Protein 9MHJ (pdb70)

Secondary structure (DSSP, 8-state):
--EEEEEE----TTSEEEEEEEEESTT---PPPGGGGGGG-S--EEEETTEEEE-B--SSSTTEEEEEEE--SEEEEEEEEEEEEEEEE---S-S-TTS-------EEEEEEEEEEEEEEESTT----TTTTS----SEEEEESS-GGG--TTS-EEEEEEETTEE-TT-EEEEEETTSS-TT--SSS----BSEEEE--TTSEEEE--SS-EEEEEEEEEEEE-S-TTT-SEEEEEEEEEEEE-/--EEEEEE----TTSPPEEEEEEESTT---PPPGGGGGGG-S--EEEETTEEEEPEE-SSSTTEEE-SS---SEEEEEEEEEEEEEEEE-----SSS-S-SGGG--EEEEEEEEEEEEEEESTT----TTTTS----SEEEEESS-GGG--TTS-EEEEEEETTEE-TT-EEEEEETTS----TT-SS-PPPBSEEEE--TTSEEEE--SS-EEEEEEEEEEEE-S-TTT-SEEEEEEEEEEEE--

Solvent-accessible surface area: 23480 Å² total; per-residu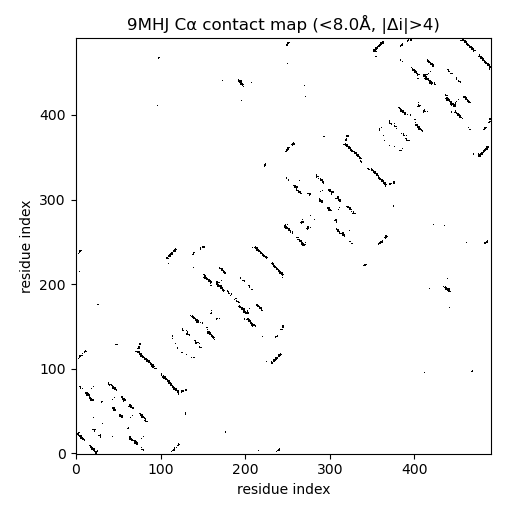e (Å²): 143,65,93,2,1,0,49,20,50,131,3,75,41,58,73,91,0,126,0,28,3,0,21,1,67,28,40,94,41,64,75,8,54,178,95,77,71,127,9,24,80,136,47,4,53,2,13,19,106,195,28,115,63,81,4,40,69,147,58,119,107,50,25,52,15,67,0,69,170,64,13,140,88,5,2,2,0,0,14,4,55,18,30,52,28,116,128,93,60,63,90,43,56,83,101,73,60,10,54,93,76,58,69,114,60,84,54,30,5,14,12,50,14,2,0,1,4,8,7,39,0,11,139,166,17,35,80,55,87,23,0,39,142,64,16,70,17,21,0,2,0,1,0,47,43,0,2,56,72,10,124,51,40,79,89,0,82,0,66,0,18,6,84,58,114,61,3,61,114,8,72,0,25,0,10,24,70,41,16,22,88,42,115,74,64,209,137,86,64,19,95,2,23,0,0,8,10,41,2,63,70,128,0,13,8,25,0,4,0,7,76,119,23,17,0,20,0,26,4,89,42,104,4,38,25,89,66,88,100,132,0,64,80,6,1,1,32,3,7,0,0,0,94,1,79,75,77,55,2,1,0,53,28,47,136,7,72,40,56,72,81,0,118,1,25,4,0,14,3,93,13,51,113,39,81,76,12,53,177,98,84,80,129,10,22,80,138,48,3,51,1,13,19,102,186,29,115,66,87,4,74,80,124,54,117,109,55,23,48,12,52,0,81,173,59,12,123,84,9,2,6,0,0,11,5,54,18,26,54,30,117,118,89,52,73,140,88,76,61,64,25,43,40,104,89,34,78,95,77,73,74,49,30,4,15,10,52,14,2,0,1,3,9,7,46,0,13,148,158,18,35,84,56,82,29,0,38,146,72,15,71,18,21,0,2,1,1,0,50,44,0,2,58,70,10,124,52,43,76,80,0,82,0,68,0,18,10,97,56,119,59,4,46,121,7,67,0,22,0,1,21,74,45,13,25,107,59,118,94,100,42,92,74,49,48,33,1,14,0,0,8,28,60,3,65,67,136,0,16,8,29,0,6,0,8,75,90,3,28,0,11,0,21,4,81,44,104,1,32,21,90,63,91,102,124,0,68,72,6,0,0,27,2,6,0,0,1,80,0,50,171

Nearest PDB structures (foldseek):
  6pal-assembly1_B  TM=5.734E-01  e=5.857E-02  Bacteroides uniformis
  3qec-assembly1_A  TM=6.377E-01  e=1.577E-01  Pseudomonas aeruginosa
  1xpn-assembly1_A  TM=4.368E-01  e=4.967E-01  Pseudomonas aeruginosa PAO1
  2ww8-assembly1_A  TM=2.158E-01  e=8.367E-01  Streptococcus pneumoniae
  8enu-assembly1_H  TM=2.820E-01  e=3.602E+00  Homo sapiens

Organism: Neisseria gonorrhoeae (strain ATCC 700825 / FA 1090) (NCBI:txid242231)

Sequence (491 aa):
VHRVWVETAHTHGGEYLKADLGYGEFPELEPIAKDRLHIFSKPMQLVTEKGKENMIQRGTYNYQYRSNRPVKDGSYLVTAEYQPTFRSKNKAGWKQAGIKEMPDASYCEQTRMFGKNIVNVGHESADTAIITKPVGQNLEIVPLDNPANIHVGERFKVRVLFRGEPLPNATVTATFDGFDTSDRSKTHKTEAQAFSDTTDGKGEVDIIPLRQGFWKASVEYKADFPDQSLCQKQANYTTLTFQIGVHRVWVETAHTHGGEYLKADLGYGEFPELEPIAKDRLHIFSKPMQLVTEKGKENMIQRGTYNYQYRSNRPVKDGSYLVTAEYQPTFRSKNKAGWKQAGIKEMPDASYCEQTRMFGKNIVNVGHESADTAIITKPVGQNLEIVPLDNPANIHVGERFKVRVLFRGEPLPNATVTATFDGFDTSDRSKTHKTEAQAFSDTTDGKGEVDIIPLRQGFWKASVEYKADFPDQSLCQKQANYTTLTFQIGH

Foldseek 3Di:
DWAWAKDWDQAAAPAKTKMFIATGAPPDRDAQDPVQVVQQVAAKWKQDPVGTDHWAQDDDGRRMTIRPGGHGFEKIKIKGKRHKDKDKDFQQDDDDDDDDGHPGDIFIEIEMEMYMEIHGHHPPYWDQPTQQDDNQDQWDKGWPGGLAPDAAQGWTKIAIDHNRATDFFWKKFKAFPPPFDPPDDPPDHRRDTPDIDTAHPRRMDTTHHRDWHKMKMKTKDKDFDPPVVVGGIYIYIYIYIYTHD/DWAWAKAWDAAAFQAKTKIFIATGAPPDRDAQDPVQVVQQVFAKWKQDPVGTDGWAQDDDGRRMTIHPGTHGFAKIKIKGKRHKDKDKDFDADDDPDDGCPVPTDIFIEIEMEMYMEIHGHHPPHFDQPTQQDDNQDQWDKGWPGRLAPDAAQGWTKIAIDHRRATDFFWKKFKAFVPPFDDDCPPVPDHGDTPDIDTAHPRRMDTTHHNDWHKMKMKTKDKDADPDVVVGGIYIYIYIYIYGHDD

B-factor: mean 67.95, std 26.82, range [30.0, 200.9]

InterPro domains:
  IPR019613 Protein of unknown function DUF4198 [PF10670] (18-241)

Structure (mmCIF, N/CA/C/O backbone):
data_9MHJ
#
_entry.id   9MHJ
#
_cell.length_a   55.511
_cell.length_b   92.169
_cell.length_c   126.624
_cell.angle_alpha   90.00
_cell.angle_beta   90.00
_cell.angle_gamma   90.00
#
_symmetry.space_group_name_H-M   'P 21 21 21'
#
loop_
_entity.id
_entity.type
_entity.pdbx_description
1 polymer 'Phosphoribosylglycinamide formyltransferase'
2 water water
#
loop_
_atom_site.group_PDB
_atom_site.id
_atom_site.type_symbol
_atom_site.label_atom_id
_atom_site.label_alt_id
_atom_site.label_comp_id
_atom_site.label_asym_id
_atom_site.label_entity_id
_atom_site.label_seq_id
_atom_site.pdbx_PDB_ins_code
_atom_site.Cartn_x
_atom_site.Cartn_y
_atom_site.Cartn_z
_atom_site.occupancy
_atom_site.B_iso_or_equiv
_atom_site.auth_seq_id
_atom_site.auth_comp_id
_atom_site.auth_asym_id
_atom_site.auth_atom_id
_atom_site.pdbx_PDB_model_num
ATOM 1 N N . VAL A 1 26 ? -3.029 16.508 21.464 1.00 82.22 20 VAL A N 1
ATOM 2 C CA . VAL A 1 26 ? -3.697 16.046 20.269 1.00 79.33 20 VAL A CA 1
ATOM 3 C C . VAL A 1 26 ? -2.945 16.449 19.010 1.00 79.81 20 VAL A C 1
ATOM 4 O O . VAL A 1 26 ? -3.194 15.912 17.941 1.00 84.36 20 VAL A O 1
ATOM 8 N N . HIS A 1 27 ? -2.044 17.403 19.129 1.00 67.89 21 HIS A N 1
ATOM 9 C CA . HIS A 1 27 ? -1.280 17.835 17.991 1.00 55.53 21 HIS A CA 1
ATOM 10 C C . HIS A 1 27 ? -0.131 16.883 17.733 1.00 53.67 21 HIS A C 1
ATOM 11 O O . HIS A 1 27 ? 0.498 16.426 18.653 1.00 51.93 21 HIS A O 1
ATOM 18 N N . ARG A 1 28 ? 0.116 16.572 16.473 1.00 49.19 22 ARG A N 1
ATOM 19 C CA . ARG A 1 28 ? 1.175 15.653 16.094 1.00 40.06 22 ARG A CA 1
ATOM 20 C C . ARG A 1 28 ? 2.003 16.307 15.002 1.00 37.32 22 ARG A C 1
ATOM 21 O O . ARG A 1 28 ? 1.579 17.294 14.390 1.00 43.15 22 ARG A O 1
ATOM 29 N N . VAL A 1 29 ? 3.195 15.763 14.771 1.00 37.10 23 VAL A N 1
ATOM 30 C CA . VAL A 1 29 ? 4.138 16.320 13.805 1.00 33.38 23 VAL A CA 1
ATOM 31 C C . VAL A 1 29 ? 4.198 15.429 12.572 1.00 42.15 23 VAL A C 1
ATOM 32 O O . VAL A 1 29 ? 4.316 14.206 12.686 1.00 35.04 23 VAL A O 1
ATOM 36 N N . TRP A 1 30 ? 4.129 16.048 11.392 1.00 39.64 24 TRP A N 1
ATOM 37 C CA . TRP A 1 30 ? 4.405 15.341 10.145 1.00 37.48 24 TRP A CA 1
ATOM 38 C C . TRP A 1 30 ? 5.053 16.326 9.176 1.00 41.37 24 TRP A C 1
ATOM 39 O O . TRP A 1 30 ? 5.196 17.517 9.468 1.00 36.93 24 TRP A O 1
ATOM 50 N N . VAL A 1 31 ? 5.488 15.819 8.035 1.00 40.29 25 VAL A N 1
ATOM 51 C CA . VAL A 1 31 ? 6.163 16.645 7.039 1.00 34.47 25 VAL A CA 1
ATOM 52 C C . VAL A 1 31 ? 5.461 16.469 5.695 1.00 39.30 25 VAL A C 1
ATOM 53 O O . VAL A 1 31 ? 5.078 15.354 5.329 1.00 37.94 25 VAL A O 1
ATOM 57 N N . GLU A 1 32 ? 5.291 17.565 4.962 1.00 35.04 26 GLU A N 1
ATOM 58 C CA . GLU A 1 32 ? 4.778 17.504 3.597 1.00 35.09 26 GLU A CA 1
ATOM 59 C C . GLU A 1 32 ? 5.764 18.203 2.667 1.00 40.94 26 GLU A C 1
ATOM 60 O O . GLU A 1 32 ? 6.292 19.254 3.004 1.00 45.50 26 GLU A O 1
ATOM 66 N N . THR A 1 33 ? 6.036 17.629 1.511 1.00 44.26 27 THR A N 1
ATOM 67 C CA . THR A 1 33 ? 6.889 18.293 0.533 1.00 39.20 27 THR A CA 1
ATOM 68 C C . THR A 1 33 ? 6.129 18.493 -0.767 1.00 45.46 27 THR A C 1
ATOM 69 O O . THR A 1 33 ? 5.346 17.632 -1.185 1.00 48.89 27 THR A O 1
ATOM 73 N N . ALA A 1 34 ? 6.373 19.632 -1.407 1.00 50.44 28 ALA A N 1
ATOM 74 C CA . ALA A 1 34 ? 5.789 19.886 -2.710 1.00 45.94 28 ALA A CA 1
ATOM 75 C C . ALA A 1 34 ? 6.415 18.972 -3.764 1.00 52.59 28 ALA A C 1
ATOM 76 O O . ALA A 1 34 ? 7.547 18.501 -3.623 1.00 56.33 28 ALA A O 1
ATOM 78 N N . HIS A 1 35 ? 5.653 18.710 -4.821 1.00 57.15 29 HIS A N 1
ATOM 79 C CA . HIS A 1 35 ? 6.203 18.016 -5.976 1.00 62.95 29 HIS A CA 1
ATOM 80 C C . HIS A 1 35 ? 7.338 18.844 -6.562 1.00 66.31 29 HIS A C 1
ATOM 81 O O . HIS A 1 35 ? 7.180 20.035 -6.838 1.00 72.32 29 HIS A O 1
ATOM 88 N N . THR A 1 36 ? 8.490 18.213 -6.736 1.00 65.69 30 THR A N 1
ATOM 89 C CA . THR A 1 36 ? 9.728 18.918 -7.022 1.00 64.43 30 THR A CA 1
ATOM 90 C C . THR A 1 36 ? 10.447 18.248 -8.181 1.00 65.07 30 THR A C 1
ATOM 91 O O . THR A 1 36 ? 10.539 17.018 -8.234 1.00 67.76 30 THR A O 1
ATOM 95 N N . HIS A 1 37 ? 10.950 19.062 -9.106 1.00 66.55 31 HIS A N 1
ATOM 96 C CA . HIS A 1 37 ? 11.766 18.609 -10.219 1.00 73.44 31 HIS A CA 1
ATOM 97 C C . HIS A 1 37 ? 13.222 19.019 -10.011 1.00 67.73 31 HIS A C 1
ATOM 98 O O . HIS A 1 37 ? 13.530 19.920 -9.232 1.00 60.86 31 HIS A O 1
ATOM 105 N N . GLY A 1 38 ? 14.125 18.350 -10.722 1.00 69.35 32 GLY A N 1
ATOM 106 C CA . GLY A 1 38 ? 15.534 18.674 -10.609 1.00 63.54 32 GLY A CA 1
ATOM 107 C C . GLY A 1 38 ? 15.843 20.089 -11.053 1.00 65.34 32 GLY A C 1
ATOM 108 O O . GLY A 1 38 ? 15.439 20.501 -12.140 1.00 71.59 32 GLY A O 1
ATOM 109 N N . GLY A 1 39 ? 16.546 20.849 -10.222 1.00 62.62 33 GLY A N 1
ATOM 110 C CA . GLY A 1 39 ? 16.891 22.215 -10.539 1.00 71.64 33 GLY A CA 1
ATOM 111 C C . GLY A 1 39 ? 16.073 23.269 -9.821 1.00 68.85 33 GLY A C 1
ATOM 112 O O . GLY A 1 39 ? 16.381 24.460 -9.952 1.00 72.36 33 GLY A O 1
ATOM 113 N N . GLU A 1 40 ? 15.040 22.885 -9.083 1.00 64.80 34 GLU A N 1
ATOM 114 C CA . GLU A 1 40 ? 14.275 23.869 -8.335 1.00 67.69 34 GLU A CA 1
ATOM 115 C C . GLU A 1 40 ? 14.498 23.676 -6.842 1.00 55.32 34 GLU A C 1
ATOM 116 O O . GLU A 1 40 ? 15.035 22.659 -6.390 1.00 52.31 34 GLU A O 1
ATOM 122 N N . TYR A 1 41 ? 14.109 24.693 -6.079 1.00 57.57 35 TYR A N 1
ATOM 123 C CA . TYR A 1 41 ? 14.187 24.600 -4.628 1.00 47.37 35 TYR A CA 1
ATOM 124 C C . TYR A 1 41 ? 13.167 23.602 -4.109 1.00 56.65 35 TYR A C 1
ATOM 125 O O . TYR A 1 41 ? 12.034 23.542 -4.588 1.00 57.31 35 TYR A O 1
ATOM 134 N N . LEU A 1 42 ? 13.580 22.809 -3.128 1.00 46.82 36 LEU A N 1
ATOM 135 C CA . LEU A 1 42 ? 12.673 21.886 -2.464 1.00 51.06 36 LEU A CA 1
ATOM 136 C C . LEU A 1 42 ? 11.902 22.642 -1.390 1.00 54.16 36 LEU A C 1
ATOM 137 O O . LEU A 1 42 ? 12.506 23.167 -0.449 1.00 55.15 36 LEU A O 1
ATOM 142 N N . LYS A 1 43 ? 10.578 22.715 -1.535 1.00 43.77 37 LYS A N 1
ATOM 143 C CA . LYS A 1 43 ? 9.724 23.398 -0.573 1.00 46.72 37 LYS A CA 1
ATOM 144 C C . LYS A 1 43 ? 9.057 22.354 0.309 1.00 47.16 37 LYS A C 1
ATOM 145 O O . LYS A 1 43 ? 8.483 21.384 -0.197 1.00 47.04 37 LYS A O 1
ATOM 151 N N . ALA A 1 44 ? 9.128 22.555 1.619 1.00 45.13 38 ALA A N 1
ATOM 152 C CA . ALA A 1 44 ? 8.560 21.600 2.556 1.00 45.10 38 ALA A CA 1
ATOM 153 C C . ALA A 1 44 ? 7.810 22.346 3.654 1.00 47.83 38 ALA A C 1
ATOM 154 O O . ALA A 1 44 ? 8.076 23.512 3.943 1.00 49.40 38 ALA A O 1
ATOM 156 N N . ASP A 1 45 ? 6.847 21.665 4.253 1.00 44.68 39 ASP A N 1
ATOM 157 C CA . ASP A 1 45 ? 6.020 22.250 5.290 1.00 42.50 39 ASP A CA 1
ATOM 158 C C . ASP A 1 45 ? 6.055 21.361 6.513 1.00 45.73 39 ASP A C 1
ATOM 159 O O . ASP A 1 45 ? 5.951 20.131 6.403 1.00 40.74 39 ASP A O 1
ATOM 164 N N . LEU A 1 46 ? 6.200 22.012 7.669 1.00 39.32 40 LEU A N 1
ATOM 165 C CA . LEU A 1 46 ? 6.104 21.380 8.975 1.00 44.02 40 LEU A CA 1
ATOM 166 C C . LEU A 1 46 ? 4.635 21.337 9.375 1.00 44.38 40 LEU A C 1
ATOM 167 O O . LEU A 1 46 ? 4.010 22.384 9.563 1.00 44.31 40 LEU A O 1
ATOM 172 N N . GLY A 1 47 ? 4.070 20.137 9.478 1.00 40.72 41 GLY A N 1
ATOM 173 C CA . GLY A 1 47 ? 2.744 19.986 10.030 1.00 39.13 41 GLY A CA 1
ATOM 174 C C . GLY A 1 47 ? 2.820 19.762 11.522 1.00 48.51 41 GLY A C 1
ATOM 175 O O . GLY A 1 47 ? 3.471 18.820 11.990 1.00 39.43 41 GLY A O 1
ATOM 176 N N . TYR A 1 48 ? 2.188 20.643 12.286 1.00 41.50 42 TYR A N 1
ATOM 177 C CA . TYR A 1 48 ? 2.003 20.442 13.716 1.00 38.23 42 TYR A CA 1
ATOM 178 C C . TYR A 1 48 ? 0.533 20.694 14.018 1.00 52.27 42 TYR A C 1
ATOM 179 O O . TYR A 1 48 ? 0.070 21.837 13.959 1.00 45.60 42 TYR A O 1
ATOM 188 N N . GLY A 1 49 ? -0.190 19.627 14.341 1.00 49.18 43 GLY A N 1
ATOM 189 C CA . GLY A 1 49 ? -1.626 19.698 14.503 1.00 45.32 43 GLY A CA 1
ATOM 190 C C . GLY A 1 49 ? -2.318 18.412 14.099 1.00 51.90 43 GLY A C 1
ATOM 191 O O . GLY A 1 49 ? -1.887 17.324 14.493 1.00 48.01 43 GLY A O 1
ATOM 192 N N . GLU A 1 50 ? -3.392 18.519 13.317 1.00 45.18 44 GLU A N 1
ATOM 193 C CA . GLU A 1 50 ? -4.195 17.371 12.909 1.00 51.42 44 GLU A CA 1
ATOM 194 C C . GLU A 1 50 ? -4.022 17.147 11.409 1.00 47.04 44 GLU A C 1
ATOM 195 O O . GLU A 1 50 ? -4.569 17.903 10.600 1.00 48.28 44 GLU A O 1
ATOM 201 N N . PHE A 1 51 ? -3.297 16.089 11.053 1.00 41.44 45 PHE A N 1
ATOM 202 C CA . PHE A 1 51 ? -3.071 15.727 9.656 1.00 41.94 45 PHE A CA 1
ATOM 203 C C . PHE A 1 51 ? -4.388 15.741 8.879 1.00 48.96 45 PHE A C 1
ATOM 204 O O . PHE A 1 51 ? -5.410 15.270 9.393 1.00 41.58 45 PHE A O 1
ATOM 212 N N . PRO A 1 52 ? -4.408 16.253 7.635 1.00 41.58 46 PRO A N 1
ATOM 213 C CA . PRO A 1 52 ? -3.288 16.845 6.895 1.00 46.09 46 PRO A CA 1
ATOM 214 C C . PRO A 1 52 ? -3.301 18.378 6.857 1.00 46.18 46 PRO A C 1
ATOM 215 O O . PRO A 1 52 ? -2.644 18.964 6.002 1.00 41.61 46 PRO A O 1
ATOM 219 N N . GLU A 1 53 ? -4.037 19.016 7.770 1.00 40.41 47 GLU A N 1
ATOM 220 C CA . GLU A 1 53 ? -4.209 20.466 7.740 1.00 44.88 47 GLU A CA 1
ATOM 221 C C . GLU A 1 53 ? -2.984 21.161 8.324 1.00 45.76 47 GLU A C 1
ATOM 222 O O . GLU A 1 53 ? -2.773 21.138 9.541 1.00 45.57 47 GLU A O 1
ATOM 228 N N . LEU A 1 54 ? -2.205 21.813 7.465 1.00 43.69 48 LEU A N 1
ATOM 229 C CA . LEU A 1 54 ? -1.072 22.611 7.911 1.00 44.48 48 LEU A CA 1
ATOM 230 C C . LEU A 1 54 ? -1.578 23.855 8.634 1.00 52.28 48 LEU A C 1
ATOM 231 O O . LEU A 1 54 ? -2.610 24.420 8.275 1.00 55.67 48 LEU A O 1
ATOM 236 N N . GLU A 1 55 ? -0.868 24.258 9.687 1.00 55.35 49 GLU A N 1
ATOM 237 C CA . GLU A 1 55 ? -1.278 25.385 10.519 1.00 57.78 49 GLU A CA 1
ATOM 238 C C . GLU A 1 55 ? -0.048 26.143 10.998 1.00 57.32 49 GLU A C 1
ATOM 239 O O . GLU A 1 55 ? 0.962 25.520 11.369 1.00 47.93 49 GLU A O 1
ATOM 245 N N . PRO A 1 56 ? -0.107 27.474 11.027 1.00 56.07 50 PRO A N 1
ATOM 246 C CA . PRO A 1 56 ? 1.028 28.233 11.555 1.00 52.63 50 PRO A CA 1
ATOM 247 C C . PRO A 1 56 ? 1.310 27.805 12.983 1.00 43.56 50 PRO A C 1
ATOM 248 O O . PRO A 1 56 ? 0.397 27.473 13.743 1.00 50.75 50 PRO A O 1
ATOM 252 N N . ILE A 1 57 ? 2.592 27.745 13.322 1.00 51.50 51 ILE A N 1
ATOM 253 C CA . ILE A 1 57 ? 2.975 27.389 14.678 1.00 50.54 51 ILE A CA 1
ATOM 254 C C . ILE A 1 57 ? 2.639 28.569 15.580 1.00 58.26 51 ILE A C 1
ATOM 255 O O . ILE A 1 57 ? 3.118 29.690 15.366 1.00 56.88 51 ILE A O 1
ATOM 260 N N . ALA A 1 58 ? 1.791 28.327 16.577 1.00 53.73 52 ALA A N 1
ATOM 261 C CA . ALA A 1 58 ? 1.284 29.408 17.413 1.00 57.66 52 ALA A CA 1
ATOM 262 C C . ALA A 1 58 ? 2.407 30.042 18.235 1.00 52.92 52 ALA A C 1
ATOM 263 O O . ALA A 1 58 ? 3.464 29.447 18.468 1.00 52.32 52 ALA A O 1
ATOM 265 N N . LYS A 1 59 ? 2.155 31.279 18.677 1.00 66.17 53 LYS A N 1
ATOM 266 C CA . LYS A 1 59 ? 3.158 32.041 19.413 1.00 67.80 53 LYS A CA 1
ATOM 267 C C . LYS A 1 59 ? 3.693 31.273 20.615 1.00 64.19 53 LYS A C 1
ATOM 268 O O . LYS A 1 59 ? 4.901 31.290 20.884 1.00 60.96 53 LYS A O 1
ATOM 274 N N . ASP A 1 60 ? 2.819 30.588 21.349 1.00 66.81 54 ASP A N 1
ATOM 275 C CA . ASP A 1 60 ? 3.243 29.870 22.545 1.00 70.86 54 ASP A CA 1
ATOM 276 C C . ASP A 1 60 ? 3.899 28.523 22.246 1.00 68.89 54 ASP A C 1
ATOM 277 O O . ASP A 1 60 ? 4.246 27.805 23.189 1.00 64.14 54 ASP A O 1
ATOM 282 N N . ARG A 1 61 ? 4.098 28.168 20.972 1.00 62.38 55 ARG A N 1
ATOM 283 C CA . ARG A 1 61 ? 4.708 26.898 20.603 1.00 59.41 55 ARG A CA 1
ATOM 284 C C . ARG A 1 61 ? 5.997 27.058 19.811 1.00 56.50 55 ARG A C 1
ATOM 285 O O . ARG A 1 61 ? 6.655 26.054 19.514 1.00 53.40 55 ARG A O 1
ATOM 293 N N . LEU A 1 62 ? 6.378 28.285 19.457 1.00 54.38 56 LEU A N 1
ATOM 294 C CA . LEU A 1 62 ? 7.598 28.487 18.681 1.00 56.59 56 LEU A CA 1
ATOM 295 C C . LEU A 1 62 ? 8.801 27.862 19.370 1.00 47.78 56 LEU A C 1
ATOM 296 O O . LEU A 1 62 ? 9.648 27.246 18.713 1.00 51.99 56 LEU A O 1
ATOM 301 N N . HIS A 1 63 ? 8.866 27.970 20.703 1.00 54.82 57 HIS A N 1
ATOM 302 C CA . HIS A 1 63 ? 10.007 27.432 21.437 1.00 56.13 57 HIS A CA 1
ATOM 303 C C . HIS A 1 63 ? 10.169 25.936 21.232 1.00 53.59 57 HIS A C 1
ATOM 304 O O . HIS A 1 63 ? 11.283 25.419 21.368 1.00 63.11 57 HIS A O 1
ATOM 311 N N . ILE A 1 64 ? 9.097 25.233 20.882 1.00 51.56 58 ILE A N 1
ATOM 312 C CA . ILE A 1 64 ? 9.212 23.793 20.681 1.00 46.97 58 ILE A CA 1
ATOM 313 C C . ILE A 1 64 ? 9.904 23.475 19.362 1.00 54.89 58 ILE A C 1
ATOM 314 O O . ILE A 1 64 ? 10.591 22.453 19.244 1.00 51.07 58 ILE A O 1
ATOM 319 N N . PHE A 1 65 ? 9.698 24.292 18.340 1.00 45.01 59 PHE A N 1
ATOM 320 C CA . PHE A 1 65 ? 10.363 24.081 17.059 1.00 46.95 59 PHE A CA 1
ATOM 321 C C . PHE A 1 65 ? 11.541 25.037 16.907 1.00 47.19 59 PHE A C 1
ATOM 322 O O . PHE A 1 65 ? 11.644 25.814 15.968 1.00 53.99 59 PHE A O 1
ATOM 330 N N . SER A 1 66 ? 12.444 24.940 17.880 1.00 48.05 60 SER A N 1
ATOM 331 C CA . SER A 1 66 ? 13.600 25.823 17.945 1.00 52.61 60 SER A CA 1
ATOM 332 C C . SER A 1 66 ? 14.686 25.470 16.936 1.00 54.78 60 SER A C 1
ATOM 333 O O . SER A 1 66 ? 15.614 26.264 16.760 1.00 56.69 60 SER A O 1
ATOM 336 N N . LYS A 1 67 ? 14.621 24.300 16.306 1.00 43.51 61 LYS A N 1
ATOM 337 C CA . LYS A 1 67 ? 15.583 23.947 15.270 1.00 49.44 61 LYS A CA 1
ATOM 338 C C . LYS A 1 67 ? 14.865 23.730 13.944 1.00 44.00 61 LYS A C 1
ATOM 339 O O . LYS A 1 67 ? 13.765 23.170 13.923 1.00 46.32 61 LYS A O 1
ATOM 345 N N . PRO A 1 68 ? 15.450 24.155 12.828 1.00 48.17 62 PRO A N 1
ATOM 346 C CA . PRO A 1 68 ? 14.753 24.025 11.546 1.00 44.52 62 PRO A CA 1
ATOM 347 C C . PRO A 1 68 ? 14.637 22.571 11.111 1.00 43.67 62 PRO A C 1
ATOM 348 O O . PRO A 1 68 ? 15.355 21.682 11.580 1.00 39.86 62 PRO A O 1
ATOM 352 N N . MET A 1 69 ? 13.685 22.339 10.211 1.00 39.39 63 MET A N 1
ATOM 353 C CA . MET A 1 69 ? 13.604 21.062 9.535 1.00 44.67 63 MET A CA 1
ATOM 354 C C . MET A 1 69 ? 14.908 20.798 8.794 1.00 42.11 63 MET A C 1
ATOM 355 O O . MET A 1 69 ? 15.671 21.712 8.490 1.00 48.00 63 MET A O 1
ATOM 360 N N . GLN A 1 70 ? 15.170 19.531 8.503 1.00 45.81 64 GLN A N 1
ATOM 361 C CA . GLN A 1 70 ? 16.442 19.146 7.906 1.00 45.33 64 GLN A CA 1
ATOM 362 C C . GLN A 1 70 ? 16.215 18.390 6.607 1.00 49.39 64 GLN A C 1
ATOM 363 O O . GLN A 1 70 ? 15.258 17.628 6.474 1.00 43.22 64 GLN A O 1
ATOM 369 N N . LEU A 1 71 ? 17.097 18.610 5.651 1.00 47.82 65 LEU A N 1
ATOM 370 C CA . LEU A 1 71 ? 17.082 17.875 4.399 1.00 42.81 65 LEU A CA 1
ATOM 371 C C . LEU A 1 71 ? 18.254 16.910 4.421 1.00 45.27 65 LEU A C 1
ATOM 372 O O . LEU A 1 71 ? 19.379 17.300 4.756 1.00 44.86 65 LEU A O 1
ATOM 377 N N . VAL A 1 72 ? 17.992 15.656 4.092 1.00 43.70 66 VAL A N 1
ATOM 378 C CA . VAL A 1 72 ? 19.007 14.620 4.105 1.00 41.92 66 VAL A CA 1
ATOM 379 C C . VAL A 1 72 ? 19.247 14.219 2.665 1.00 52.50 66 VAL A C 1
ATOM 380 O O . VAL A 1 72 ? 18.304 13.804 1.964 1.00 49.49 66 VAL A O 1
ATOM 384 N N . THR A 1 73 ? 20.511 14.386 2.237 1.00 52.52 67 THR A N 1
ATOM 385 C CA . THR A 1 73 ? 21.019 14.026 0.915 1.00 64.04 67 THR A CA 1
ATOM 386 C C . THR A 1 73 ? 22.248 13.128 1.015 1.00 66.62 67 THR A C 1
ATOM 387 O O . THR A 1 73 ? 22.608 12.664 2.105 1.00 65.45 67 THR A O 1
ATOM 391 N N . GLU A 1 74 ? 22.904 12.904 -0.131 1.00 75.46 68 GLU A N 1
ATOM 392 C CA . GLU A 1 74 ? 24.166 12.167 -0.163 1.00 81.51 68 GLU A CA 1
ATOM 393 C C . GLU A 1 74 ? 25.176 12.747 0.817 1.00 75.22 68 GLU A C 1
ATOM 394 O O . GLU A 1 74 ? 25.959 12.009 1.426 1.00 73.69 68 GLU A O 1
ATOM 400 N N . LYS A 1 75 ? 25.178 14.072 0.971 1.00 71.65 69 LYS A N 1
ATOM 401 C CA . LYS A 1 75 ? 26.132 14.755 1.834 1.00 72.21 69 LYS A CA 1
ATOM 402 C C . LYS A 1 75 ? 25.757 14.696 3.305 1.00 70.41 69 LYS A C 1
ATOM 403 O O . LYS A 1 75 ? 26.556 15.126 4.142 1.00 77.20 69 LYS A O 1
ATOM 409 N N . GLY A 1 76 ? 24.576 14.187 3.643 1.00 67.82 70 GLY A N 1
ATOM 410 C CA . GLY A 1 76 ? 24.158 14.136 5.029 1.00 68.16 70 GLY A CA 1
ATOM 411 C C . GLY A 1 76 ? 23.010 15.076 5.335 1.00 62.32 70 GLY A C 1
ATOM 412 O O . GLY A 1 76 ? 22.191 15.368 4.459 1.00 65.51 70 GLY A O 1
ATOM 413 N N . LYS A 1 77 ? 22.951 15.549 6.579 1.00 60.09 71 LYS A N 1
ATOM 414 C CA . LYS A 1 77 ? 21.895 16.439 7.046 1.00 57.02 71 LYS A CA 1
ATOM 415 C C . LYS A 1 77 ? 22.292 17.891 6.846 1.00 56.11 71 LYS A C 1
ATOM 416 O O . LYS A 1 77 ? 23.425 18.280 7.144 1.00 58.89 71 LYS A O 1
ATOM 422 N N . GLU A 1 78 ? 21.351 18.698 6.356 1.00 49.73 72 GLU A N 1
ATOM 423 C CA . GLU A 1 78 ? 21.558 20.141 6.304 1.00 52.39 72 GLU A CA 1
ATOM 424 C C . GLU A 1 78 ? 20.283 20.843 6.748 1.00 48.85 72 GLU A C 1
ATOM 425 O O . GLU A 1 78 ? 19.178 20.327 6.576 1.00 55.48 72 GLU A O 1
ATOM 431 N N . ASN A 1 79 ? 20.445 22.031 7.319 1.00 45.14 73 ASN A N 1
ATOM 432 C CA . ASN A 1 79 ? 19.293 22.795 7.777 1.00 49.88 73 ASN A CA 1
ATOM 433 C C . ASN A 1 79 ? 18.498 23.318 6.589 1.00 47.91 73 ASN A C 1
ATOM 434 O O . ASN A 1 79 ? 19.065 23.816 5.620 1.00 48.31 73 ASN A O 1
ATOM 439 N N . MET A 1 80 ? 17.176 23.209 6.664 1.00 40.18 74 MET A N 1
ATOM 440 C CA . MET A 1 80 ? 16.371 23.937 5.699 1.00 42.07 74 MET A CA 1
ATOM 441 C C . MET A 1 80 ? 16.202 25.370 6.183 1.00 53.81 74 MET A C 1
ATOM 442 O O . MET A 1 80 ? 16.492 25.700 7.336 1.00 50.74 74 MET A O 1
ATOM 447 N N . ILE A 1 81 ? 15.725 26.227 5.290 1.00 48.90 75 ILE A N 1
ATOM 448 C CA . ILE A 1 81 ? 15.663 27.665 5.520 1.00 51.36 75 ILE A CA 1
ATOM 449 C C . ILE A 1 81 ? 14.199 28.066 5.560 1.00 59.64 75 ILE A C 1
ATOM 450 O O . ILE A 1 81 ? 13.443 27.748 4.634 1.00 54.41 75 ILE A O 1
ATOM 455 N N . GLN A 1 82 ? 13.800 28.758 6.627 1.00 59.74 76 GLN A N 1
ATOM 456 C CA . GLN A 1 82 ? 12.388 29.045 6.885 1.00 62.55 76 GLN A CA 1
ATOM 457 C C . GLN A 1 82 ? 11.974 30.266 6.074 1.00 61.52 76 GLN A C 1
ATOM 458 O O . GLN A 1 82 ? 12.238 31.401 6.466 1.00 70.67 76 GLN A O 1
ATOM 464 N N . ARG A 1 83 ? 11.302 30.036 4.946 1.00 65.90 77 ARG A N 1
ATOM 465 C CA . ARG A 1 83 ? 10.853 31.109 4.070 1.00 75.31 77 ARG A CA 1
ATOM 466 C C . ARG A 1 83 ? 9.432 30.835 3.599 1.00 72.33 77 ARG A C 1
ATOM 467 O O . ARG A 1 83 ? 9.048 29.686 3.377 1.00 75.50 77 ARG A O 1
ATOM 475 N N . GLY A 1 84 ? 8.667 31.902 3.420 1.00 71.84 78 GLY A N 1
ATOM 476 C CA . GLY A 1 84 ? 7.335 31.824 2.869 1.00 70.56 78 GLY A CA 1
ATOM 477 C C . GLY A 1 84 ? 6.385 32.708 3.642 1.00 71.85 78 GLY A C 1
ATOM 478 O O . GLY A 1 84 ? 6.788 33.498 4.494 1.00 74.68 78 GLY A O 1
ATOM 479 N N . THR A 1 85 ? 5.094 32.579 3.338 1.00 72.43 79 THR A N 1
ATOM 480 C CA . THR A 1 85 ? 4.103 33.382 4.047 1.00 82.18 79 THR A CA 1
ATOM 481 C C . THR A 1 85 ? 3.999 32.964 5.509 1.00 78.71 79 THR A C 1
ATOM 482 O O . THR A 1 85 ? 4.025 33.811 6.408 1.00 78.31 79 THR A O 1
ATOM 486 N N . TYR A 1 86 ? 3.894 31.664 5.768 1.00 67.68 80 TYR A N 1
ATOM 487 C CA . TYR A 1 86 ? 3.648 31.162 7.110 1.00 63.78 80 TYR A CA 1
ATOM 488 C C . TYR A 1 86 ? 4.908 30.535 7.688 1.00 55.60 80 TYR A C 1
ATOM 489 O O . TYR A 1 86 ? 5.797 30.090 6.961 1.00 52.86 80 TYR A O 1
ATOM 498 N N . ASN A 1 87 ? 4.970 30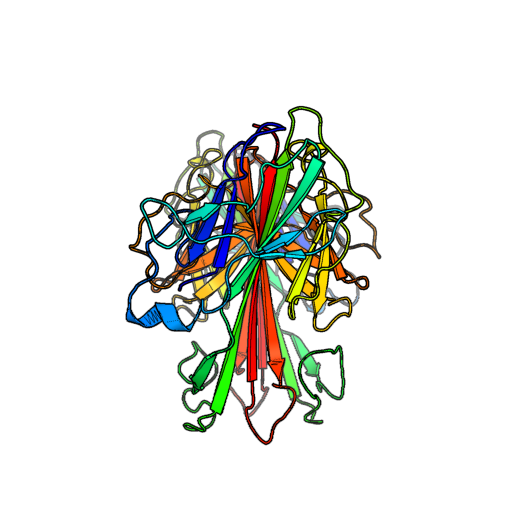.488 9.019 1.00 56.20 81 ASN A N 1
ATOM 499 C CA . ASN A 1 87 ? 6.198 30.041 9.672 1.00 50.37 81 ASN A CA 1
ATOM 500 C C . ASN A 1 87 ? 6.411 28.530 9.599 1.00 48.51 81 ASN A C 1
ATOM 501 O O . ASN A 1 87 ? 7.434 28.047 10.100 1.00 54.19 81 ASN A O 1
ATOM 506 N N . TYR A 1 88 ? 5.500 27.767 9.004 1.00 45.51 82 TYR A N 1
ATOM 507 C CA . TYR A 1 88 ? 5.730 26.337 8.836 1.00 37.20 82 TYR A CA 1
ATOM 508 C C . TYR A 1 88 ? 6.391 25.993 7.510 1.00 49.89 82 TYR A C 1
ATOM 509 O O . TYR A 1 88 ? 6.685 24.817 7.270 1.00 41.86 82 TYR A O 1
ATOM 518 N N . GLN A 1 89 ? 6.626 26.978 6.649 1.00 42.80 83 GLN A N 1
ATOM 519 C CA . GLN A 1 89 ? 7.149 26.740 5.307 1.00 45.00 83 GLN A CA 1
ATOM 520 C C . GLN A 1 89 ? 8.666 26.872 5.295 1.00 47.00 83 GLN A C 1
ATOM 521 O O . GLN A 1 89 ? 9.216 27.832 5.844 1.00 44.73 83 GLN A O 1
ATOM 527 N N . TYR A 1 90 ? 9.335 25.917 4.646 1.00 47.07 84 TYR A N 1
ATOM 528 C CA . TYR A 1 90 ? 10.783 25.853 4.564 1.00 43.74 84 TYR A CA 1
ATOM 529 C C . TYR A 1 90 ? 11.177 25.623 3.117 1.00 50.74 84 TYR A C 1
ATOM 530 O O . TYR A 1 90 ? 10.405 25.068 2.326 1.00 45.67 84 TYR A O 1
ATOM 539 N N . ARG A 1 91 ? 12.403 26.025 2.778 1.00 43.26 85 ARG A N 1
ATOM 540 C CA . ARG A 1 91 ? 12.961 25.661 1.488 1.00 46.63 85 ARG A CA 1
ATOM 541 C C . ARG A 1 91 ? 14.354 25.084 1.678 1.00 49.04 85 ARG A C 1
ATOM 542 O O . ARG A 1 91 ? 15.042 25.368 2.665 1.00 46.83 85 ARG A O 1
ATOM 550 N N . SER A 1 92 ? 14.756 24.253 0.720 1.00 42.70 86 SER A N 1
ATOM 551 C CA . SER A 1 92 ? 16.128 23.783 0.688 1.00 44.60 86 SER A CA 1
ATOM 552 C C . SER A 1 92 ? 17.068 24.973 0.549 1.00 46.19 86 SER A C 1
ATOM 553 O O . SER A 1 92 ? 16.720 26.008 -0.023 1.00 46.93 86 SER A O 1
ATOM 556 N N . ASN A 1 93 ? 18.275 24.828 1.090 1.00 50.24 87 ASN A N 1
ATOM 557 C CA . ASN A 1 93 ? 19.226 25.927 0.990 1.00 54.57 87 ASN A CA 1
ATOM 558 C C . ASN A 1 93 ? 19.623 26.195 -0.461 1.00 48.06 87 ASN A C 1
ATOM 559 O O . ASN A 1 93 ? 19.893 27.344 -0.834 1.00 49.16 87 ASN A O 1
ATOM 564 N N . ARG A 1 94 ? 19.641 25.163 -1.289 1.00 47.93 88 ARG A N 1
ATOM 565 C CA . ARG A 1 94 ? 20.046 25.237 -2.684 1.00 48.70 88 ARG A CA 1
ATOM 566 C C . ARG A 1 94 ? 19.039 24.476 -3.526 1.00 49.18 88 ARG A C 1
ATOM 567 O O . ARG A 1 94 ? 18.312 23.621 -3.008 1.00 50.69 88 ARG A O 1
ATOM 575 N N . PRO A 1 95 ? 18.939 24.785 -4.821 1.00 48.82 89 PRO A N 1
ATOM 576 C CA . PRO A 1 95 ? 18.157 23.923 -5.711 1.00 52.34 89 PRO A CA 1
ATOM 577 C C . PRO A 1 95 ? 18.664 22.494 -5.611 1.00 53.15 89 PRO A C 1
ATOM 578 O O . PRO A 1 95 ? 19.850 22.251 -5.386 1.00 56.21 89 PRO A O 1
ATOM 582 N N . VAL A 1 96 ? 17.759 21.535 -5.746 1.00 49.46 90 VAL A N 1
ATOM 583 C CA . VAL A 1 96 ? 18.143 20.143 -5.565 1.00 56.06 90 VAL A CA 1
ATOM 584 C C . VAL A 1 96 ? 18.129 19.469 -6.921 1.00 60.92 90 VAL A C 1
ATOM 585 O O . VAL A 1 96 ? 17.380 19.858 -7.821 1.00 66.85 90 VAL A O 1
ATOM 589 N N . LYS A 1 97 ? 18.964 18.449 -7.065 1.00 65.27 91 LYS A N 1
ATOM 590 C CA . LYS A 1 97 ? 19.005 17.647 -8.277 1.00 69.16 91 LYS A CA 1
ATOM 591 C C . LYS A 1 97 ? 18.187 16.370 -8.094 1.00 66.98 91 LYS A C 1
ATOM 592 O O . LYS A 1 97 ? 17.754 16.029 -6.988 1.00 65.53 91 LYS A O 1
ATOM 598 N N . ASP A 1 98 ? 17.961 15.675 -9.208 1.00 61.58 92 ASP A N 1
ATOM 599 C CA . ASP A 1 98 ? 17.216 14.423 -9.191 1.00 65.40 92 ASP A CA 1
ATOM 600 C C . ASP A 1 98 ? 17.804 13.455 -8.171 1.00 65.98 92 ASP A C 1
ATOM 601 O O . ASP A 1 98 ? 19.026 13.349 -8.029 1.00 59.49 92 ASP A O 1
ATOM 606 N N . GLY A 1 99 ? 16.924 12.761 -7.462 1.00 63.78 93 GLY A N 1
ATOM 607 C CA . GLY A 1 99 ? 17.339 11.848 -6.413 1.00 60.70 93 GLY A CA 1
ATOM 608 C C . GLY A 1 99 ? 16.196 11.595 -5.454 1.00 62.08 93 GLY A C 1
ATOM 609 O O . GLY A 1 99 ? 15.075 12.050 -5.649 1.00 60.90 93 GLY A O 1
ATOM 610 N N . SER A 1 100 ? 16.499 10.838 -4.406 1.00 55.86 94 SER A N 1
ATOM 611 C CA . SER A 1 100 ? 15.505 10.462 -3.408 1.00 55.75 94 SER A CA 1
ATOM 612 C C . SER A 1 100 ? 16.030 10.873 -2.045 1.00 61.60 94 SER A C 1
ATOM 613 O O . SER A 1 100 ? 17.076 10.377 -1.608 1.00 61.40 94 SER A O 1
ATOM 616 N N . TYR A 1 101 ? 15.306 11.773 -1.374 1.00 48.90 95 TYR A N 1
ATOM 617 C CA . TYR A 1 101 ? 15.813 12.460 -0.198 1.00 49.05 95 TYR A CA 1
ATOM 618 C C . TYR A 1 101 ? 14.848 12.326 0.973 1.00 55.25 95 TYR A C 1
ATOM 619 O O . TYR A 1 101 ? 13.688 11.916 0.820 1.00 44.66 95 TYR A O 1
ATOM 628 N N . LEU A 1 102 ? 15.335 12.712 2.157 1.00 43.53 96 LEU A N 1
ATOM 629 C CA . LEU A 1 102 ? 14.459 12.777 3.325 1.00 44.80 96 LEU A CA 1
ATOM 630 C C . LEU A 1 102 ? 14.341 14.213 3.803 1.00 42.72 96 LEU A C 1
ATOM 631 O O . LEU A 1 102 ? 15.283 14.998 3.692 1.00 43.85 96 LEU A O 1
ATOM 636 N N . VAL A 1 103 ? 13.174 14.570 4.330 1.00 41.29 97 VAL A N 1
ATOM 637 C CA . VAL A 1 103 ? 13.013 15.839 5.040 1.00 42.05 97 VAL A CA 1
ATOM 638 C C . VAL A 1 103 ? 12.479 15.502 6.424 1.00 42.47 97 VAL A C 1
ATOM 639 O O . VAL A 1 103 ? 11.499 14.770 6.535 1.00 37.87 97 VAL A O 1
ATOM 643 N N . THR A 1 104 ? 13.137 15.993 7.476 1.00 38.12 98 THR A N 1
ATOM 644 C CA . THR A 1 104 ? 12.782 15.585 8.827 1.00 43.31 98 THR A CA 1
ATOM 645 C C . THR A 1 104 ? 12.414 16.788 9.678 1.00 46.34 98 THR A C 1
ATOM 646 O O . THR A 1 104 ? 12.966 17.880 9.522 1.00 43.33 98 THR A O 1
ATOM 650 N N . ALA A 1 105 ? 11.469 16.565 10.592 1.00 42.88 99 ALA A N 1
ATOM 651 C CA . ALA A 1 105 ? 11.022 17.595 11.521 1.00 44.21 99 ALA A CA 1
ATOM 652 C C . ALA A 1 105 ? 11.036 17.028 12.931 1.00 45.68 99 ALA A C 1
ATOM 653 O O . ALA A 1 105 ? 10.890 15.816 13.120 1.00 38.88 99 ALA A O 1
ATOM 655 N N . GLU A 1 106 ? 11.179 17.916 13.918 1.00 43.23 100 GLU A N 1
ATOM 656 C CA . GLU A 1 106 ? 11.276 17.482 15.306 1.00 40.76 100 GLU A CA 1
ATOM 657 C C . GLU A 1 106 ? 10.604 18.466 16.260 1.00 44.99 100 GLU A C 1
ATOM 658 O O . GLU A 1 106 ? 10.832 19.679 16.198 1.00 42.06 100 GLU A O 1
ATOM 664 N N . TYR A 1 107 ? 9.773 17.921 17.136 1.00 44.94 101 TYR A N 1
ATOM 665 C CA . TYR A 1 107 ? 9.220 18.610 18.297 1.00 35.07 101 TYR A CA 1
ATOM 666 C C . TYR A 1 107 ? 10.251 18.452 19.404 1.00 43.55 101 TYR A C 1
ATOM 667 O O . TYR A 1 107 ? 10.458 17.342 19.889 1.00 43.67 101 TYR A O 1
ATOM 676 N N . GLN A 1 108 ? 10.922 19.542 19.776 1.00 42.27 102 GLN A N 1
ATOM 677 C CA . GLN A 1 108 ? 12.009 19.444 20.741 1.00 42.73 102 GLN A CA 1
ATOM 678 C C . GLN A 1 108 ? 11.460 19.024 22.108 1.00 50.72 102 GLN A C 1
ATOM 679 O O . GLN A 1 108 ? 10.330 19.367 22.456 1.00 48.94 102 GLN A O 1
ATOM 685 N N . PRO A 1 109 ? 12.251 18.299 22.906 1.00 54.96 103 PRO A N 1
ATOM 686 C CA . PRO A 1 109 ? 11.707 17.682 24.128 1.00 55.43 103 PRO A CA 1
ATOM 687 C C . PRO A 1 109 ? 11.130 18.716 25.078 1.00 52.75 103 PRO A C 1
ATOM 688 O O . PRO A 1 109 ? 11.770 19.720 25.397 1.00 58.35 103 PRO A O 1
ATOM 692 N N . THR A 1 110 ? 9.898 18.483 25.514 1.00 55.98 104 THR A N 1
ATOM 693 C CA . THR A 1 110 ? 9.292 19.361 26.508 1.00 58.02 104 THR A CA 1
ATOM 694 C C . THR A 1 110 ? 8.849 18.529 27.701 1.00 49.87 104 THR A C 1
ATOM 695 O O . THR A 1 110 ? 8.395 17.400 27.540 1.00 44.62 104 THR A O 1
ATOM 699 N N . PHE A 1 111 ? 8.955 19.103 28.896 1.00 57.76 105 PHE A N 1
ATOM 700 C CA . PHE A 1 111 ? 8.580 18.419 30.127 1.00 57.66 105 PHE A CA 1
ATOM 701 C C . PHE A 1 111 ? 7.227 18.911 30.619 1.00 56.70 105 PHE A C 1
ATOM 702 O O . PHE A 1 111 ? 6.943 20.110 30.586 1.00 62.32 105 PHE A O 1
ATOM 710 N N . ARG A 1 112 ? 6.393 17.989 31.098 1.00 58.80 106 ARG A N 1
ATOM 711 C CA . ARG A 1 112 ? 5.159 18.406 31.757 1.00 60.34 106 ARG A CA 1
ATOM 712 C C . ARG A 1 112 ? 4.876 17.500 32.946 1.00 67.84 106 ARG A C 1
ATOM 713 O O . ARG A 1 112 ? 5.345 16.364 33.013 1.00 61.07 106 ARG A O 1
ATOM 721 N N . SER A 1 113 ? 4.097 18.022 33.891 1.00 70.92 107 SER A N 1
ATOM 722 C CA . SER A 1 113 ? 3.654 17.247 35.038 1.00 75.27 107 SER A CA 1
ATOM 723 C C . SER A 1 113 ? 2.313 16.591 34.740 1.00 76.51 107 SER A C 1
ATOM 724 O O . SER A 1 113 ? 1.409 17.221 34.184 1.00 77.30 107 SER A O 1
ATOM 727 N N . LYS A 1 114 ? 2.194 15.318 35.111 1.00 74.61 108 LYS A N 1
ATOM 728 C CA . LYS A 1 114 ? 0.956 14.564 34.993 1.00 77.25 108 LYS A CA 1
ATOM 729 C C . LYS A 1 114 ? 0.710 13.866 36.321 1.00 82.82 108 LYS A C 1
ATOM 730 O O . LYS A 1 114 ? 1.635 13.669 37.104 1.00 87.35 108 LYS A O 1
ATOM 736 N N . ASN A 1 115 ? -0.542 13.498 36.595 1.00 126.71 109 ASN A N 1
ATOM 737 C CA . ASN A 1 115 ? -0.794 12.847 37.880 1.00 132.36 109 ASN A CA 1
ATOM 738 C C . ASN A 1 115 ? -1.699 11.627 37.834 1.00 137.36 109 ASN A C 1
ATOM 739 O O . ASN A 1 115 ? -1.775 10.930 38.850 1.00 139.69 109 ASN A O 1
ATOM 744 N N . LYS A 1 116 ? -2.398 11.350 36.729 1.00 136.78 110 LYS A N 1
ATOM 745 C CA . LYS A 1 116 ? -3.356 10.239 36.629 1.00 141.89 110 LYS A CA 1
ATOM 746 C C . LYS A 1 116 ? -4.410 10.292 37.740 1.00 148.24 110 LYS A C 1
ATOM 747 O O . LYS A 1 116 ? -5.164 9.327 37.928 1.00 149.88 110 LYS A O 1
ATOM 753 N N . ALA A 1 117 ? -4.524 11.454 38.402 1.00 152.92 111 ALA A N 1
ATOM 754 C CA . ALA A 1 117 ? -5.141 11.599 39.722 1.00 157.26 111 ALA A CA 1
ATOM 755 C C . ALA A 1 117 ? -6.431 10.799 39.858 1.00 166.20 111 ALA A C 1
ATOM 756 O O . ALA A 1 117 ? -6.519 9.870 40.666 1.00 168.57 111 ALA A O 1
ATOM 758 N N . GLY A 1 118 ? -7.441 11.156 39.074 1.00 171.27 112 GLY A N 1
ATOM 759 C CA . GLY A 1 118 ? -8.529 10.247 38.778 1.00 174.01 112 GLY A CA 1
ATOM 760 C C . GLY A 1 118 ? -9.117 10.623 37.438 1.00 173.61 112 GLY A C 1
ATOM 761 O O . GLY A 1 118 ? -9.600 11.749 37.278 1.00 176.55 112 GLY A O 1
ATOM 762 N N . TRP A 1 119 ? -9.124 9.701 36.473 1.00 169.86 113 TRP A N 1
ATOM 763 C CA . TRP A 1 119 ? -9.499 10.122 35.127 1.00 166.05 113 TRP A CA 1
ATOM 764 C C . TRP A 1 119 ? -9.812 8.991 34.157 1.00 165.96 113 TRP A C 1
ATOM 765 O O . TRP A 1 119 ? -9.053 8.028 34.023 1.00 161.77 113 TRP A O 1
ATOM 767 N N . LYS A 1 120 ? -10.954 9.154 33.497 1.00 171.46 114 LYS A N 1
ATOM 768 C CA . LYS A 1 120 ? -11.297 8.750 32.138 1.00 174.07 114 LYS A CA 1
ATOM 769 C C . LYS A 1 120 ? -11.779 7.341 31.791 1.00 177.29 114 LYS A C 1
ATOM 770 O O . LYS A 1 120 ? -12.233 7.187 30.649 1.00 179.75 114 LYS A O 1
ATOM 772 N N . GLN A 1 121 ? -11.626 6.278 32.598 1.00 176.45 115 GLN A N 1
ATOM 773 C CA . GLN A 1 121 ? -12.805 5.520 33.035 1.00 179.39 115 GLN A CA 1
ATOM 774 C C . GLN A 1 121 ? -12.647 3.998 33.034 1.00 177.24 115 GLN A C 1
ATOM 775 O O . GLN A 1 121 ? -11.601 3.447 32.673 1.00 172.69 115 GLN A O 1
ATOM 777 N N . ALA A 1 122 ? -13.727 3.337 33.465 1.00 179.75 116 AL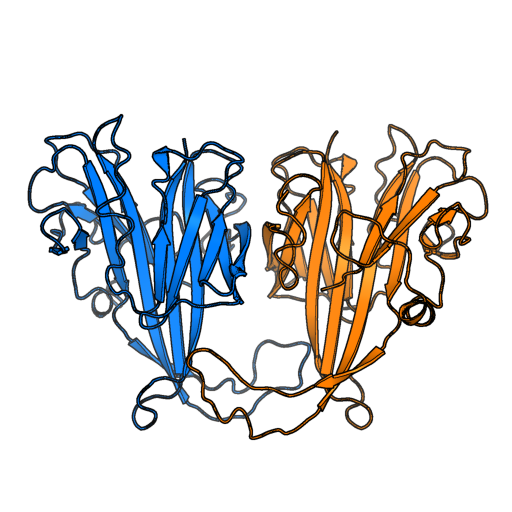A A N 1
ATOM 778 C CA . ALA A 1 122 ? -14.552 2.343 32.760 1.00 182.16 116 ALA A CA 1
ATOM 779 C C . ALA A 1 122 ? -14.075 0.898 32.640 1.00 180.36 116 ALA A C 1
ATOM 780 O O . ALA A 1 122 ? -14.842 0.087 32.125 1.00 181.84 116 ALA A O 1
ATOM 782 N N . GLY A 1 123 ? -12.864 0.527 33.032 1.00 176.70 117 GLY A N 1
ATOM 783 C CA . GLY A 1 123 ? -12.673 -0.909 33.162 1.00 175.33 117 GLY A CA 1
ATOM 784 C C . GLY A 1 123 ? -11.856 -1.324 34.364 1.00 173.38 117 GLY A C 1
ATOM 785 O O . GLY A 1 123 ? -11.964 -2.451 34.853 1.00 174.80 117 GLY A O 1
ATOM 786 N N . ILE A 1 124 ? -11.105 -0.370 34.900 1.00 170.25 118 ILE A N 1
ATOM 787 C CA . ILE A 1 124 ? -10.107 -0.608 35.930 1.00 167.64 118 ILE A CA 1
ATOM 788 C C . ILE A 1 124 ? -10.357 0.417 37.021 1.00 170.51 118 ILE A C 1
ATOM 789 O O . ILE A 1 124 ? -10.958 1.466 36.767 1.00 171.43 118 ILE A O 1
ATOM 791 N N . LYS A 1 125 ? -9.916 0.109 38.244 1.00 172.30 119 LYS A N 1
ATOM 792 C CA . LYS A 1 125 ? -10.441 0.857 39.379 1.00 175.17 119 LYS A CA 1
ATOM 793 C C . LYS A 1 125 ? -10.089 2.338 39.303 1.00 174.32 119 LYS A C 1
ATOM 794 O O . LYS A 1 125 ? -10.954 3.133 38.921 1.00 177.59 119 LYS A O 1
ATOM 796 N N . GLU A 1 126 ? -8.859 2.724 39.682 1.00 169.50 120 GLU A N 1
ATOM 797 C CA . GLU A 1 126 ? -8.193 3.957 39.244 1.00 164.49 120 GLU A CA 1
ATOM 798 C C . GLU A 1 126 ? -6.996 4.312 40.119 1.00 160.52 120 GLU A C 1
ATOM 799 O O . GLU A 1 126 ? -6.670 3.609 41.080 1.00 161.28 120 GLU A O 1
ATOM 801 N N . MET A 1 127 ? -6.359 5.430 39.777 1.00 156.46 121 MET A N 1
ATOM 802 C CA . MET A 1 127 ? -5.937 6.439 40.751 1.00 155.52 121 MET A CA 1
ATOM 803 C C . MET A 1 127 ? -4.864 6.071 41.777 1.00 154.70 121 MET A C 1
ATOM 804 O O . MET A 1 127 ? -5.169 5.923 42.967 1.00 156.20 121 MET A O 1
ATOM 806 N N . PRO A 1 128 ? -3.605 5.911 41.369 1.00 152.29 122 PRO A N 1
ATOM 807 C CA . PRO A 1 128 ? -2.482 6.079 42.313 1.00 149.54 122 PRO A CA 1
ATOM 808 C C . PRO A 1 128 ? -2.062 7.546 42.363 1.00 148.17 122 PRO A C 1
ATOM 809 O O . PRO A 1 128 ? -1.180 7.978 41.616 1.00 145.92 122 PRO A O 1
ATOM 811 N N . ASP A 1 129 ? -2.729 8.337 43.212 1.00 148.45 123 ASP A N 1
ATOM 812 C CA . ASP A 1 129 ? -2.567 9.787 43.214 1.00 146.93 123 ASP A CA 1
ATOM 813 C C . ASP A 1 129 ? -1.134 10.203 43.544 1.00 143.29 123 ASP A C 1
ATOM 814 O O . ASP A 1 129 ? -0.688 10.114 44.696 1.00 146.25 123 ASP A O 1
ATOM 819 N N . ALA A 1 130 ? -0.419 10.682 42.523 1.00 132.96 124 ALA A N 1
ATOM 820 C CA . ALA A 1 130 ? 0.972 11.101 42.637 1.00 118.45 124 ALA A CA 1
ATOM 821 C C . ALA A 1 130 ? 1.405 11.744 41.327 1.00 110.69 124 ALA A C 1
ATOM 822 O O . ALA A 1 130 ? 1.156 11.193 40.249 1.00 111.35 124 ALA A O 1
ATOM 824 N N . SER A 1 131 ? 2.050 12.901 41.402 1.00 104.50 125 SER A N 1
ATOM 825 C CA . SER A 1 131 ? 2.491 13.600 40.206 1.00 100.00 125 SER A CA 1
ATOM 826 C C . SER A 1 131 ? 3.853 13.088 39.751 1.00 91.17 125 SER A C 1
ATOM 827 O O . SER A 1 131 ? 4.692 12.684 40.557 1.00 88.05 125 SER A O 1
ATOM 830 N N . TYR A 1 132 ? 4.061 13.101 38.441 1.00 73.15 126 TYR A N 1
ATOM 831 C CA . TYR A 1 132 ? 5.313 12.668 37.852 1.00 64.31 126 TYR A CA 1
ATOM 832 C C . TYR A 1 132 ? 5.600 13.511 36.617 1.00 61.47 126 TYR A C 1
ATOM 833 O O . TYR A 1 132 ? 4.717 14.168 36.058 1.00 62.98 126 TYR A O 1
ATOM 842 N N . CYS A 1 133 ? 6.864 13.502 36.217 1.00 62.24 127 CYS A N 1
ATOM 843 C CA . CYS A 1 133 ? 7.330 14.263 35.072 1.00 56.35 127 CYS A CA 1
ATOM 844 C C . CYS A 1 133 ? 7.327 13.363 33.847 1.00 58.78 127 CYS A C 1
ATOM 845 O O . CYS A 1 133 ? 7.823 12.235 33.903 1.00 60.24 127 CYS A O 1
ATOM 848 N N . GLU A 1 134 ? 6.781 13.865 32.742 1.00 51.40 128 GLU A N 1
ATOM 849 C CA . GLU A 1 134 ? 6.823 13.157 31.469 1.00 60.81 128 GLU A CA 1
ATOM 850 C C . GLU A 1 134 ? 7.418 14.069 30.407 1.00 55.47 128 GLU A C 1
ATOM 851 O O . GLU A 1 134 ? 7.007 15.228 30.273 1.00 58.62 128 GLU A O 1
ATOM 857 N N . GLN A 1 135 ? 8.388 13.545 29.665 1.00 47.49 129 GLN A N 1
ATOM 858 C CA . GLN A 1 135 ? 9.005 14.247 28.551 1.00 48.93 129 GLN A CA 1
ATOM 859 C C . GLN A 1 135 ? 8.314 13.831 27.254 1.00 50.55 129 GLN A C 1
ATOM 860 O O . GLN A 1 135 ? 8.133 12.639 27.002 1.00 54.35 129 GLN A O 1
ATOM 866 N N . THR A 1 136 ? 7.928 14.808 26.440 1.00 46.93 130 THR A N 1
ATOM 867 C CA . THR A 1 136 ? 7.312 14.557 25.142 1.00 49.00 130 THR A CA 1
ATOM 868 C C . THR A 1 136 ? 8.295 14.921 24.038 1.00 46.37 130 THR A C 1
ATOM 869 O O . THR A 1 136 ? 8.952 15.975 24.091 1.00 44.90 130 THR A O 1
ATOM 873 N N . ARG A 1 137 ? 8.408 14.026 23.066 1.00 44.51 131 ARG A N 1
ATOM 874 C CA . ARG A 1 137 ? 9.190 14.215 21.853 1.00 49.85 131 ARG A CA 1
ATOM 875 C C . ARG A 1 137 ? 8.359 13.719 20.677 1.00 45.71 131 ARG A C 1
ATOM 876 O O . ARG A 1 137 ? 7.654 12.714 20.800 1.00 48.39 131 ARG A O 1
ATOM 884 N N . MET A 1 138 ? 8.423 14.435 19.549 1.00 35.96 132 MET A N 1
ATOM 885 C CA . MET A 1 138 ? 7.743 14.016 18.334 1.00 40.80 132 MET A CA 1
ATOM 886 C C . MET A 1 138 ? 8.677 14.207 17.152 1.00 41.90 132 MET A C 1
ATOM 887 O O . MET A 1 138 ? 9.526 15.100 17.158 1.00 43.20 132 MET A O 1
ATOM 892 N N . PHE A 1 139 ? 8.477 13.387 16.120 1.00 42.27 133 PHE A N 1
ATOM 893 C CA . PHE A 1 139 ? 9.351 13.335 14.959 1.00 38.77 133 PHE A CA 1
ATOM 894 C C . PHE A 1 139 ? 8.524 13.130 13.708 1.00 41.12 133 PHE A C 1
ATOM 895 O O . PHE A 1 139 ? 7.499 12.440 13.736 1.00 37.14 133 PHE A O 1
ATOM 903 N N . GLY A 1 140 ? 8.964 13.763 12.628 1.00 39.76 134 GLY A N 1
ATOM 904 C CA . GLY A 1 140 ? 8.360 13.569 11.328 1.00 38.20 134 GLY A CA 1
ATOM 905 C C . GLY A 1 140 ? 9.453 13.325 10.302 1.00 42.66 134 GLY A C 1
ATOM 906 O O . GLY A 1 140 ? 10.593 13.774 10.453 1.00 43.57 134 GLY A O 1
ATOM 907 N N . LYS A 1 141 ? 9.085 12.593 9.257 1.00 38.40 135 LYS A N 1
ATOM 908 C CA . LYS A 1 141 ? 10.011 12.239 8.186 1.00 40.57 135 LYS A CA 1
ATOM 909 C C . LYS A 1 141 ? 9.216 12.071 6.903 1.00 41.88 135 LYS A C 1
ATOM 910 O O . LYS A 1 141 ? 8.242 11.315 6.876 1.00 41.79 135 LYS A O 1
ATOM 916 N N . ASN A 1 142 ? 9.610 12.793 5.852 1.00 37.79 136 ASN A N 1
ATOM 917 C CA . ASN A 1 142 ? 8.971 12.683 4.553 1.00 36.60 136 ASN A CA 1
ATOM 918 C C . ASN A 1 142 ? 9.972 12.139 3.540 1.00 47.78 136 ASN A C 1
ATOM 919 O O . ASN A 1 142 ? 11.132 12.567 3.507 1.00 38.99 136 ASN A O 1
ATOM 924 N N . ILE A 1 143 ? 9.514 11.189 2.732 1.00 47.91 137 ILE A N 1
ATOM 925 C CA . ILE A 1 143 ? 10.288 10.649 1.617 1.00 42.54 137 ILE A CA 1
ATOM 926 C C . ILE A 1 143 ? 9.942 11.468 0.384 1.00 46.73 137 ILE A C 1
ATOM 927 O O . ILE A 1 143 ? 8.787 11.471 -0.061 1.00 44.74 137 ILE A O 1
ATOM 932 N N . VAL A 1 144 ? 10.917 12.177 -0.178 1.00 42.68 138 VAL A N 1
ATOM 933 C CA . VAL A 1 144 ? 10.633 13.002 -1.354 1.00 44.92 138 VAL A CA 1
ATOM 934 C C . VAL A 1 144 ? 11.491 12.529 -2.522 1.00 51.05 138 VAL A C 1
ATOM 935 O O . VAL A 1 144 ? 12.727 12.521 -2.437 1.00 53.80 138 VAL A O 1
ATOM 939 N N . ASN A 1 145 ? 10.828 12.120 -3.605 1.00 48.66 139 ASN A N 1
ATOM 940 C CA . ASN A 1 145 ? 11.483 11.742 -4.848 1.00 52.42 139 ASN A CA 1
ATOM 941 C C . ASN A 1 145 ? 11.466 12.931 -5.799 1.00 54.24 139 ASN A C 1
ATOM 942 O O . ASN A 1 145 ? 10.395 13.433 -6.154 1.00 57.44 139 ASN A O 1
ATOM 947 N N . VAL A 1 146 ? 12.651 13.382 -6.198 1.00 58.45 140 VAL A N 1
ATOM 948 C CA . VAL A 1 146 ? 12.836 14.502 -7.113 1.00 57.64 140 VAL A CA 1
ATOM 949 C C . VAL A 1 146 ? 13.238 13.941 -8.467 1.00 64.34 140 VAL A C 1
ATOM 950 O O . VAL A 1 146 ? 14.259 13.251 -8.589 1.00 63.18 140 VAL A O 1
ATOM 954 N N . GLY A 1 147 ? 12.448 14.250 -9.490 1.00 64.28 141 GLY A N 1
ATOM 955 C CA . GLY A 1 147 ? 12.655 13.653 -10.789 1.00 71.42 141 GLY A CA 1
ATOM 956 C C . GLY A 1 147 ? 11.665 12.525 -10.949 1.00 77.16 141 GLY A C 1
ATOM 957 O O . GLY A 1 147 ? 11.535 11.682 -10.056 1.00 71.16 141 GLY A O 1
ATOM 958 N N . HIS A 1 148 ? 10.962 12.503 -12.081 1.00 88.17 142 HIS A N 1
ATOM 959 C CA . HIS A 1 148 ? 9.813 11.620 -12.227 1.00 96.78 142 HIS A CA 1
ATOM 960 C C . HIS A 1 148 ? 10.180 10.144 -12.114 1.00 98.64 142 HIS A C 1
ATOM 961 O O . HIS A 1 148 ? 9.315 9.330 -11.773 1.00 96.76 142 HIS A O 1
ATOM 968 N N . GLU A 1 149 ? 11.441 9.778 -12.348 1.00 99.43 143 GLU A N 1
ATOM 969 C CA . GLU A 1 149 ? 11.838 8.376 -12.321 1.00 103.10 143 GLU A CA 1
ATOM 970 C C . GLU A 1 149 ? 12.778 8.032 -11.167 1.00 97.15 143 GLU A C 1
ATOM 971 O O . GLU A 1 149 ? 13.401 6.966 -11.184 1.00 97.49 143 GLU A O 1
ATOM 977 N N . SER A 1 150 ? 12.886 8.892 -10.160 1.00 86.36 144 SER A N 1
ATOM 978 C CA . SER A 1 150 ? 13.792 8.632 -9.046 1.00 81.21 144 SER A CA 1
ATOM 979 C C . SER A 1 150 ? 13.155 7.641 -8.076 1.00 76.48 144 SER A C 1
ATOM 980 O O . SER A 1 150 ? 12.062 7.890 -7.558 1.00 71.52 144 SER A O 1
ATOM 983 N N . ALA A 1 151 ? 13.823 6.506 -7.856 1.00 73.21 145 ALA A N 1
ATOM 984 C CA . ALA A 1 151 ? 13.424 5.533 -6.840 1.00 70.58 145 ALA A CA 1
ATOM 985 C C . ALA A 1 151 ? 14.647 4.960 -6.124 1.00 75.85 145 ALA A C 1
ATOM 986 O O . ALA A 1 151 ? 14.740 3.750 -5.895 1.00 73.02 145 ALA A O 1
ATOM 988 N N . ASP A 1 152 ? 15.605 5.816 -5.765 1.00 75.56 146 ASP A N 1
ATOM 989 C CA . ASP A 1 152 ? 16.800 5.355 -5.071 1.00 77.95 146 ASP A CA 1
ATOM 990 C C . ASP A 1 152 ? 16.490 5.005 -3.615 1.00 75.52 146 ASP A C 1
ATOM 991 O O . ASP A 1 152 ? 15.507 5.465 -3.026 1.00 71.00 146 ASP A O 1
ATOM 996 N N . THR A 1 153 ? 17.363 4.184 -3.030 1.00 68.40 147 THR A N 1
ATOM 997 C CA . THR A 1 153 ? 17.205 3.720 -1.662 1.00 62.01 147 THR A CA 1
ATOM 998 C C . THR A 1 153 ? 18.380 4.049 -0.760 1.00 59.90 147 THR A C 1
ATOM 999 O O . THR A 1 153 ? 18.264 3.869 0.459 1.00 61.14 147 THR A O 1
ATOM 1003 N N . ALA A 1 154 ? 19.494 4.532 -1.317 1.00 58.59 148 ALA A N 1
ATOM 1004 C CA . ALA A 1 154 ? 20.732 4.657 -0.553 1.00 60.14 148 ALA A CA 1
ATOM 1005 C C . ALA A 1 154 ? 20.585 5.639 0.599 1.00 58.35 148 ALA A C 1
ATOM 1006 O O . ALA A 1 154 ? 21.064 5.378 1.708 1.00 59.10 148 ALA A O 1
ATOM 1008 N N . ILE A 1 155 ? 19.925 6.772 0.361 1.00 55.79 149 ILE A N 1
ATOM 1009 C CA . ILE A 1 155 ? 19.757 7.768 1.413 1.00 52.91 149 ILE A CA 1
ATOM 1010 C C . ILE A 1 155 ? 18.575 7.422 2.308 1.00 60.17 149 ILE A C 1
ATOM 1011 O O . ILE A 1 155 ? 18.656 7.512 3.538 1.00 54.40 149 ILE A O 1
ATOM 1016 N N . ILE A 1 156 ? 17.446 7.045 1.707 1.00 56.34 150 ILE A N 1
ATOM 1017 C CA . ILE A 1 156 ? 16.200 7.033 2.461 1.00 50.09 150 ILE A CA 1
ATOM 1018 C C . ILE A 1 156 ? 16.089 5.840 3.398 1.00 47.65 150 ILE A C 1
ATOM 1019 O O . ILE A 1 156 ? 15.322 5.903 4.366 1.00 47.07 150 ILE A O 1
ATOM 1024 N N . THR A 1 157 ? 16.830 4.758 3.157 1.00 48.32 151 THR A N 1
ATOM 1025 C CA . THR A 1 157 ? 16.795 3.599 4.042 1.00 50.86 151 THR A CA 1
ATOM 1026 C C . THR A 1 157 ? 17.828 3.680 5.156 1.00 52.17 151 THR A C 1
ATOM 1027 O O . THR A 1 157 ? 17.969 2.723 5.918 1.00 55.52 151 THR A O 1
ATOM 1031 N N . LYS A 1 158 ? 18.552 4.787 5.259 1.00 49.13 152 LYS A N 1
ATOM 1032 C CA . LYS A 1 158 ? 19.515 4.903 6.342 1.00 54.33 152 LYS A CA 1
ATOM 1033 C C . LYS A 1 158 ? 18.883 5.652 7.503 1.00 48.20 152 LYS A C 1
ATOM 1034 O O . LYS A 1 158 ? 18.291 6.722 7.292 1.00 48.54 152 LYS A O 1
ATOM 1040 N N . PRO A 1 159 ? 18.964 5.135 8.728 1.00 50.09 153 PRO A N 1
ATOM 1041 C CA . PRO A 1 159 ? 18.375 5.855 9.862 1.00 47.26 153 PRO A CA 1
ATOM 1042 C C . PRO A 1 159 ? 19.069 7.190 10.091 1.00 49.34 153 PRO A C 1
ATOM 1043 O O . PRO A 1 159 ? 20.279 7.326 9.908 1.00 49.76 153 PRO A O 1
ATOM 1047 N N . VAL A 1 160 ? 18.281 8.194 10.476 1.00 42.73 154 VAL A N 1
ATOM 1048 C CA . VAL A 1 160 ? 18.810 9.531 10.729 1.00 41.08 154 VAL A CA 1
ATOM 1049 C C . VAL A 1 160 ? 18.978 9.817 12.212 1.00 54.60 154 VAL A C 1
ATOM 1050 O O . VAL A 1 160 ? 19.488 10.883 12.575 1.00 55.00 154 VAL A O 1
ATOM 1054 N N . GLY A 1 161 ? 18.565 8.899 13.082 1.00 46.81 155 GLY A N 1
ATOM 1055 C CA . GLY A 1 161 ? 18.802 9.065 14.504 1.00 50.90 155 GLY A CA 1
ATOM 1056 C C . GLY A 1 161 ? 17.693 9.756 15.268 1.00 49.94 155 GLY A C 1
ATOM 1057 O O . GLY A 1 161 ? 17.975 10.439 16.258 1.00 54.28 155 GLY A O 1
ATOM 1058 N N . GLN A 1 162 ? 16.443 9.625 14.824 1.00 42.98 156 GLN A N 1
ATOM 1059 C CA . GLN A 1 162 ? 15.312 10.077 15.622 1.00 46.17 156 GLN A CA 1
ATOM 1060 C C . GLN A 1 162 ? 15.078 9.099 16.768 1.00 45.58 156 GLN A C 1
ATOM 1061 O O . GLN A 1 162 ? 15.204 7.883 16.594 1.00 45.69 156 GLN A O 1
ATOM 1067 N N . ASN A 1 163 ? 14.766 9.639 17.952 1.00 40.28 157 ASN A N 1
ATOM 1068 C CA . ASN A 1 163 ? 14.671 8.811 19.155 1.00 45.63 157 ASN A CA 1
ATOM 1069 C C . ASN A 1 163 ? 13.713 7.647 18.941 1.00 42.11 157 ASN A C 1
ATOM 1070 O O . ASN A 1 163 ? 14.004 6.507 19.330 1.00 44.50 157 ASN A O 1
ATOM 1075 N N . LEU A 1 164 ? 12.584 7.917 18.289 1.00 41.35 158 LEU A N 1
ATOM 1076 C CA . LEU A 1 164 ? 11.670 6.916 17.762 1.00 39.01 158 LEU A CA 1
ATOM 1077 C C . LEU A 1 164 ? 11.576 7.165 16.266 1.00 40.54 158 LEU A C 1
ATOM 1078 O O . LEU A 1 164 ? 11.243 8.277 15.845 1.00 37.08 158 LEU A O 1
ATOM 1083 N N . GLU A 1 165 ? 11.874 6.150 15.457 1.00 35.22 159 GLU A N 1
ATOM 1084 C CA . GLU A 1 165 ? 12.086 6.401 14.039 1.00 44.13 159 GLU A CA 1
ATOM 1085 C C . GLU A 1 165 ? 11.407 5.337 13.197 1.00 39.97 159 GLU A C 1
ATOM 1086 O O . GLU A 1 165 ? 11.417 4.158 13.551 1.00 43.01 159 GLU A O 1
ATOM 1092 N N . ILE A 1 166 ? 10.817 5.754 12.082 1.00 38.56 160 ILE A N 1
ATOM 1093 C CA . ILE A 1 166 ? 10.364 4.820 11.054 1.00 43.27 160 ILE A CA 1
ATOM 1094 C C . ILE A 1 166 ? 11.335 4.929 9.890 1.00 41.10 160 ILE A C 1
ATOM 1095 O O . ILE A 1 166 ? 11.510 6.011 9.314 1.00 46.57 160 ILE A O 1
ATOM 1100 N N . VAL A 1 167 ? 11.976 3.818 9.558 1.00 40.12 161 VAL A N 1
ATOM 1101 C CA . VAL A 1 167 ? 12.957 3.736 8.486 1.00 41.80 161 VAL A CA 1
ATOM 1102 C C . VAL A 1 167 ? 12.307 2.959 7.349 1.00 45.10 161 VAL A C 1
ATOM 1103 O O . VAL A 1 167 ? 12.012 1.768 7.515 1.00 45.59 161 VAL A O 1
ATOM 1107 N N . PRO A 1 168 ? 12.074 3.562 6.194 1.00 41.52 162 PRO A N 1
ATOM 1108 C CA . PRO A 1 168 ? 11.628 2.764 5.046 1.00 40.89 162 PRO A CA 1
ATOM 1109 C C . PRO A 1 168 ? 12.729 1.804 4.622 1.00 44.63 162 PRO A C 1
ATOM 1110 O O . PRO A 1 168 ? 13.915 2.141 4.656 1.00 55.76 162 PRO A O 1
ATOM 1114 N N . LEU A 1 169 ? 12.335 0.591 4.238 1.00 45.08 163 LEU A N 1
ATOM 1115 C CA . LEU A 1 169 ? 13.287 -0.375 3.700 1.00 48.07 163 LEU A CA 1
ATOM 1116 C C . LEU A 1 169 ? 13.136 -0.542 2.193 1.00 52.50 163 LEU A C 1
ATOM 1117 O O . LEU A 1 169 ? 13.777 -1.421 1.602 1.00 48.03 163 LEU A O 1
ATOM 1122 N N . ASP A 1 170 ? 12.301 0.284 1.568 1.00 47.60 164 ASP A N 1
ATOM 1123 C CA . ASP A 1 170 ? 12.148 0.342 0.123 1.00 53.88 164 ASP A CA 1
ATOM 1124 C C . ASP A 1 170 ? 11.770 1.776 -0.223 1.00 51.93 164 ASP A C 1
ATOM 1125 O O . ASP A 1 170 ? 11.488 2.588 0.659 1.00 46.69 164 ASP A O 1
ATOM 1130 N N . ASN A 1 171 ? 11.809 2.096 -1.504 1.00 52.02 165 ASN A N 1
ATOM 1131 C CA . ASN A 1 171 ? 11.320 3.404 -1.916 1.00 49.14 165 ASN A CA 1
ATOM 1132 C C . ASN A 1 171 ? 9.843 3.297 -2.264 1.00 53.58 165 ASN A C 1
ATOM 1133 O O . ASN A 1 171 ? 9.465 2.439 -3.071 1.00 50.24 165 ASN A O 1
ATOM 1138 N N . PRO A 1 172 ? 8.989 4.137 -1.684 1.00 53.76 166 PRO A N 1
ATOM 1139 C CA . PRO A 1 172 ? 7.547 4.000 -1.934 1.00 51.28 166 PRO A CA 1
ATOM 1140 C C . PRO A 1 172 ? 7.155 4.212 -3.384 1.00 48.48 166 PRO A C 1
ATOM 1141 O O . PRO A 1 172 ? 6.056 3.800 -3.778 1.00 57.23 166 PRO A O 1
ATOM 1145 N N . ALA A 1 173 ? 8.012 4.819 -4.205 1.00 56.31 167 ALA A N 1
ATOM 1146 C CA . ALA A 1 173 ? 7.691 4.945 -5.624 1.00 51.38 167 ALA A CA 1
ATOM 1147 C C . ALA A 1 173 ? 7.532 3.589 -6.297 1.00 58.05 167 ALA A C 1
ATOM 1148 O O . ALA A 1 173 ? 6.870 3.498 -7.335 1.00 54.11 167 ALA A O 1
ATOM 1150 N N . ASN A 1 174 ? 8.112 2.539 -5.719 1.00 56.57 168 ASN A N 1
ATOM 1151 C CA . ASN A 1 174 ? 8.072 1.189 -6.265 1.00 59.96 168 ASN A CA 1
ATOM 1152 C C . ASN A 1 174 ? 6.829 0.420 -5.848 1.00 54.68 168 ASN A C 1
ATOM 1153 O O . ASN A 1 174 ? 6.630 -0.701 -6.312 1.00 59.34 168 ASN A O 1
ATOM 1158 N N . ILE A 1 175 ? 5.981 0.994 -5.007 1.00 58.05 169 ILE A N 1
ATOM 1159 C CA . ILE A 1 175 ? 4.888 0.269 -4.373 1.00 57.88 169 ILE A CA 1
ATOM 1160 C C . ILE A 1 175 ? 3.584 0.665 -5.054 1.00 57.31 169 ILE A C 1
ATOM 1161 O O . ILE A 1 175 ? 3.207 1.843 -5.052 1.00 55.90 169 ILE A O 1
ATOM 1166 N N . HIS A 1 176 ? 2.889 -0.315 -5.618 1.00 53.56 170 HIS A N 1
ATOM 1167 C CA . HIS A 1 176 ? 1.561 -0.083 -6.159 1.00 63.76 170 HIS A CA 1
ATOM 1168 C C . HIS A 1 176 ? 0.509 -0.396 -5.103 1.00 55.21 170 HIS A C 1
ATOM 1169 O O . HIS A 1 176 ? 0.791 -1.014 -4.077 1.00 54.90 170 HIS A O 1
ATOM 1176 N N . VAL A 1 177 ? -0.721 0.045 -5.370 1.00 61.89 171 VAL A N 1
ATOM 1177 C CA . VAL A 1 177 ? -1.824 -0.252 -4.467 1.00 57.57 171 VAL A CA 1
ATOM 1178 C C . VAL A 1 177 ? -1.905 -1.756 -4.241 1.00 62.52 171 VAL A C 1
ATOM 1179 O O . VAL A 1 177 ? -1.718 -2.553 -5.164 1.00 56.11 171 VAL A O 1
ATOM 1183 N N . GLY A 1 178 ? -2.126 -2.151 -2.989 1.00 56.82 172 GLY A N 1
ATOM 1184 C CA . GLY A 1 178 ? -2.219 -3.553 -2.645 1.00 61.41 172 GLY A CA 1
ATOM 1185 C C . GLY A 1 178 ? -0.902 -4.261 -2.404 1.00 63.87 172 GLY A C 1
ATOM 1186 O O . GLY A 1 178 ? -0.917 -5.417 -1.968 1.00 64.40 172 GLY A O 1
ATOM 1187 N N . GLU A 1 179 ? 0.233 -3.617 -2.668 1.00 64.83 173 GLU A N 1
ATOM 1188 C CA . GLU A 1 179 ? 1.548 -4.214 -2.474 1.00 63.02 173 GLU A CA 1
ATOM 1189 C C . GLU A 1 179 ? 2.135 -3.812 -1.120 1.00 56.97 173 GLU A C 1
ATOM 1190 O O . GLU A 1 179 ? 1.674 -2.877 -0.459 1.00 60.54 173 GLU A O 1
ATOM 1196 N N . ARG A 1 180 ? 3.177 -4.529 -0.709 1.00 57.44 174 ARG A N 1
ATOM 1197 C CA . ARG A 1 180 ? 3.720 -4.399 0.638 1.00 50.16 174 ARG A CA 1
ATOM 1198 C C . ARG A 1 180 ? 4.885 -3.416 0.637 1.00 50.27 174 ARG A C 1
ATOM 1199 O O . ARG A 1 180 ? 5.819 -3.548 -0.156 1.00 55.02 174 ARG A O 1
ATOM 1207 N N . PHE A 1 181 ? 4.809 -2.420 1.512 1.00 45.93 175 PHE A N 1
ATOM 1208 C CA . PHE A 1 181 ? 5.829 -1.393 1.677 1.00 47.71 175 PHE A CA 1
ATOM 1209 C C . PHE A 1 181 ? 6.452 -1.634 3.046 1.00 48.56 175 PHE A C 1
ATOM 1210 O O . PHE A 1 181 ? 5.828 -1.352 4.074 1.00 45.04 175 PHE A O 1
ATOM 1218 N N . LYS A 1 182 ? 7.664 -2.183 3.056 1.00 46.26 176 LYS A N 1
ATOM 1219 C CA . LYS A 1 182 ? 8.298 -2.612 4.296 1.00 48.90 176 LYS A CA 1
ATOM 1220 C C . LYS A 1 182 ? 8.995 -1.447 4.992 1.00 51.05 176 LYS A C 1
ATOM 1221 O O . LYS A 1 182 ? 9.772 -0.715 4.369 1.00 48.20 176 LYS A O 1
ATOM 1227 N N . VAL A 1 183 ? 8.713 -1.279 6.291 1.00 41.89 177 VAL A N 1
ATOM 1228 C CA . VAL A 1 183 ? 9.379 -0.282 7.116 1.00 42.56 177 VAL A CA 1
ATOM 1229 C C . VAL A 1 183 ? 9.848 -0.945 8.408 1.00 47.89 177 VAL A C 1
ATOM 1230 O O . VAL A 1 183 ? 9.404 -2.031 8.780 1.00 46.58 177 VAL A O 1
ATOM 1234 N N . ARG A 1 184 ? 10.785 -0.281 9.076 1.00 38.67 178 ARG A N 1
ATOM 1235 C CA . ARG A 1 184 ? 11.363 -0.748 10.323 1.00 40.01 178 ARG A CA 1
ATOM 1236 C C . ARG A 1 184 ? 11.215 0.347 11.367 1.00 44.51 178 ARG A C 1
ATOM 1237 O O . ARG A 1 184 ? 11.462 1.519 11.084 1.00 41.32 178 ARG A O 1
ATOM 1245 N N . VAL A 1 185 ? 10.815 -0.024 12.572 1.00 43.24 179 VAL A N 1
ATOM 1246 C CA . VAL A 1 185 ? 10.680 0.932 13.668 1.00 37.92 179 VAL A CA 1
ATOM 1247 C C . VAL A 1 185 ? 11.875 0.788 14.588 1.00 41.63 179 VAL A C 1
ATOM 1248 O O . VAL A 1 185 ? 12.184 -0.319 15.045 1.00 43.37 179 VAL A O 1
ATOM 1252 N N . LEU A 1 186 ? 12.548 1.902 14.866 1.00 42.98 180 LEU A N 1
ATOM 1253 C CA . LEU A 1 186 ? 13.685 1.930 15.777 1.00 44.12 180 LEU A CA 1
ATOM 1254 C C . LEU A 1 186 ? 13.352 2.784 16.992 1.00 50.50 180 LEU A C 1
ATOM 1255 O O . LEU A 1 186 ? 12.800 3.877 16.859 1.00 47.23 180 LEU A O 1
ATOM 1260 N N . PHE A 1 187 ? 13.711 2.301 18.171 1.00 44.44 181 PHE A N 1
ATOM 1261 C CA . PHE A 1 187 ? 13.637 3.092 19.391 1.00 48.80 181 PHE A CA 1
ATOM 1262 C C . PHE A 1 187 ? 15.013 3.104 20.039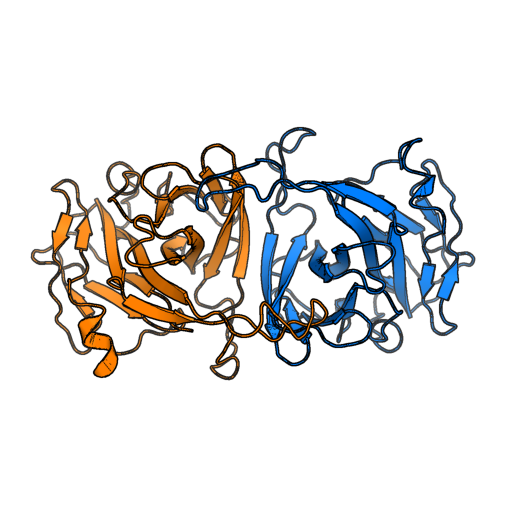 1.00 52.32 181 PHE A C 1
ATOM 1263 O O . PHE A 1 187 ? 15.560 2.043 20.361 1.00 50.18 181 PHE A O 1
ATOM 1271 N N . ARG A 1 188 ? 15.558 4.304 20.237 1.00 50.60 182 ARG A N 1
ATOM 1272 C CA . ARG A 1 188 ? 16.895 4.485 20.797 1.00 56.85 182 ARG A CA 1
ATOM 1273 C C . ARG A 1 188 ? 17.920 3.655 20.030 1.00 52.34 182 ARG A C 1
ATOM 1274 O O . ARG A 1 188 ? 18.780 3.002 20.615 1.00 54.62 182 ARG A O 1
ATOM 1282 N N . GLY A 1 189 ? 17.802 3.654 18.705 1.00 56.34 183 GLY A N 1
ATOM 1283 C CA . GLY A 1 189 ? 18.766 2.993 17.852 1.00 58.54 183 GLY A CA 1
ATOM 1284 C C . GLY A 1 189 ? 18.520 1.520 17.603 1.00 57.39 183 GLY A C 1
ATOM 1285 O O . GLY A 1 189 ? 19.139 0.955 16.693 1.00 63.66 183 GLY A O 1
ATOM 1286 N N . GLU A 1 190 ? 17.626 0.879 18.369 1.00 51.29 184 GLU A N 1
ATOM 1287 C CA . GLU A 1 190 ? 17.377 -0.555 18.298 1.00 54.22 184 GLU A CA 1
ATOM 1288 C C . GLU A 1 190 ? 16.010 -0.851 17.683 1.00 55.67 184 GLU A C 1
ATOM 1289 O O . GLU A 1 190 ? 15.069 -0.072 17.854 1.00 49.19 184 GLU A O 1
ATOM 1295 N N . PRO A 1 191 ? 15.855 -1.982 16.993 1.00 54.85 185 PRO A N 1
ATOM 1296 C CA . PRO A 1 191 ? 14.529 -2.341 16.477 1.00 44.96 185 PRO A CA 1
ATOM 1297 C C . PRO A 1 191 ? 13.536 -2.483 17.623 1.00 48.89 185 PRO A C 1
ATOM 1298 O O . PRO A 1 191 ? 13.872 -2.975 18.702 1.00 57.26 185 PRO A O 1
ATOM 1302 N N . LEU A 1 192 ? 12.308 -2.036 17.385 1.00 50.08 186 LEU A N 1
ATOM 1303 C CA . LEU A 1 192 ? 11.257 -2.072 18.395 1.00 46.83 186 LEU A CA 1
ATOM 1304 C C . LEU A 1 192 ? 10.222 -3.112 18.006 1.00 42.88 186 LEU A C 1
ATOM 1305 O O . LEU A 1 192 ? 9.432 -2.866 17.082 1.00 45.20 186 LEU A O 1
ATOM 1310 N N . PRO A 1 193 ? 10.176 -4.269 18.663 1.00 48.02 187 PRO A N 1
ATOM 1311 C CA . PRO A 1 193 ? 9.155 -5.265 18.337 1.00 44.45 187 PRO A CA 1
ATOM 1312 C C . PRO A 1 193 ? 7.818 -4.946 18.995 1.00 56.16 187 PRO A C 1
ATOM 1313 O O . PRO A 1 193 ? 7.736 -4.238 20.005 1.00 46.36 187 PRO A O 1
ATOM 1317 N N . ASN A 1 194 ? 6.758 -5.483 18.381 1.00 52.05 188 ASN A N 1
ATOM 1318 C CA . ASN A 1 194 ? 5.391 -5.428 18.893 1.00 51.47 188 ASN A CA 1
ATOM 1319 C C . ASN A 1 194 ? 4.838 -4.010 18.978 1.00 48.73 188 ASN A C 1
ATOM 1320 O O . ASN A 1 194 ? 3.946 -3.741 19.777 1.00 50.74 188 ASN A O 1
ATOM 1325 N N . ALA A 1 195 ? 5.351 -3.092 18.170 1.00 48.70 189 ALA A N 1
ATOM 1326 C CA . ALA A 1 195 ? 4.834 -1.732 18.138 1.00 45.04 189 ALA A CA 1
ATOM 1327 C C . ALA A 1 195 ? 3.731 -1.628 17.096 1.00 45.75 189 ALA A C 1
ATOM 1328 O O . ALA A 1 195 ? 3.840 -2.202 16.009 1.00 43.83 189 ALA A O 1
ATOM 1330 N N . THR A 1 196 ? 2.676 -0.886 17.421 1.00 45.87 190 THR A N 1
ATOM 1331 C CA . THR A 1 196 ? 1.585 -0.689 16.473 1.00 38.94 190 THR A CA 1
ATOM 1332 C C . THR A 1 196 ? 1.934 0.432 15.501 1.00 41.44 190 THR A C 1
ATOM 1333 O O . THR A 1 196 ? 2.228 1.557 15.913 1.00 47.27 190 THR A O 1
ATOM 1337 N N . VAL A 1 197 ? 1.905 0.125 14.213 1.00 42.20 191 VAL A N 1
ATOM 1338 C CA . VAL A 1 197 ? 2.074 1.114 13.160 1.00 40.97 191 VAL A CA 1
ATOM 1339 C C . VAL A 1 197 ? 0.751 1.209 12.410 1.00 44.21 191 VAL A C 1
ATOM 1340 O O . VAL A 1 197 ? 0.244 0.200 11.901 1.00 42.61 191 VAL A O 1
ATOM 1344 N N . THR A 1 198 ? 0.166 2.404 12.393 1.00 35.90 192 THR A N 1
ATOM 1345 C CA . THR A 1 198 ? -1.029 2.664 11.604 1.00 40.93 192 THR A CA 1
ATOM 1346 C C . THR A 1 198 ? -0.659 3.567 10.438 1.00 44.15 192 THR A C 1
ATOM 1347 O O . THR A 1 198 ? 0.411 4.163 10.408 1.00 42.76 192 THR A O 1
ATOM 1351 N N . ALA A 1 199 ? -1.556 3.664 9.462 1.00 34.32 193 ALA A N 1
ATOM 1352 C CA . ALA A 1 199 ? -1.314 4.534 8.321 1.00 40.97 193 ALA A CA 1
ATOM 1353 C C . ALA A 1 199 ? -2.653 4.963 7.745 1.00 44.31 193 ALA A C 1
ATOM 1354 O O . ALA A 1 199 ? -3.633 4.213 7.792 1.00 40.45 193 ALA A O 1
ATOM 1356 N N . THR A 1 200 ? -2.681 6.191 7.222 1.00 35.12 194 THR A N 1
ATOM 1357 C CA . THR A 1 200 ? -3.862 6.776 6.600 1.00 40.02 194 THR A CA 1
ATOM 1358 C C . THR A 1 200 ? -3.396 7.637 5.428 1.00 42.68 194 THR A C 1
ATOM 1359 O O . THR A 1 200 ? -2.199 7.834 5.226 1.00 38.23 194 THR A O 1
ATOM 1363 N N . PHE A 1 201 ? -4.334 8.133 4.626 1.00 42.96 195 PHE A N 1
ATOM 1364 C CA . PHE A 1 201 ? -3.975 9.012 3.520 1.00 42.01 195 PHE A CA 1
ATOM 1365 C C . PHE A 1 201 ? -4.863 10.245 3.534 1.00 52.51 195 PHE A C 1
ATOM 1366 O O . PHE A 1 201 ? -5.944 10.258 4.136 1.00 41.52 195 PHE A O 1
ATOM 1374 N N . ASP A 1 202 ? -4.359 11.300 2.897 1.00 36.45 196 ASP A N 1
ATOM 1375 C CA . ASP A 1 202 ? -5.092 12.542 2.783 1.00 42.41 196 ASP A CA 1
ATOM 1376 C C . ASP A 1 202 ? -6.373 12.285 1.993 1.00 48.86 196 ASP A C 1
ATOM 1377 O O . ASP A 1 202 ? -6.323 11.855 0.838 1.00 48.04 196 ASP A O 1
ATOM 1382 N N . GLY A 1 203 ? -7.518 12.524 2.624 1.00 43.63 197 GLY A N 1
ATOM 1383 C CA . GLY A 1 203 ? -8.807 12.323 1.997 1.00 45.03 197 GLY A CA 1
ATOM 1384 C C . GLY A 1 203 ? -9.529 11.058 2.421 1.00 51.07 197 GLY A C 1
ATOM 1385 O O . GLY A 1 203 ? -10.703 10.894 2.074 1.00 49.69 197 GLY A O 1
ATOM 1386 N N . PHE A 1 204 ? -8.867 10.163 3.159 1.00 41.02 198 PHE A N 1
ATOM 1387 C CA . PHE A 1 204 ? -9.547 8.961 3.635 1.00 47.91 198 PHE A CA 1
ATOM 1388 C C . PHE A 1 204 ? -10.708 9.324 4.546 1.00 54.93 198 PHE A C 1
ATOM 1389 O O . PHE A 1 204 ? -11.831 8.842 4.366 1.00 56.08 198 PHE A O 1
ATOM 1397 N N . ASP A 1 205 ? -10.456 10.190 5.517 1.00 44.13 199 ASP A N 1
ATOM 1398 C CA . ASP A 1 205 ? -11.440 10.589 6.513 1.00 48.14 199 ASP A CA 1
ATOM 1399 C C . ASP A 1 205 ? -11.615 12.097 6.412 1.00 53.43 199 ASP A C 1
ATOM 1400 O O . ASP A 1 205 ? -10.781 12.857 6.915 1.00 57.53 199 ASP A O 1
ATOM 1405 N N . THR A 1 206 ? -12.701 12.528 5.769 1.00 54.22 200 THR A N 1
ATOM 1406 C CA . THR A 1 206 ? -13.009 13.940 5.646 1.00 56.36 200 THR A CA 1
ATOM 1407 C C . THR A 1 206 ? -14.304 14.342 6.325 1.00 72.52 200 THR A C 1
ATOM 1408 O O . THR A 1 206 ? -14.467 15.524 6.643 1.00 72.97 200 THR A O 1
ATOM 1412 N N . SER A 1 207 ? -15.225 13.408 6.552 1.00 85.79 201 SER A N 1
ATOM 1413 C CA . SER A 1 207 ? -16.594 13.787 6.880 1.00 98.00 201 SER A CA 1
ATOM 1414 C C . SER A 1 207 ? -16.658 14.557 8.194 1.00 108.66 201 SER A C 1
ATOM 1415 O O . SER A 1 207 ? -15.958 14.236 9.162 1.00 108.95 201 SER A O 1
ATOM 1418 N N . ASP A 1 208 ? -17.477 15.615 8.190 1.00 112.53 202 ASP A N 1
ATOM 1419 C CA . ASP A 1 208 ? -17.815 16.419 9.366 1.00 114.07 202 ASP A CA 1
ATOM 1420 C C . ASP A 1 208 ? -16.585 16.837 10.175 1.00 109.41 202 ASP A C 1
ATOM 1421 O O . ASP A 1 208 ? -16.685 17.090 11.379 1.00 110.83 202 ASP A O 1
ATOM 1426 N N . ARG A 1 209 ? -15.420 16.918 9.530 1.00 101.31 203 ARG A N 1
ATOM 1427 C CA . ARG A 1 209 ? -14.236 17.439 10.199 1.00 96.59 203 ARG A CA 1
ATOM 1428 C C . ARG A 1 209 ? -14.491 18.858 10.692 1.00 103.56 203 ARG A C 1
ATOM 1429 O O . ARG A 1 209 ? -15.166 19.649 10.030 1.00 105.58 203 ARG A O 1
ATOM 1437 N N . SER A 1 210 ? -13.980 19.160 11.881 1.00 103.86 204 SER A N 1
ATOM 1438 C CA . SER A 1 210 ? -13.954 20.522 12.398 1.00 97.81 204 SER A CA 1
ATOM 1439 C C . 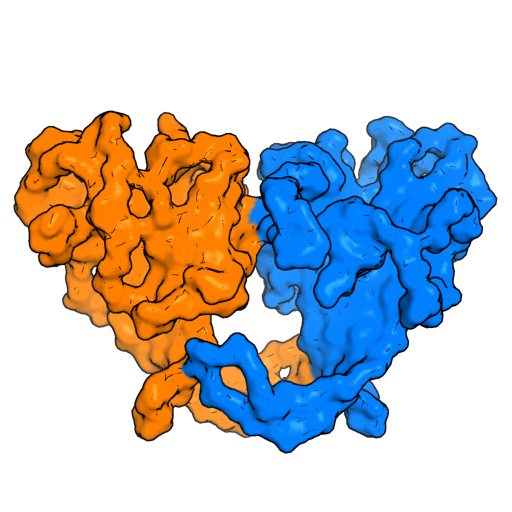SER A 1 210 ? -12.969 20.552 13.560 1.00 99.47 204 SER A C 1
ATOM 1440 O O . SER A 1 210 ? -12.336 19.543 13.890 1.00 91.49 204 SER A O 1
ATOM 1443 N N . LYS A 1 211 ? -12.833 21.730 14.177 1.00 107.00 205 LYS A N 1
ATOM 1444 C CA . LYS A 1 211 ? -11.924 21.867 15.309 1.00 109.00 205 LYS A CA 1
ATOM 1445 C C . LYS A 1 211 ? -12.387 21.073 16.525 1.00 110.75 205 LYS A C 1
ATOM 1446 O O . LYS A 1 211 ? -11.579 20.822 17.425 1.00 112.18 205 LYS A O 1
ATOM 1452 N N . THR A 1 212 ? -13.658 20.664 16.569 1.00 111.84 206 THR A N 1
ATOM 1453 C CA . THR A 1 212 ? -14.193 19.889 17.682 1.00 112.13 206 THR A CA 1
ATOM 1454 C C . THR A 1 212 ? -14.522 18.445 17.321 1.00 111.95 206 THR A C 1
ATOM 1455 O O . THR A 1 212 ? -14.835 17.656 18.221 1.00 111.13 206 THR A O 1
ATOM 1459 N N . HIS A 1 213 ? -14.446 18.073 16.045 1.00 111.80 207 HIS A N 1
ATOM 1460 C CA . HIS A 1 213 ? -14.816 16.740 15.583 1.00 110.75 207 HIS A CA 1
ATOM 1461 C C . HIS A 1 213 ? -13.610 16.095 14.912 1.00 104.31 207 HIS A C 1
ATOM 1462 O O . HIS A 1 213 ? -13.142 16.574 13.871 1.00 96.00 207 HIS A O 1
ATOM 1469 N N . LYS A 1 214 ? -13.127 15.001 15.499 1.00 100.63 208 LYS A N 1
ATOM 1470 C CA . LYS A 1 214 ? -11.903 14.349 15.053 1.00 100.59 208 LYS A CA 1
ATOM 1471 C C . LYS A 1 214 ? -12.134 13.547 13.770 1.00 101.82 208 LYS A C 1
ATOM 1472 O O . LYS A 1 214 ? -13.256 13.129 13.465 1.00 101.27 208 LYS A O 1
ATOM 1474 N N . THR A 1 215 ? -11.056 13.362 13.004 1.00 98.13 209 THR A N 1
ATOM 1475 C CA . THR A 1 215 ? -11.078 12.630 11.734 1.00 98.26 209 THR A CA 1
ATOM 1476 C C . THR A 1 215 ? -9.858 11.714 11.632 1.00 97.80 209 THR A C 1
ATOM 1477 O O . THR A 1 215 ? -9.132 11.704 10.635 1.00 100.64 209 THR A O 1
ATOM 1481 N N . GLU A 1 216 ? -9.618 10.928 12.675 1.00 87.81 210 GLU A N 1
ATOM 1482 C CA . GLU A 1 216 ? -8.350 10.240 12.858 1.00 67.65 210 GLU A CA 1
ATOM 1483 C C . GLU A 1 216 ? -8.312 8.855 12.212 1.00 53.61 210 GLU A C 1
ATOM 1484 O O . GLU A 1 216 ? -7.337 8.130 12.417 1.00 54.78 210 GLU A O 1
ATOM 1490 N N . ALA A 1 217 ? -9.320 8.490 11.409 1.00 53.94 211 ALA A N 1
ATOM 1491 C CA . ALA A 1 217 ? -9.454 7.107 10.950 1.00 51.54 211 ALA A CA 1
ATOM 1492 C C . ALA A 1 217 ? -8.252 6.672 10.119 1.00 52.64 211 ALA A C 1
ATOM 1493 O O . ALA A 1 217 ? -7.721 7.434 9.299 1.00 48.21 211 ALA A O 1
ATOM 1495 N N . GLN A 1 218 ? -7.812 5.433 10.352 1.00 39.84 212 GLN A N 1
ATOM 1496 C CA . GLN A 1 218 ? -6.685 4.855 9.644 1.00 40.36 212 GLN A CA 1
ATOM 1497 C C . GLN A 1 218 ? -7.174 3.818 8.640 1.00 41.60 212 GLN A C 1
ATOM 1498 O O . GLN A 1 218 ? -8.187 3.147 8.855 1.00 44.76 212 GLN A O 1
ATOM 1504 N N . ALA A 1 219 ? -6.438 3.704 7.531 1.00 41.68 213 ALA A N 1
ATOM 1505 C CA . ALA A 1 219 ? -6.673 2.693 6.511 1.00 40.61 213 ALA A CA 1
ATOM 1506 C C . ALA A 1 219 ? -5.701 1.526 6.627 1.00 40.65 213 ALA A C 1
ATOM 1507 O O . ALA A 1 219 ? -5.653 0.675 5.732 1.00 46.33 213 ALA A O 1
ATOM 1509 N N . PHE A 1 220 ? -4.897 1.492 7.684 1.00 41.03 214 PHE A N 1
ATOM 1510 C CA . PHE A 1 220 ? -3.965 0.391 7.882 1.00 38.26 214 PHE A CA 1
ATOM 1511 C C . PHE A 1 220 ? -3.558 0.328 9.346 1.00 39.58 214 PHE A C 1
ATOM 1512 O O . PHE A 1 220 ? -3.323 1.368 9.973 1.00 37.18 214 PHE A O 1
ATOM 1520 N N . SER A 1 221 ? -3.426 -0.892 9.869 1.00 42.77 215 SER A N 1
ATOM 1521 C CA . SER A 1 221 ? -2.795 -1.073 11.173 1.00 44.16 215 SER A CA 1
ATOM 1522 C C . SER A 1 221 ? -2.189 -2.466 11.267 1.00 42.68 215 SER A C 1
ATOM 1523 O O . SER A 1 221 ? -2.802 -3.448 10.833 1.00 40.90 215 SER A O 1
ATOM 1526 N N . ASP A 1 222 ? -0.984 -2.541 11.830 1.00 44.06 216 ASP A N 1
ATOM 1527 C CA . ASP A 1 222 ? -0.359 -3.837 12.093 1.00 44.59 216 ASP A CA 1
ATOM 1528 C C . ASP A 1 222 ? 0.772 -3.619 13.088 1.00 45.06 216 ASP A C 1
ATOM 1529 O O . ASP A 1 222 ? 1.178 -2.487 13.342 1.00 42.91 216 ASP A O 1
ATOM 1534 N N . THR A 1 223 ? 1.285 -4.709 13.657 1.00 40.99 217 THR A N 1
ATOM 1535 C CA . THR A 1 223 ? 2.357 -4.587 14.641 1.00 46.56 217 THR A CA 1
ATOM 1536 C C . THR A 1 223 ? 3.690 -5.066 14.069 1.00 50.25 217 THR A C 1
ATOM 1537 O O . THR A 1 223 ? 3.736 -5.939 13.195 1.00 45.88 217 THR A O 1
ATOM 1541 N N . THR A 1 224 ? 4.779 -4.488 14.576 1.00 44.23 218 THR A N 1
ATOM 1542 C CA . THR A 1 224 ? 6.111 -4.869 14.123 1.00 47.13 218 THR A CA 1
ATOM 1543 C C . THR A 1 224 ? 6.509 -6.242 14.655 1.00 54.15 218 THR A C 1
ATOM 1544 O O . THR A 1 224 ? 6.034 -6.703 15.701 1.00 49.62 218 THR A O 1
ATOM 1548 N N . ASP A 1 225 ? 7.417 -6.887 13.928 1.00 49.49 219 ASP A N 1
ATOM 1549 C CA . ASP A 1 225 ? 7.870 -8.225 14.272 1.00 52.36 219 ASP A CA 1
ATOM 1550 C C . ASP A 1 225 ? 9.128 -8.136 15.138 1.00 53.35 219 ASP A C 1
ATOM 1551 O O . ASP A 1 225 ? 9.501 -7.066 15.626 1.00 46.09 219 ASP A O 1
ATOM 1556 N N . GLY A 1 226 ? 9.800 -9.268 15.333 1.00 52.48 220 GLY A N 1
ATOM 1557 C CA . GLY A 1 226 ? 11.002 -9.289 16.146 1.00 52.68 220 GLY A CA 1
ATOM 1558 C C . GLY A 1 226 ? 12.149 -8.483 15.580 1.00 56.11 220 GLY A C 1
ATOM 1559 O O . GLY A 1 226 ? 13.066 -8.115 16.326 1.00 61.15 220 GLY A O 1
ATOM 1560 N N . LYS A 1 227 ? 12.131 -8.201 14.279 1.00 51.49 221 LYS A N 1
ATOM 1561 C CA . LYS A 1 227 ? 13.136 -7.339 13.670 1.00 49.46 221 LYS A CA 1
ATOM 1562 C C . LYS A 1 227 ? 12.696 -5.884 13.600 1.00 51.16 221 LYS A C 1
ATOM 1563 O O . LYS A 1 227 ? 13.362 -5.076 12.941 1.00 47.01 221 LYS A O 1
ATOM 1569 N N . GLY A 1 228 ? 11.586 -5.533 14.246 1.00 47.50 222 GLY A N 1
ATOM 1570 C CA . GLY A 1 228 ? 11.089 -4.172 14.177 1.00 45.31 222 GLY A CA 1
ATOM 1571 C C . GLY A 1 228 ? 10.377 -3.823 12.891 1.00 46.53 222 GLY A C 1
ATOM 1572 O O . GLY A 1 228 ? 10.009 -2.663 12.697 1.00 46.40 222 GLY A O 1
ATOM 1573 N N . GLU A 1 229 ? 10.142 -4.795 12.017 1.00 43.03 223 GLU A N 1
ATOM 1574 C CA . GLU A 1 229 ? 9.665 -4.530 10.671 1.00 42.32 223 GLU A CA 1
ATOM 1575 C C . GLU A 1 229 ? 8.174 -4.800 10.561 1.00 47.70 223 GLU A C 1
ATOM 1576 O O . GLU A 1 229 ? 7.632 -5.669 11.246 1.00 40.14 223 GLU A O 1
ATOM 1582 N N . VAL A 1 230 ? 7.523 -4.051 9.672 1.00 41.33 224 VAL A N 1
ATOM 1583 C CA . VAL A 1 230 ? 6.119 -4.269 9.335 1.00 48.71 224 VAL A CA 1
ATOM 1584 C C . VAL A 1 230 ? 5.884 -3.839 7.885 1.00 45.63 224 VAL A C 1
ATOM 1585 O O . VAL A 1 230 ? 6.502 -2.889 7.389 1.00 47.60 224 VAL A O 1
ATOM 1589 N N . ASP A 1 231 ? 4.982 -4.552 7.198 1.00 49.15 225 ASP A N 1
ATOM 1590 C CA . ASP A 1 231 ? 4.600 -4.243 5.820 1.00 51.52 225 ASP A CA 1
ATOM 1591 C C . ASP A 1 231 ? 3.328 -3.405 5.812 1.00 51.27 225 ASP A C 1
ATOM 1592 O O . ASP A 1 231 ? 2.252 -3.894 6.178 1.00 50.10 225 ASP A O 1
ATOM 1597 N N . ILE A 1 232 ? 3.438 -2.165 5.362 1.00 43.03 226 ILE A N 1
ATOM 1598 C CA . ILE A 1 232 ? 2.266 -1.328 5.144 1.00 45.51 226 ILE A CA 1
ATOM 1599 C C . ILE A 1 232 ? 1.651 -1.698 3.800 1.00 53.32 226 ILE A C 1
ATOM 1600 O O . ILE A 1 232 ? 2.365 -1.822 2.798 1.00 49.14 226 ILE A O 1
ATOM 1605 N N . ILE A 1 233 ? 0.341 -1.884 3.767 1.00 47.26 227 ILE A N 1
ATOM 1606 C CA . ILE A 1 233 ? -0.363 -2.265 2.545 1.00 46.49 227 ILE A CA 1
ATOM 1607 C C . ILE A 1 233 ? -1.339 -1.148 2.186 1.00 51.71 227 ILE A C 1
ATOM 1608 O O . ILE A 1 233 ? -2.439 -1.065 2.734 1.00 51.05 227 ILE A O 1
ATOM 1613 N N . PRO A 1 234 ? -0.952 -0.248 1.276 1.00 48.94 228 PRO A N 1
ATOM 1614 C CA . PRO A 1 234 ? -1.845 0.858 0.885 1.00 43.94 228 PRO A CA 1
ATOM 1615 C C . PRO A 1 234 ? -2.909 0.389 -0.098 1.00 45.57 228 PRO A C 1
ATOM 1616 O O . PRO A 1 234 ? -2.605 -0.265 -1.100 1.00 49.89 228 PRO A O 1
ATOM 1620 N N . LEU A 1 235 ? -4.167 0.734 0.180 1.00 42.93 229 LEU A N 1
ATOM 1621 C CA . LEU A 1 235 ? -5.263 0.344 -0.705 1.00 44.00 229 LEU A CA 1
ATOM 1622 C C . LEU A 1 235 ? -5.723 1.479 -1.609 1.00 42.13 229 LEU A C 1
ATOM 1623 O O . LEU A 1 235 ? -6.683 1.299 -2.360 1.00 47.88 229 LEU A O 1
ATOM 1628 N N . ARG A 1 236 ? -5.062 2.637 -1.560 1.00 49.67 230 ARG A N 1
ATOM 1629 C CA . ARG A 1 236 ? -5.350 3.760 -2.447 1.00 48.16 230 ARG A CA 1
ATOM 1630 C C . ARG A 1 236 ? -4.062 4.524 -2.705 1.00 46.87 230 ARG A C 1
ATOM 1631 O O . ARG A 1 236 ? -3.183 4.597 -1.843 1.00 45.06 230 ARG A O 1
ATOM 1639 N N . GLN A 1 237 ? -3.963 5.117 -3.891 1.00 53.05 231 GLN A N 1
ATOM 1640 C CA . GLN A 1 237 ? -2.895 6.080 -4.123 1.00 43.80 231 GLN A CA 1
ATOM 1641 C C . GLN A 1 237 ? -3.164 7.347 -3.323 1.00 50.18 231 GLN A C 1
ATOM 1642 O O . GLN A 1 237 ? -4.309 7.659 -2.981 1.00 52.00 231 GLN A O 1
ATOM 1648 N N . GLY A 1 238 ? -2.109 8.098 -3.052 1.00 44.16 232 GLY A N 1
ATOM 1649 C CA . GLY A 1 238 ? -2.286 9.403 -2.438 1.00 49.11 232 GLY A CA 1
ATOM 1650 C C . GLY A 1 238 ? -1.110 9.773 -1.558 1.00 42.00 232 GLY A C 1
ATOM 1651 O O . GLY A 1 238 ? -0.039 9.176 -1.643 1.00 47.48 232 GLY A O 1
ATOM 1652 N N . PHE A 1 239 ? -1.352 10.776 -0.714 1.00 44.12 233 PHE A N 1
ATOM 1653 C CA . PHE A 1 239 ? -0.373 11.269 0.257 1.00 39.11 233 PHE A CA 1
ATOM 1654 C C . PHE A 1 239 ? -0.630 10.557 1.584 1.00 40.37 233 PHE A C 1
ATOM 1655 O O . PHE A 1 239 ? -1.650 10.794 2.244 1.00 35.25 233 PHE A O 1
ATOM 1663 N N . TRP A 1 240 ? 0.274 9.668 1.959 1.00 33.17 234 TRP A N 1
ATOM 1664 C CA . TRP A 1 240 ? 0.106 8.784 3.101 1.00 38.06 234 TRP A CA 1
ATOM 1665 C C . TRP A 1 240 ? 0.926 9.261 4.293 1.00 40.51 234 TRP A C 1
ATOM 1666 O O . TRP A 1 240 ? 1.997 9.856 4.137 1.00 36.54 234 TRP A O 1
ATOM 1677 N N . LYS A 1 241 ? 0.423 8.939 5.484 1.00 39.22 235 LYS A N 1
ATOM 1678 C CA . LYS A 1 241 ? 1.120 9.122 6.750 1.00 39.47 235 LYS A CA 1
ATOM 1679 C C . LYS A 1 241 ? 1.016 7.828 7.546 1.00 42.04 235 LYS A C 1
ATOM 1680 O O . LYS A 1 241 ? -0.089 7.370 7.846 1.00 42.94 235 LYS A O 1
ATOM 1686 N N . ALA A 1 242 ? 2.161 7.242 7.877 1.00 37.19 236 ALA A N 1
ATOM 1687 C CA . ALA A 1 242 ? 2.259 6.179 8.870 1.00 39.27 236 ALA A CA 1
ATOM 1688 C C . ALA A 1 242 ? 2.676 6.786 10.199 1.00 44.41 236 ALA A C 1
ATOM 1689 O O . ALA A 1 242 ? 3.429 7.761 10.237 1.00 38.45 236 ALA A O 1
ATOM 1691 N N . SER A 1 243 ? 2.212 6.166 11.280 1.00 37.29 237 SER A N 1
ATOM 1692 C CA . SER A 1 243 ? 2.332 6.656 12.645 1.00 49.28 237 SER A CA 1
ATOM 1693 C C . SER A 1 243 ? 2.728 5.509 13.560 1.00 50.77 237 SER A C 1
ATOM 1694 O O . SER A 1 243 ? 2.204 4.392 13.430 1.00 41.53 237 SER A O 1
ATOM 1697 N N . VAL A 1 244 ? 3.616 5.814 14.512 1.00 37.58 238 VAL A N 1
ATOM 1698 C CA . VAL A 1 244 ? 3.917 4.916 15.620 1.00 40.25 238 VAL A CA 1
ATOM 1699 C C . VAL A 1 244 ? 4.196 5.767 16.856 1.00 41.63 238 VAL A C 1
ATOM 1700 O O . VAL A 1 244 ? 4.747 6.872 16.764 1.00 40.51 238 VAL A O 1
ATOM 1704 N N . GLU A 1 245 ? 3.785 5.269 18.017 1.00 39.71 239 GLU A N 1
ATOM 1705 C CA . GLU A 1 245 ? 4.088 5.952 19.270 1.00 46.58 239 GLU A CA 1
ATOM 1706 C C . GLU A 1 245 ? 4.670 4.968 20.261 1.00 45.66 239 GLU A C 1
ATOM 1707 O O . GLU A 1 245 ? 4.415 3.765 20.184 1.00 43.81 239 GLU A O 1
ATOM 1713 N N . TYR A 1 246 ? 5.468 5.489 21.190 1.00 41.52 240 TYR A N 1
ATOM 1714 C CA . TYR A 1 246 ? 6.024 4.628 22.220 1.00 42.77 240 TYR A CA 1
ATOM 1715 C C . TYR A 1 246 ? 6.239 5.426 23.502 1.00 44.37 240 TYR A C 1
ATOM 1716 O O . TYR A 1 246 ? 6.886 6.478 23.491 1.00 45.12 240 TYR A O 1
ATOM 1725 N N . LYS A 1 247 ? 5.660 4.937 24.596 1.00 44.70 241 LYS A N 1
ATOM 1726 C CA . LYS A 1 247 ? 5.912 5.473 25.924 1.00 49.78 241 LYS A CA 1
ATOM 1727 C C . LYS A 1 247 ? 6.855 4.534 26.660 1.00 49.51 241 LYS A C 1
ATOM 1728 O O . LYS A 1 247 ? 6.647 3.317 26.668 1.00 52.61 241 LYS A O 1
ATOM 1734 N N . ALA A 1 248 ? 7.893 5.103 27.262 1.00 48.22 242 ALA A N 1
ATOM 1735 C CA . ALA A 1 248 ? 8.928 4.350 27.959 1.00 53.88 242 ALA A CA 1
ATOM 1736 C C . ALA A 1 248 ? 9.316 5.112 29.220 1.00 58.79 242 ALA A C 1
ATOM 1737 O O . ALA A 1 248 ? 8.855 6.231 29.457 1.00 53.82 242 ALA A O 1
ATOM 1739 N N . ASP A 1 249 ? 10.170 4.503 30.038 1.00 57.71 243 ASP A N 1
ATOM 1740 C CA . ASP A 1 249 ? 10.737 5.226 31.162 1.00 62.25 243 ASP A CA 1
ATOM 1741 C C . ASP A 1 249 ? 11.762 6.233 30.662 1.00 60.62 243 ASP A C 1
ATOM 1742 O O . ASP A 1 249 ? 12.495 5.974 29.703 1.00 57.27 243 ASP A O 1
ATOM 1747 N N . PHE A 1 250 ? 11.781 7.407 31.289 1.00 56.41 244 PHE A N 1
ATOM 1748 C CA . PHE A 1 250 ? 12.814 8.379 30.978 1.00 59.29 244 PHE A CA 1
ATOM 1749 C C . PHE A 1 250 ? 14.167 7.833 31.434 1.00 65.93 244 PHE A C 1
ATOM 1750 O O . PHE A 1 250 ? 14.253 7.211 32.494 1.00 67.83 244 PHE A O 1
ATOM 1758 N N . PRO A 1 251 ? 15.229 8.024 30.642 1.00 66.52 245 PRO A N 1
ATOM 1759 C CA . PRO A 1 251 ? 16.518 7.389 30.983 1.00 59.30 245 PRO A CA 1
ATOM 1760 C C . PRO A 1 251 ? 17.062 7.767 32.355 1.00 70.32 245 PRO A C 1
ATOM 1761 O O . PRO A 1 251 ? 17.349 6.877 33.164 1.00 71.62 245 PRO A O 1
ATOM 1765 N N . ASP A 1 252 ? 17.201 9.061 32.646 1.00 71.34 246 ASP A N 1
ATOM 1766 C CA . ASP A 1 252 ? 17.755 9.534 33.919 1.00 71.91 246 ASP A CA 1
ATOM 1767 C C . ASP A 1 252 ? 16.610 9.800 34.892 1.00 69.37 246 ASP A C 1
ATOM 1768 O O . ASP A 1 252 ? 16.026 10.886 34.920 1.00 65.84 246 ASP A O 1
ATOM 1773 N N . GLN A 1 253 ? 16.299 8.798 35.718 1.00 63.84 247 GLN A N 1
ATOM 1774 C CA . GLN A 1 253 ? 15.167 8.886 36.635 1.00 66.14 247 GLN A CA 1
ATOM 1775 C C . GLN A 1 253 ? 15.364 9.920 37.738 1.00 74.58 247 GLN A C 1
ATOM 1776 O O . GLN A 1 253 ? 14.388 10.266 38.418 1.00 73.08 247 GLN A O 1
ATOM 1782 N N . SER A 1 254 ? 16.581 10.426 37.936 1.00 71.55 248 SER A N 1
ATOM 1783 C CA . SER A 1 254 ? 16.740 11.503 38.905 1.00 79.70 248 SER A CA 1
ATOM 1784 C C . SER A 1 254 ? 16.187 12.829 38.391 1.00 75.40 248 SER A C 1
ATOM 1785 O O . SER A 1 254 ? 16.011 13.757 39.185 1.00 78.11 248 SER A O 1
ATOM 1788 N N . LEU A 1 255 ? 15.885 12.934 37.102 1.00 72.46 249 LEU A N 1
ATOM 1789 C CA . LEU A 1 255 ? 15.376 14.164 36.507 1.00 77.76 249 LEU A CA 1
ATOM 1790 C C . LEU A 1 255 ? 13.925 14.081 36.0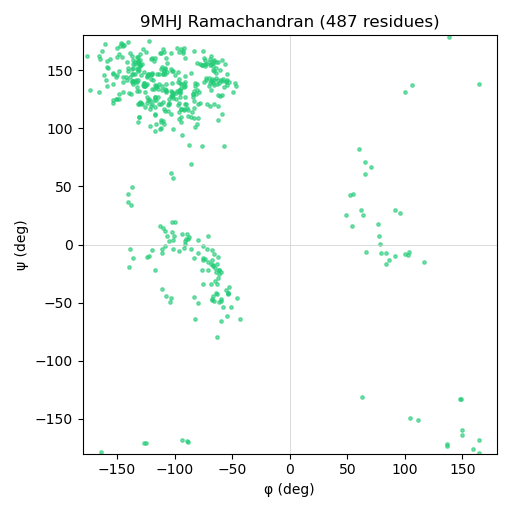55 1.00 76.19 249 LEU A C 1
ATOM 1791 O O . LEU A 1 255 ? 13.184 15.057 36.202 1.00 75.79 249 LEU A O 1
ATOM 1796 N N . CYS A 1 256 ? 13.499 12.948 35.500 1.00 69.45 250 CYS A N 1
ATOM 1797 C CA . CYS A 1 256 ? 12.155 12.810 34.960 1.00 64.96 250 CYS A CA 1
ATOM 1798 C C . CYS A 1 256 ? 11.835 11.323 34.901 1.00 62.54 250 CYS A C 1
ATOM 1799 O O . CYS A 1 256 ? 12.740 10.485 34.892 1.00 67.29 250 CYS A O 1
ATOM 1802 N N . GLN A 1 257 ? 10.541 10.997 34.870 1.00 56.20 251 GLN A N 1
ATOM 1803 C CA . GLN A 1 257 ? 10.115 9.608 35.025 1.00 58.92 251 GLN A CA 1
ATOM 1804 C C . GLN A 1 257 ? 9.689 8.947 33.718 1.00 60.17 251 GLN A C 1
ATOM 1805 O O . GLN A 1 257 ? 10.141 7.840 33.416 1.00 61.83 251 GLN A O 1
ATOM 1811 N N . LYS A 1 258 ? 8.830 9.590 32.936 1.00 55.10 252 LYS A N 1
ATOM 1812 C CA . LYS A 1 258 ? 8.283 8.980 31.734 1.00 52.39 252 LYS A CA 1
ATOM 1813 C C . LYS A 1 258 ? 8.705 9.763 30.501 1.00 46.27 252 LYS A C 1
ATOM 1814 O O . LYS A 1 258 ? 9.074 10.934 30.578 1.00 51.63 252 LYS A O 1
ATOM 1820 N N . GLN A 1 259 ? 8.621 9.096 29.352 1.00 53.10 253 GLN A N 1
ATOM 1821 C CA . GLN A 1 259 ? 8.902 9.688 28.054 1.00 48.89 253 GLN A CA 1
ATOM 1822 C C . GLN A 1 259 ? 7.863 9.175 27.065 1.00 53.02 253 GLN A C 1
ATOM 1823 O O . GLN A 1 259 ? 7.617 7.969 26.992 1.00 57.05 253 GLN A O 1
ATOM 1829 N N . ALA A 1 260 ? 7.242 10.084 26.323 1.00 42.23 254 ALA A N 1
ATOM 1830 C CA . ALA A 1 260 ? 6.276 9.742 25.284 1.00 51.16 254 ALA A CA 1
ATOM 1831 C C . ALA A 1 260 ? 6.814 10.217 23.939 1.00 47.83 254 ALA A C 1
ATOM 1832 O O . ALA A 1 260 ? 7.169 11.389 23.794 1.00 48.94 254 ALA A O 1
ATOM 1834 N N . ASN A 1 261 ? 6.876 9.310 22.962 1.00 43.02 255 ASN A N 1
ATOM 1835 C CA . ASN A 1 261 ? 7.426 9.575 21.638 1.00 41.37 255 ASN A CA 1
ATOM 1836 C C . ASN A 1 261 ? 6.346 9.350 20.583 1.00 44.78 255 ASN A C 1
ATOM 1837 O O . ASN A 1 261 ? 5.640 8.338 20.622 1.00 39.43 255 ASN A O 1
ATOM 1842 N N . TYR A 1 262 ? 6.222 10.287 19.648 1.00 34.14 256 TYR A N 1
ATOM 1843 C CA . TYR A 1 262 ? 5.228 10.221 18.576 1.00 38.32 256 TYR A CA 1
ATOM 1844 C C . TYR A 1 262 ? 5.932 10.489 17.256 1.00 39.10 256 TYR A C 1
ATOM 1845 O O . TYR A 1 262 ? 6.515 11.563 17.078 1.00 38.47 256 TYR A O 1
ATOM 1854 N N . THR A 1 263 ? 5.874 9.537 16.324 1.00 36.40 257 THR A N 1
ATOM 1855 C CA . THR A 1 263 ? 6.673 9.614 15.109 1.00 40.24 257 THR A CA 1
ATOM 1856 C C . THR A 1 263 ? 5.812 9.293 13.895 1.00 42.20 257 THR A C 1
ATOM 1857 O O . THR A 1 263 ? 4.950 8.407 13.960 1.00 38.49 257 THR A O 1
ATOM 1861 N N . THR A 1 264 ? 6.046 10.011 12.788 1.00 38.76 258 THR A N 1
ATOM 1862 C CA . THR A 1 264 ? 5.363 9.723 11.537 1.00 34.32 258 THR A CA 1
ATOM 1863 C C . THR A 1 264 ? 6.358 9.613 10.394 1.00 43.68 258 THR A C 1
ATOM 1864 O O . THR A 1 264 ? 7.490 10.107 10.463 1.00 42.33 258 THR A O 1
ATOM 1868 N N . LEU A 1 265 ? 5.900 8.936 9.343 1.00 38.31 259 LEU A N 1
ATOM 1869 C CA . LEU A 1 265 ? 6.575 8.858 8.047 1.00 36.12 259 LEU A CA 1
ATOM 1870 C C . LEU A 1 265 ? 5.544 9.193 6.979 1.00 31.60 259 LEU A C 1
ATOM 1871 O O . LEU A 1 265 ? 4.506 8.529 6.905 1.00 35.09 259 LEU A O 1
ATOM 1876 N N . THR A 1 266 ? 5.808 10.214 6.162 1.00 38.20 260 THR A N 1
ATOM 1877 C CA . THR A 1 266 ? 4.907 10.569 5.074 1.00 42.84 260 THR A CA 1
ATOM 1878 C C . THR A 1 266 ? 5.534 10.232 3.731 1.00 45.46 260 THR A C 1
ATOM 1879 O O . THR A 1 266 ? 6.755 10.320 3.557 1.00 40.21 260 THR A O 1
ATOM 1883 N N . PHE A 1 267 ? 4.676 9.851 2.782 1.00 35.58 261 PHE A N 1
ATOM 1884 C CA . PHE A 1 267 ? 5.156 9.386 1.487 1.00 46.87 261 PHE A CA 1
ATOM 1885 C C . PHE A 1 267 ? 4.011 9.385 0.497 1.00 45.05 261 PHE A C 1
ATOM 1886 O O . PHE A 1 267 ? 2.843 9.339 0.880 1.00 40.83 261 PHE A O 1
ATOM 1894 N N . GLN A 1 268 ? 4.357 9.390 -0.787 1.00 44.23 262 GLN A N 1
ATOM 1895 C CA . GLN A 1 268 ? 3.361 9.250 -1.844 1.00 43.04 262 GLN A CA 1
ATOM 1896 C C . GLN A 1 268 ? 3.261 7.802 -2.296 1.00 44.19 262 GLN A C 1
ATOM 1897 O O . GLN A 1 268 ? 4.267 7.094 -2.376 1.00 53.05 262 GLN A O 1
ATOM 1903 N N . ILE A 1 269 ? 2.039 7.367 -2.594 1.00 45.95 263 ILE A N 1
ATOM 1904 C CA . ILE A 1 269 ? 1.793 6.111 -3.289 1.00 43.40 263 ILE A CA 1
ATOM 1905 C C . ILE A 1 269 ? 1.128 6.447 -4.618 1.00 51.33 263 ILE A C 1
ATOM 1906 O O . ILE A 1 269 ? 0.120 7.160 -4.643 1.00 43.19 263 ILE A O 1
ATOM 1911 N N . GLY A 1 270 ? 1.694 5.949 -5.713 1.00 56.45 264 GLY A N 1
ATOM 1912 C CA . GLY A 1 270 ? 1.119 6.153 -7.035 1.00 60.64 264 GLY A CA 1
ATOM 1913 C C . GLY A 1 270 ? 1.083 7.598 -7.502 1.00 64.13 264 GLY A C 1
ATOM 1914 O O . GLY A 1 270 ? 1.956 8.398 -7.151 1.00 66.93 264 GLY A O 1
ATOM 1915 N N . VAL B 1 26 ? -1.697 -17.052 18.499 1.00 96.33 20 VAL B N 1
ATOM 1916 C CA . VAL B 1 26 ? -2.803 -16.183 18.892 1.00 91.60 20 VAL B CA 1
ATOM 1917 C C . VAL B 1 26 ? -4.119 -16.611 18.287 1.00 84.25 20 VAL B C 1
ATOM 1918 O O . VAL B 1 26 ? -4.401 -16.325 17.139 1.00 86.84 20 VAL B O 1
ATOM 1922 N N . HIS B 1 27 ? -4.930 -17.286 19.055 1.00 71.00 21 HIS B N 1
ATOM 1923 C CA . HIS B 1 27 ? -6.160 -17.767 18.517 1.00 70.11 21 HIS B CA 1
ATOM 1924 C C . HIS B 1 27 ? -7.287 -16.849 18.888 1.00 63.71 21 HIS B C 1
ATOM 1925 O O . HIS B 1 27 ? -7.429 -16.485 20.030 1.00 63.08 21 HIS B O 1
ATOM 1932 N N . ARG B 1 28 ? -8.072 -16.464 17.901 1.00 52.35 22 ARG B N 1
ATOM 1933 C CA . ARG B 1 28 ? -9.222 -15.605 18.140 1.00 50.16 22 ARG B CA 1
ATOM 1934 C C . ARG B 1 28 ? -10.478 -16.257 17.584 1.00 54.56 22 ARG B C 1
ATOM 1935 O O . ARG B 1 28 ? -10.416 -17.208 16.797 1.00 53.11 22 ARG B O 1
ATOM 1943 N N . VAL B 1 29 ? -11.625 -15.722 18.003 1.00 48.18 23 VAL B N 1
ATOM 1944 C CA . VAL B 1 29 ? -12.934 -16.266 17.664 1.00 48.12 23 VAL B CA 1
ATOM 1945 C C . VAL B 1 29 ? -13.611 -15.344 16.656 1.00 51.40 23 VAL B C 1
ATOM 1946 O O . VAL B 1 29 ? -13.622 -14.116 16.824 1.00 48.22 23 VAL B O 1
ATOM 1950 N N . TRP B 1 30 ? -14.150 -15.937 15.595 1.00 53.35 24 TRP B N 1
ATOM 1951 C CA . TRP B 1 30 ? -15.038 -15.238 14.676 1.00 51.16 24 TRP B CA 1
ATOM 1952 C C . TRP B 1 30 ? -16.078 -16.229 14.172 1.00 57.68 24 TRP B C 1
ATOM 1953 O O . TRP B 1 30 ? -16.015 -17.427 14.456 1.00 52.25 24 TRP B O 1
ATOM 1964 N N . VAL B 1 31 ? -17.063 -15.717 13.444 1.00 57.47 25 VAL B N 1
ATOM 1965 C CA . VAL B 1 31 ? -18.176 -16.521 12.957 1.00 54.40 25 VAL B CA 1
ATOM 1966 C C . VAL B 1 31 ? -18.285 -16.302 11.457 1.00 63.43 25 VAL B C 1
ATOM 1967 O O . VAL B 1 31 ? -18.137 -15.173 10.974 1.00 61.62 25 VAL B O 1
ATOM 1971 N N . GLU B 1 32 ? -18.510 -17.385 10.720 1.00 63.25 26 GLU B N 1
ATOM 1972 C CA . GLU B 1 32 ? -18.754 -17.323 9.287 1.00 62.74 26 GLU B CA 1
ATOM 1973 C C . GLU B 1 32 ? -20.099 -17.976 8.996 1.00 63.51 26 GLU B C 1
ATOM 1974 O O . GLU B 1 32 ? -20.500 -18.906 9.686 1.00 65.65 26 GLU B O 1
ATOM 1980 N N . THR B 1 33 ? -20.825 -17.463 8.008 1.00 66.71 27 THR B N 1
ATOM 1981 C CA . THR B 1 33 ? -22.075 -18.084 7.587 1.00 71.26 27 THR B CA 1
ATOM 1982 C C . THR B 1 33 ? -22.028 -18.344 6.091 1.00 79.91 27 THR B C 1
ATOM 1983 O O . THR B 1 33 ? -21.582 -17.490 5.317 1.00 82.08 27 THR B O 1
ATOM 1987 N N . ALA B 1 34 ? -22.486 -19.528 5.693 1.00 84.21 28 ALA B N 1
ATOM 1988 C CA . ALA B 1 34 ? -22.576 -19.849 4.279 1.00 93.19 28 ALA B CA 1
ATOM 1989 C C . ALA B 1 34 ? -23.736 -19.091 3.635 1.00 91.53 28 ALA B C 1
ATOM 1990 O O . ALA B 1 34 ? -24.697 -18.684 4.295 1.00 88.70 28 ALA B O 1
ATOM 1992 N N . HIS B 1 35 ? -23.628 -18.893 2.326 1.00 90.39 29 HIS B N 1
ATOM 1993 C CA . HIS B 1 35 ? -24.663 -18.190 1.581 1.00 93.15 29 HIS B CA 1
ATOM 1994 C C . HIS B 1 35 ? -25.958 -18.996 1.588 1.00 96.16 29 HIS B C 1
ATOM 1995 O O . HIS B 1 35 ? -25.993 -20.136 1.113 1.00 98.16 29 HIS B O 1
ATOM 2002 N N . THR B 1 36 ? -27.028 -18.392 2.112 1.00 98.66 30 THR B N 1
ATOM 2003 C CA . THR B 1 36 ? -28.264 -19.096 2.435 1.00 101.08 30 THR B CA 1
ATOM 2004 C C . THR B 1 36 ? -29.465 -18.425 1.780 1.00 101.45 30 THR B C 1
ATOM 2005 O O . THR B 1 36 ? -29.562 -17.194 1.750 1.00 98.11 30 THR B O 1
ATOM 2009 N N . HIS B 1 37 ? -30.379 -19.242 1.266 1.00 109.82 31 HIS B N 1
ATOM 2010 C CA . HIS B 1 37 ? -31.662 -18.787 0.753 1.00 116.02 31 HIS B CA 1
ATOM 2011 C C . HIS B 1 37 ? -32.777 -19.089 1.751 1.00 116.73 31 HIS B C 1
ATOM 2012 O O . HIS B 1 37 ? -32.615 -19.876 2.687 1.00 118.43 31 HIS B O 1
ATOM 2019 N N . GLY B 1 38 ? -33.919 -18.442 1.543 1.00 115.67 32 GLY B N 1
ATOM 2020 C CA . GLY B 1 38 ? -35.063 -18.679 2.410 1.00 112.63 32 GLY B CA 1
ATOM 2021 C C . GLY B 1 38 ? -35.619 -20.074 2.207 1.00 114.45 32 GLY B C 1
ATOM 2022 O O . GLY B 1 38 ? -35.817 -20.521 1.072 1.00 116.23 32 GLY B O 1
ATOM 2023 N N . GLY B 1 39 ? -35.872 -20.773 3.310 1.00 111.56 33 GLY B N 1
ATOM 2024 C CA . GLY B 1 39 ? -36.458 -22.094 3.261 1.00 117.25 33 GLY B CA 1
ATOM 2025 C C . GLY B 1 39 ? -35.479 -23.237 3.412 1.00 117.03 33 GLY B C 1
ATOM 2026 O O . GLY B 1 39 ? -35.916 -24.388 3.518 1.00 121.64 33 GLY B O 1
ATOM 2027 N N . GLU B 1 40 ? -34.180 -22.965 3.417 1.00 116.28 34 GLU B N 1
ATOM 2028 C CA . GLU B 1 40 ? -33.184 -23.992 3.683 1.00 114.92 34 GLU B CA 1
ATOM 2029 C C . GLU B 1 40 ? -32.533 -23.744 5.036 1.00 103.81 34 GLU B C 1
ATOM 2030 O O . GLU B 1 40 ? -32.707 -22.692 5.659 1.00 97.24 34 GLU B O 1
ATOM 2036 N N . TYR B 1 41 ? -31.792 -24.749 5.495 1.00 106.29 35 TYR B N 1
ATOM 2037 C CA . TYR B 1 41 ? -31.120 -24.659 6.782 1.00 99.28 35 TYR B CA 1
ATOM 2038 C C . TYR B 1 41 ? -29.933 -23.712 6.689 1.00 96.59 35 TYR B C 1
ATOM 2039 O O . TYR B 1 41 ? -29.246 -23.649 5.666 1.00 96.80 35 TYR B O 1
ATOM 2048 N N . LEU B 1 42 ? -29.704 -22.967 7.763 1.00 92.18 36 LEU B N 1
ATOM 2049 C CA . LEU B 1 42 ? -28.611 -22.008 7.828 1.00 89.18 36 LEU B CA 1
ATOM 2050 C C . LEU B 1 42 ? -27.370 -22.714 8.361 1.00 88.67 36 LEU B C 1
ATOM 2051 O O . LEU B 1 42 ? -27.371 -23.209 9.492 1.00 91.34 36 LEU B O 1
ATOM 2056 N N . LYS B 1 43 ? -26.325 -22.776 7.543 1.00 87.91 37 LYS B N 1
ATOM 2057 C CA . LYS B 1 43 ? -25.057 -23.376 7.941 1.00 85.76 37 LYS B CA 1
ATOM 2058 C C . LYS B 1 43 ? -24.099 -22.277 8.380 1.00 80.84 37 LYS B C 1
ATOM 2059 O O . LYS B 1 43 ? -23.947 -21.269 7.680 1.00 78.93 37 LYS B O 1
ATOM 2065 N N . ALA B 1 44 ? -23.456 -22.472 9.535 1.00 74.92 38 ALA B N 1
ATOM 2066 C CA . ALA B 1 44 ? -22.506 -21.505 10.069 1.00 72.78 38 ALA B CA 1
ATOM 2067 C C . ALA B 1 44 ? -21.275 -22.224 10.603 1.00 73.65 38 ALA B C 1
ATOM 2068 O O . ALA B 1 44 ? -21.292 -23.426 10.862 1.00 75.10 38 ALA B O 1
ATOM 2070 N N . ASP B 1 45 ? -20.195 -21.465 10.767 1.00 67.95 39 ASP B N 1
ATOM 2071 C CA . ASP B 1 45 ? -18.898 -22.003 11.143 1.00 72.55 39 ASP B CA 1
ATOM 2072 C C . ASP B 1 45 ? -18.312 -21.175 12.274 1.00 67.39 39 ASP B C 1
ATOM 2073 O O . ASP B 1 45 ? -18.298 -19.938 12.210 1.00 61.22 39 ASP B O 1
ATOM 2078 N N . LEU B 1 46 ? -17.829 -21.870 13.296 1.00 66.56 40 LEU B N 1
ATOM 2079 C CA . LEU B 1 46 ? -17.089 -21.273 14.394 1.00 62.18 40 LEU B CA 1
ATOM 2080 C C . LEU B 1 46 ? -15.610 -21.247 14.018 1.00 64.06 40 LEU B C 1
ATOM 2081 O O . LEU B 1 46 ? -14.995 -22.299 13.822 1.00 60.17 40 LEU B O 1
ATOM 2086 N N . GLY B 1 47 ? -15.043 -20.044 13.876 1.00 61.14 41 GLY B N 1
ATOM 2087 C CA . GLY B 1 47 ? -13.640 -19.887 13.608 1.00 54.85 41 GLY B CA 1
ATOM 2088 C C . GLY B 1 47 ? -12.903 -19.637 14.910 1.00 55.74 41 GLY B C 1
ATOM 2089 O O . GLY B 1 47 ? -13.212 -18.690 15.637 1.00 57.45 41 GLY B O 1
ATOM 2090 N N . TYR B 1 48 ? -11.949 -20.510 15.209 1.00 55.18 42 TYR B N 1
ATOM 2091 C CA . TYR B 1 48 ? -11.079 -20.370 16.378 1.00 51.35 42 TYR B CA 1
ATOM 2092 C C . TYR B 1 48 ? -9.649 -20.572 15.895 1.00 54.91 42 TYR B C 1
ATOM 2093 O O . TYR B 1 48 ? -9.244 -21.698 15.590 1.00 55.01 42 TYR B O 1
ATOM 2102 N N . GLY B 1 49 ? -8.898 -19.484 15.804 1.00 55.48 43 GLY B N 1
ATOM 2103 C CA . GLY B 1 49 ? -7.583 -19.542 15.201 1.00 54.73 43 GLY B CA 1
ATOM 2104 C C . GLY B 1 49 ? -7.227 -18.237 14.523 1.00 54.65 43 GLY B C 1
ATOM 2105 O O . GLY B 1 49 ? -7.434 -17.164 15.101 1.00 51.61 43 GLY B O 1
ATOM 2106 N N . GLU B 1 50 ? -6.715 -18.318 13.290 1.00 54.25 44 GLU B N 1
ATOM 2107 C CA . GLU B 1 50 ? -6.180 -17.170 12.558 1.00 58.44 44 GLU B CA 1
ATOM 2108 C C . GLU B 1 50 ? -7.085 -16.875 11.363 1.00 58.54 44 GLU B C 1
ATOM 2109 O O . GLU B 1 50 ? -6.980 -17.531 10.319 1.00 56.21 44 GLU B O 1
ATOM 2115 N N . PHE B 1 51 ? -7.965 -15.886 11.520 1.00 53.68 45 PHE B N 1
ATOM 2116 C CA . PHE B 1 51 ? -8.845 -15.468 10.434 1.00 49.91 45 PHE B CA 1
ATOM 2117 C C . PHE B 1 51 ? -8.044 -15.318 9.142 1.00 53.41 45 PHE B C 1
ATOM 2118 O O . PHE B 1 51 ? -6.949 -14.743 9.160 1.00 61.41 45 PHE B O 1
ATOM 2126 N N . PRO B 1 52 ? -8.560 -15.796 7.996 1.00 54.60 46 PRO B N 1
ATOM 2127 C CA . PRO B 1 52 ? -9.878 -16.411 7.813 1.00 58.04 46 PRO B CA 1
ATOM 2128 C C . PRO B 1 52 ? -9.894 -17.944 7.771 1.00 58.68 46 PRO B C 1
ATOM 2129 O O . PRO B 1 52 ? -10.872 -18.514 7.290 1.00 60.11 46 PRO B O 1
ATOM 2133 N N . GLU B 1 53 ? -8.857 -18.606 8.279 1.00 61.58 47 GLU B N 1
ATOM 2134 C CA . GLU B 1 53 ? -8.713 -20.050 8.106 1.00 66.06 47 GLU B CA 1
ATOM 2135 C C . GLU B 1 53 ? -9.434 -20.801 9.226 1.00 68.59 47 GLU B C 1
ATOM 2136 O O . GLU B 1 53 ? -8.989 -20.799 10.381 1.00 61.35 47 GLU B O 1
ATOM 2142 N N . LEU B 1 54 ? -10.528 -21.475 8.875 1.00 60.69 48 LEU B N 1
ATOM 2143 C CA . LEU B 1 54 ? -11.225 -22.330 9.828 1.00 59.27 48 LEU B CA 1
ATOM 2144 C C . LEU B 1 54 ? -10.373 -23.550 10.163 1.00 65.14 48 LEU B C 1
ATOM 2145 O O . LEU B 1 54 ? -9.708 -24.113 9.292 1.00 64.28 48 LEU B O 1
ATOM 2150 N N . GLU B 1 55 ? -10.382 -23.950 11.441 1.00 62.77 49 GLU B N 1
ATOM 2151 C CA . GLU B 1 55 ? -9.617 -25.104 11.927 1.00 66.85 49 GLU B CA 1
ATOM 2152 C C . GLU B 1 55 ? -10.473 -25.929 12.878 1.00 64.65 49 GLU B C 1
ATOM 2153 O O . GLU B 1 55 ? -11.214 -25.360 13.697 1.00 61.10 49 GLU B O 1
ATOM 2159 N N . PRO B 1 56 ? -10.393 -27.260 12.807 1.00 65.12 50 PRO B N 1
ATOM 2160 C CA . PRO B 1 56 ? -11.100 -28.085 13.793 1.00 64.10 50 PRO B CA 1
ATOM 2161 C C . PRO B 1 56 ? -10.695 -27.691 15.202 1.00 58.39 50 PRO B C 1
ATOM 2162 O O . PRO B 1 56 ? -9.534 -27.371 15.464 1.00 63.05 50 PRO B O 1
ATOM 2166 N N . ILE B 1 57 ? -11.671 -27.679 16.107 1.00 57.72 51 ILE B N 1
ATOM 2167 C CA . ILE B 1 57 ? -11.375 -27.391 17.506 1.00 56.34 51 ILE B CA 1
ATOM 2168 C C . ILE B 1 57 ? -10.585 -28.558 18.078 1.00 63.23 51 ILE B C 1
ATOM 2169 O O . ILE B 1 57 ? -11.068 -29.697 18.101 1.00 64.09 51 ILE B O 1
ATOM 2174 N N . ALA B 1 58 ? -9.362 -28.283 18.532 1.00 59.83 52 ALA B N 1
ATOM 2175 C CA . ALA B 1 58 ? -8.498 -29.335 19.050 1.00 63.36 52 ALA B CA 1
ATOM 2176 C C . ALA B 1 58 ? -9.098 -29.958 20.307 1.00 64.12 52 ALA B C 1
ATOM 2177 O O . ALA B 1 58 ? -9.909 -29.347 21.009 1.00 67.13 52 ALA B O 1
ATOM 2179 N N . LYS B 1 59 ? -8.681 -31.193 20.588 1.00 62.40 53 LYS B N 1
ATOM 2180 C CA . LYS B 1 59 ? -9.174 -31.905 21.765 1.00 65.49 53 LYS B CA 1
ATOM 2181 C C . LYS B 1 59 ? -9.047 -31.057 23.025 1.00 67.06 53 LYS B C 1
ATOM 2182 O O . LYS B 1 59 ? -10.038 -30.802 23.725 1.00 71.56 53 LYS B O 1
ATOM 2188 N N . ASP B 1 60 ? -7.838 -30.555 23.293 1.00 65.43 54 ASP B N 1
ATOM 2189 C CA . ASP B 1 60 ? -7.562 -29.797 24.508 1.00 70.83 54 ASP B CA 1
ATOM 2190 C C . ASP B 1 60 ? -8.278 -28.453 24.556 1.00 64.70 54 ASP B C 1
ATOM 2191 O O . ASP B 1 60 ? -8.195 -27.765 25.577 1.00 67.70 54 ASP B O 1
ATOM 2196 N N . ARG B 1 61 ? -8.975 -28.051 23.496 1.00 57.23 55 ARG B N 1
ATOM 2197 C CA . ARG B 1 61 ? -9.731 -26.808 23.523 1.00 61.80 55 ARG B CA 1
ATOM 2198 C C . ARG B 1 61 ? -11.237 -27.033 23.515 1.00 62.77 55 ARG B C 1
ATOM 2199 O O . ARG B 1 61 ? -11.996 -26.060 23.646 1.00 58.32 55 ARG B O 1
ATOM 2207 N N . LEU B 1 62 ? -11.687 -28.290 23.398 1.00 62.91 56 LEU B N 1
ATOM 2208 C CA . LEU B 1 62 ? -13.121 -28.568 23.321 1.00 65.03 56 LEU B CA 1
ATOM 2209 C C . LEU B 1 62 ? -13.885 -27.953 24.492 1.00 65.84 56 LEU B C 1
ATOM 2210 O O . LEU B 1 62 ? -14.961 -27.369 24.303 1.00 68.79 56 LEU B O 1
ATOM 2215 N N . HIS B 1 63 ? -13.337 -28.060 25.707 1.00 62.17 57 HIS B N 1
ATOM 2216 C CA . HIS B 1 63 ? -14.051 -27.591 26.891 1.00 63.47 57 HIS B CA 1
ATOM 2217 C C . HIS B 1 63 ? -14.324 -26.096 26.837 1.00 61.26 57 HIS B C 1
ATOM 2218 O O . HIS B 1 63 ? -15.285 -25.629 27.458 1.00 61.80 57 HIS B O 1
ATOM 2225 N N . ILE B 1 64 ? -13.506 -25.341 26.100 1.00 54.55 58 ILE B N 1
ATOM 2226 C CA . ILE B 1 64 ? -13.715 -23.903 26.005 1.00 56.06 58 ILE B CA 1
ATOM 2227 C C . ILE B 1 64 ? -14.995 -23.591 25.239 1.00 63.26 58 ILE B C 1
ATOM 2228 O O . ILE B 1 64 ? -15.663 -22.584 25.514 1.00 60.96 58 ILE B O 1
ATOM 2233 N N . PHE B 1 65 ? -15.345 -24.409 24.244 1.00 55.05 59 PHE B N 1
ATOM 2234 C CA . PHE B 1 65 ? -16.576 -24.137 23.509 1.00 56.82 59 PHE B CA 1
ATOM 2235 C C . PHE B 1 65 ? -17.700 -25.076 23.923 1.00 63.56 59 PHE B C 1
ATOM 2236 O O . PHE B 1 65 ? -18.252 -25.804 23.097 1.00 65.81 59 PHE B O 1
ATOM 2244 N N . SER B 1 66 ? -18.083 -25.010 25.196 1.00 63.72 60 SER B N 1
ATOM 2245 C CA . SER B 1 66 ? -19.025 -25.970 25.753 1.00 66.67 60 SER B CA 1
ATOM 2246 C C . SER B 1 66 ? -20.481 -25.617 25.486 1.00 66.54 60 SER B C 1
ATOM 2247 O O . SER B 1 66 ? -21.354 -26.457 25.728 1.00 74.76 60 SER B O 1
ATOM 2250 N N . LYS B 1 67 ? -20.766 -24.413 25.006 1.00 64.36 61 LYS B N 1
ATOM 2251 C CA . LYS B 1 67 ? -22.101 -24.053 24.581 1.00 65.42 61 LYS B CA 1
ATOM 2252 C C . LYS B 1 67 ? -22.110 -23.818 23.076 1.00 68.50 61 LYS B C 1
ATOM 2253 O O . LYS B 1 67 ? -21.167 -23.223 22.539 1.00 61.00 61 LYS B O 1
ATOM 2259 N N . PRO B 1 68 ? -23.135 -24.289 22.368 1.00 64.45 62 PRO B N 1
ATOM 2260 C CA . PRO B 1 68 ? -23.165 -24.116 20.911 1.00 64.49 62 PRO B CA 1
ATOM 2261 C C . PRO B 1 68 ? -23.340 -22.658 20.507 1.00 66.34 62 PRO B C 1
ATOM 2262 O O . PRO B 1 68 ? -23.738 -21.799 21.296 1.00 67.79 62 PRO B O 1
ATOM 2266 N N . MET B 1 69 ? -23.015 -22.379 19.246 1.00 69.17 63 MET B N 1
ATOM 2267 C CA . MET B 1 69 ? -23.348 -21.086 18.669 1.00 65.86 63 MET B CA 1
ATOM 2268 C C . MET B 1 69 ? -24.865 -20.888 18.651 1.00 73.72 63 MET B C 1
ATOM 2269 O O . MET B 1 69 ? -25.649 -21.843 18.669 1.00 75.74 63 MET B O 1
ATOM 2274 N N . GLN B 1 70 ? -25.281 -19.626 18.606 1.00 71.06 64 GLN B N 1
ATOM 2275 C CA . GLN B 1 70 ? -26.691 -19.276 18.642 1.00 71.16 64 GLN B CA 1
ATOM 2276 C C . GLN B 1 70 ? -27.111 -18.524 17.384 1.00 74.62 64 GLN B C 1
ATOM 2277 O O . GLN B 1 70 ? -26.337 -17.758 16.806 1.00 72.34 64 GLN B O 1
ATOM 2283 N N . LEU B 1 71 ? -28.353 -18.757 16.975 1.00 71.18 65 LEU B N 1
ATOM 2284 C CA . LEU B 1 71 ? -29.011 -18.007 15.917 1.00 70.02 65 LEU B CA 1
ATOM 2285 C C . LEU B 1 71 ? -30.020 -17.061 16.553 1.00 76.18 65 LEU B C 1
ATOM 2286 O O . LEU B 1 71 ? -30.883 -17.492 17.330 1.00 76.86 65 LEU B O 1
ATOM 2291 N N . VAL B 1 72 ? -29.899 -15.777 16.230 1.00 75.48 66 VAL B N 1
ATOM 2292 C CA . VAL B 1 72 ? -30.750 -14.726 16.768 1.00 75.06 66 VAL B CA 1
ATOM 2293 C C . VAL B 1 72 ? -31.659 -14.254 15.650 1.00 80.30 66 VAL B C 1
ATOM 2294 O O . VAL B 1 72 ? -31.181 -13.713 14.636 1.00 84.05 66 VAL B O 1
ATOM 2298 N N . THR B 1 73 ? -32.961 -14.463 15.848 1.00 88.13 67 THR B N 1
ATOM 2299 C CA . THR B 1 73 ? -34.048 -14.059 14.965 1.00 88.95 67 THR B CA 1
ATOM 2300 C C . THR B 1 73 ? -35.043 -13.209 15.759 1.00 91.50 67 THR B C 1
ATOM 2301 O O . THR B 1 73 ? -34.787 -12.822 16.904 1.00 84.72 67 THR B O 1
ATOM 2305 N N . GLU B 1 74 ? -36.193 -12.923 15.139 1.00 99.85 68 GLU B N 1
ATOM 2306 C CA . GLU B 1 74 ? -37.250 -12.201 15.843 1.00 106.44 68 GLU B CA 1
ATOM 2307 C C . GLU B 1 74 ? -37.774 -13.004 17.028 1.00 109.55 68 GLU B C 1
ATOM 2308 O O . GLU B 1 74 ? -38.138 -12.423 18.057 1.00 112.77 68 GLU B O 1
ATOM 2314 N N . LYS B 1 75 ? -37.801 -14.336 16.911 1.00 106.58 69 LYS B N 1
ATOM 2315 C CA . LYS B 1 75 ? -38.142 -15.205 18.032 1.00 102.60 69 LYS B CA 1
ATOM 2316 C C . LYS B 1 75 ? -37.119 -15.145 19.162 1.00 98.50 69 LYS B C 1
ATOM 2317 O O . LYS B 1 75 ? -37.366 -15.716 20.230 1.00 98.36 69 LYS B O 1
ATOM 2323 N N . GLY B 1 76 ? -35.985 -14.482 18.954 1.00 95.68 70 GLY B N 1
ATOM 2324 C CA . GLY B 1 76 ? -34.962 -14.398 19.973 1.00 90.74 70 GLY B CA 1
ATOM 2325 C C . GLY B 1 76 ? -33.791 -15.309 19.678 1.00 90.54 70 GLY B C 1
ATOM 2326 O O . GLY B 1 76 ? -33.475 -15.565 18.511 1.00 95.09 70 GLY B O 1
ATOM 2327 N N . LYS B 1 77 ? -33.144 -15.804 20.729 1.00 87.88 71 LYS B N 1
ATOM 2328 C CA . LYS B 1 77 ? -31.963 -16.641 20.598 1.00 82.49 71 LYS B CA 1
ATOM 2329 C C . LYS B 1 77 ? -32.352 -18.108 20.633 1.00 87.67 71 LYS B C 1
ATOM 2330 O O . LYS B 1 77 ? -33.191 -18.520 21.439 1.00 90.27 71 LYS B O 1
ATOM 2336 N N . GLU B 1 78 ? -31.733 -18.898 19.759 1.00 89.26 72 GLU B N 1
ATOM 2337 C CA . GLU B 1 78 ? -31.910 -20.343 19.790 1.00 94.35 72 GLU B CA 1
ATOM 2338 C C . GLU B 1 78 ? -30.560 -21.001 19.554 1.00 87.10 72 GLU B C 1
ATOM 2339 O O . GLU B 1 78 ? -29.742 -20.489 18.788 1.00 86.24 72 GLU B O 1
ATOM 2345 N N . ASN B 1 79 ? -30.325 -22.126 20.219 1.00 84.86 73 ASN B N 1
ATOM 2346 C CA . ASN B 1 79 ? -29.087 -22.855 20.001 1.00 86.26 73 ASN B CA 1
ATOM 2347 C C . ASN B 1 79 ? -29.056 -23.433 18.593 1.00 81.47 73 ASN B C 1
ATOM 2348 O O . ASN B 1 79 ? -30.078 -23.868 18.056 1.00 80.67 73 ASN B O 1
ATOM 2353 N N . MET B 1 80 ? -27.877 -23.419 17.989 1.00 76.82 74 MET B N 1
ATOM 2354 C CA . MET B 1 80 ? -27.660 -24.155 16.759 1.00 78.81 74 MET B CA 1
ATOM 2355 C C . MET B 1 80 ? -27.112 -25.534 17.093 1.00 84.45 74 MET B C 1
ATOM 2356 O O . MET B 1 80 ? -26.673 -25.802 18.212 1.00 84.26 74 MET B O 1
ATOM 2361 N N . ILE B 1 81 ? -27.153 -26.421 16.107 1.00 86.68 75 ILE B N 1
ATOM 2362 C CA . ILE B 1 81 ? -26.769 -27.814 16.283 1.00 85.81 75 ILE B CA 1
ATOM 2363 C C . ILE B 1 81 ? -25.385 -28.007 15.688 1.00 86.05 75 ILE B C 1
ATOM 2364 O O . ILE B 1 81 ? -25.143 -27.635 14.534 1.00 88.54 75 ILE B O 1
ATOM 2369 N N . GLN B 1 82 ? -24.475 -28.581 16.471 1.00 84.57 76 GLN B N 1
ATOM 2370 C CA . GLN B 1 82 ? -23.126 -28.870 15.989 1.00 85.35 76 GLN B CA 1
ATOM 2371 C C . GLN B 1 82 ? -23.166 -30.155 15.172 1.00 86.61 76 GLN B C 1
ATOM 2372 O O . GLN B 1 82 ? -23.229 -31.255 15.724 1.00 86.23 76 GLN B O 1
ATOM 2378 N N . ARG B 1 83 ? -23.116 -30.021 13.850 1.00 86.37 77 ARG B N 1
ATOM 2379 C CA . ARG B 1 83 ? -23.114 -31.186 12.977 1.00 89.26 77 ARG B CA 1
ATOM 2380 C C . ARG B 1 83 ? -22.506 -30.800 11.636 1.00 87.34 77 ARG B C 1
ATOM 2381 O O . ARG B 1 83 ? -22.567 -29.639 11.219 1.00 84.86 77 ARG B O 1
ATOM 2389 N N . GLY B 1 84 ? -21.916 -31.785 10.976 1.00 89.09 78 GLY B N 1
ATOM 2390 C CA . GLY B 1 84 ? -21.204 -31.590 9.735 1.00 86.57 78 GLY B CA 1
ATOM 2391 C C . GLY B 1 84 ? -19.913 -32.375 9.755 1.00 85.76 78 GLY B C 1
ATOM 2392 O O . GLY B 1 84 ? -19.638 -33.137 10.679 1.00 88.82 78 GLY B O 1
ATOM 2393 N N . THR B 1 85 ? -19.096 -32.170 8.723 1.00 84.35 79 THR B N 1
ATOM 2394 C CA . THR B 1 85 ? -17.855 -32.927 8.607 1.00 85.90 79 THR B CA 1
ATOM 2395 C C . THR B 1 85 ? -16.876 -32.575 9.722 1.00 86.76 79 THR B C 1
ATOM 2396 O O . THR B 1 85 ? -16.264 -33.465 10.323 1.00 86.31 79 THR B O 1
ATOM 2400 N N . TYR B 1 86 ? -16.720 -31.290 10.020 1.00 81.00 80 TYR B N 1
ATOM 2401 C CA . TYR B 1 86 ? -15.773 -30.835 11.025 1.00 81.03 80 TYR B CA 1
ATOM 2402 C C . TYR B 1 86 ? -16.515 -30.299 12.241 1.00 75.25 80 TYR B C 1
ATOM 2403 O O . TYR B 1 86 ? -17.647 -29.817 12.134 1.00 75.76 80 TYR B O 1
ATOM 2412 N N . ASN B 1 87 ? -15.863 -30.380 13.403 1.00 68.99 81 ASN B N 1
ATOM 2413 C CA . ASN B 1 87 ? -16.552 -30.045 14.643 1.00 69.08 81 ASN B CA 1
ATOM 2414 C C . ASN B 1 87 ? -16.812 -28.549 14.815 1.00 66.57 81 ASN B C 1
ATOM 2415 O O . ASN B 1 87 ? -17.448 -28.172 15.807 1.00 63.27 81 ASN B O 1
ATOM 2420 N N . TYR B 1 88 ? -16.341 -27.687 13.913 1.00 61.41 82 TYR B N 1
ATOM 2421 C CA . TYR B 1 88 ? -16.681 -26.274 14.004 1.00 60.96 82 TYR B CA 1
ATOM 2422 C C . TYR B 1 88 ? -17.936 -25.929 13.218 1.00 62.78 82 TYR B C 1
ATOM 2423 O O . TYR B 1 88 ? -18.317 -24.756 13.165 1.00 64.79 82 TYR B O 1
ATOM 2432 N N . GLN B 1 89 ? -18.587 -26.911 12.609 1.00 65.55 83 GLN B N 1
ATOM 2433 C CA . GLN B 1 89 ? -19.742 -26.651 11.764 1.00 66.69 83 GLN B CA 1
ATOM 2434 C C . GLN B 1 89 ? -21.027 -26.724 12.574 1.00 72.04 83 GLN B C 1
ATOM 2435 O O . GLN B 1 89 ? -21.206 -27.617 13.410 1.00 72.33 83 GLN B O 1
ATOM 2441 N N . TYR B 1 90 ? -21.924 -25.779 12.315 1.00 71.98 84 TYR B N 1
ATOM 2442 C CA . TYR B 1 90 ? -23.202 -25.698 13.000 1.00 78.06 84 TYR B CA 1
ATOM 2443 C C . TYR B 1 90 ? -24.318 -25.528 11.981 1.00 82.05 84 TYR B C 1
ATOM 2444 O O . TYR B 1 90 ? -24.131 -24.928 10.917 1.00 85.29 84 TYR B O 1
ATOM 2453 N N . ARG B 1 91 ? -25.484 -26.055 12.322 1.00 84.14 85 ARG B N 1
ATOM 2454 C CA . ARG B 1 91 ? -26.656 -25.962 11.473 1.00 85.10 85 ARG B CA 1
ATOM 2455 C C . ARG B 1 91 ? -27.815 -25.450 12.312 1.00 88.52 85 ARG B C 1
ATOM 2456 O O . ARG B 1 91 ? -27.898 -25.734 13.509 1.00 88.21 85 ARG B O 1
ATOM 2464 N N . SER B 1 92 ? -28.687 -24.662 11.689 1.00 88.13 86 SER B N 1
ATOM 2465 C CA . SER B 1 92 ? -29.891 -24.222 12.376 1.00 92.34 86 SER B CA 1
ATOM 2466 C C . SER B 1 92 ? -30.806 -25.414 12.643 1.00 96.72 86 SER B C 1
ATOM 2467 O O . SER B 1 92 ? -30.767 -26.430 11.941 1.00 95.74 86 SER B O 1
ATOM 2470 N N . ASN B 1 93 ? -31.624 -25.286 13.689 1.00 100.00 87 ASN B N 1
ATOM 2471 C CA . ASN B 1 93 ? -32.514 -26.378 14.069 1.00 102.77 87 ASN B CA 1
ATOM 2472 C C . ASN B 1 93 ? -33.559 -26.632 12.991 1.00 105.92 87 ASN B C 1
ATOM 2473 O O . ASN B 1 93 ? -33.781 -27.776 12.580 1.00 109.49 87 ASN B O 1
ATOM 2478 N N . ARG B 1 94 ? -34.213 -25.577 12.532 1.00 104.85 88 ARG B N 1
ATOM 2479 C CA . ARG B 1 94 ? -35.196 -25.624 11.467 1.00 107.62 88 ARG B CA 1
ATOM 2480 C C . ARG B 1 94 ? -34.729 -24.745 10.318 1.00 104.46 88 ARG B C 1
ATOM 2481 O O . ARG B 1 94 ? -33.875 -23.869 10.506 1.00 100.43 88 ARG B O 1
ATOM 2489 N N . PRO B 1 95 ? -35.256 -24.951 9.110 1.00 105.96 89 PRO B N 1
ATOM 2490 C CA . PRO B 1 95 ? -34.948 -24.026 8.016 1.00 102.69 89 PRO B CA 1
ATOM 2491 C C . PRO B 1 95 ? -35.313 -22.603 8.410 1.00 101.12 89 PRO B C 1
ATOM 2492 O O . PRO B 1 95 ? -36.150 -22.367 9.283 1.00 104.76 89 PRO B O 1
ATOM 2496 N N . VAL B 1 96 ? -34.659 -21.647 7.771 1.00 93.66 90 VAL B N 1
ATOM 2497 C CA . VAL B 1 96 ? -34.850 -20.243 8.104 1.00 93.20 90 VAL B CA 1
ATOM 2498 C C . VAL B 1 96 ? -35.502 -19.545 6.923 1.00 97.20 90 VAL B C 1
ATOM 2499 O O . VAL B 1 96 ? -35.273 -19.896 5.759 1.00 96.63 90 VAL B O 1
ATOM 2503 N N . LYS B 1 97 ? -36.328 -18.554 7.229 1.00 100.13 91 LYS B N 1
ATOM 2504 C CA . LYS B 1 97 ? -36.943 -17.759 6.181 1.00 105.13 91 LYS B CA 1
ATOM 2505 C C . LYS B 1 97 ? -36.108 -16.505 5.918 1.00 102.16 91 LYS B C 1
ATOM 2506 O O . LYS B 1 97 ? -35.185 -16.173 6.667 1.00 95.77 91 LYS B O 1
ATOM 2512 N N . ASP B 1 98 ? -36.430 -15.820 4.819 1.00 102.57 92 ASP B N 1
ATOM 2513 C CA . ASP B 1 98 ? -35.724 -14.601 4.450 1.00 98.19 92 ASP B CA 1
ATOM 2514 C C . ASP B 1 98 ? -35.741 -13.603 5.600 1.00 99.00 92 ASP B C 1
ATOM 2515 O O . ASP B 1 98 ? -36.739 -13.468 6.314 1.00 99.46 92 ASP B O 1
ATOM 2520 N N . GLY B 1 99 ? -34.627 -12.906 5.773 1.00 86.75 93 GLY B N 1
ATOM 2521 C CA . GLY B 1 99 ? -34.507 -11.934 6.837 1.00 84.21 93 GLY B CA 1
ATOM 2522 C C . GLY B 1 99 ? -33.052 -11.568 7.048 1.00 81.42 93 GLY B C 1
ATOM 2523 O O . GLY B 1 99 ? -32.184 -11.896 6.242 1.00 78.75 93 GLY B O 1
ATOM 2524 N N . SER B 1 100 ? -32.809 -10.873 8.154 1.00 82.90 94 SER B N 1
ATOM 2525 C CA . SER B 1 100 ? -31.464 -10.442 8.524 1.00 73.79 94 SER B CA 1
ATOM 2526 C C . SER B 1 100 ? -31.244 -10.827 9.978 1.00 77.73 94 SER B C 1
ATOM 2527 O O . SER B 1 100 ? -31.847 -10.231 10.876 1.00 83.50 94 SER B O 1
ATOM 2530 N N . TYR B 1 101 ? -30.383 -11.815 10.207 1.00 76.42 95 TYR B N 1
ATOM 2531 C CA . TYR B 1 101 ? -30.230 -12.443 11.508 1.00 73.67 95 TYR B CA 1
ATOM 2532 C C . TYR B 1 101 ? -28.791 -12.334 11.997 1.00 79.69 95 TYR B C 1
ATOM 2533 O O . TYR B 1 101 ? -27.887 -11.874 11.282 1.00 77.92 95 TYR B O 1
ATOM 2542 N N . LEU B 1 102 ? -28.579 -12.791 13.233 1.00 74.58 96 LEU B N 1
ATOM 2543 C CA . LEU B 1 102 ? -27.233 -12.842 13.794 1.00 66.56 96 LEU B CA 1
ATOM 2544 C C . LEU B 1 102 ? -26.866 -14.273 14.158 1.00 64.20 96 LEU B C 1
ATOM 2545 O O . LEU B 1 102 ? -27.724 -15.074 14.533 1.00 70.74 96 LEU B O 1
ATOM 2550 N N . VAL B 1 103 ? -25.584 -14.598 14.040 1.00 69.26 97 VAL B N 1
ATOM 2551 C CA . VAL B 1 103 ? -25.047 -15.854 14.564 1.00 66.97 97 VAL B CA 1
ATOM 2552 C C . VAL B 1 103 ? -23.930 -15.512 15.534 1.00 55.60 97 VAL B C 1
ATOM 2553 O O . VAL B 1 103 ? -22.985 -14.805 15.170 1.00 63.42 97 VAL B O 1
ATOM 2557 N N . THR B 1 104 ? -24.037 -16.009 16.762 1.00 62.66 98 THR B N 1
ATOM 2558 C CA . THR B 1 104 ? -23.138 -15.624 17.839 1.00 60.41 98 THR B CA 1
ATOM 2559 C C . THR B 1 104 ? -22.397 -16.836 18.384 1.00 57.53 98 THR B C 1
ATOM 2560 O O . THR B 1 104 ? -22.936 -17.943 18.449 1.00 63.94 98 THR B O 1
ATOM 2564 N N . ALA B 1 105 ? -21.152 -16.604 18.787 1.00 57.84 99 ALA B N 1
ATOM 2565 C CA . ALA B 1 105 ? -20.297 -17.641 19.342 1.00 56.50 99 ALA B CA 1
ATOM 2566 C C . ALA B 1 105 ? -19.581 -17.083 20.560 1.00 56.68 99 ALA B C 1
ATOM 2567 O O . ALA B 1 105 ? -19.404 -15.869 20.702 1.00 55.83 99 ALA B O 1
ATOM 2569 N N . GLU B 1 106 ? -19.125 -17.987 21.418 1.00 55.31 100 GLU B N 1
ATOM 2570 C CA . GLU B 1 106 ? -18.490 -17.578 22.658 1.00 61.96 100 GLU B CA 1
ATOM 2571 C C . GLU B 1 106 ? -17.428 -18.593 23.054 1.00 67.55 100 GLU B C 1
ATOM 2572 O O . GLU B 1 106 ? -17.674 -19.806 23.052 1.00 66.91 100 GLU B O 1
ATOM 2578 N N . TYR B 1 107 ? -16.239 -18.071 23.340 1.00 61.26 101 TYR B N 1
ATOM 2579 C CA . TYR B 1 107 ? -15.162 -18.752 24.051 1.00 56.61 101 TYR B CA 1
ATOM 2580 C C . TYR B 1 107 ? -15.460 -18.613 25.537 1.00 56.17 101 TYR B C 1
ATOM 2581 O O . TYR B 1 107 ? -15.389 -17.501 26.076 1.00 53.31 101 TYR B O 1
ATOM 2590 N N . GLN B 1 108 ? -15.845 -19.715 26.194 1.00 51.36 102 GLN B N 1
ATOM 2591 C CA . GLN B 1 108 ? -16.252 -19.628 27.589 1.00 60.96 102 GLN B CA 1
ATOM 2592 C C . GLN B 1 108 ? -15.064 -19.188 28.452 1.00 64.02 102 GLN B C 1
ATOM 2593 O O . GLN B 1 108 ? -13.907 -19.432 28.094 1.00 57.48 102 GLN B O 1
ATOM 2599 N N . PRO B 1 109 ? -15.325 -18.518 29.578 1.00 59.49 103 PRO B N 1
ATOM 2600 C CA . PRO B 1 109 ? -14.234 -17.910 30.355 1.00 61.69 103 PRO B CA 1
ATOM 2601 C C . PRO B 1 109 ? -13.182 -18.929 30.764 1.00 60.91 103 PRO B C 1
ATOM 2602 O O . PRO B 1 109 ? -13.506 -20.028 31.211 1.00 65.28 103 PRO B O 1
ATOM 2606 N N . THR B 1 110 ? -11.909 -18.562 30.600 1.00 61.80 104 THR B N 1
ATOM 2607 C CA . THR B 1 110 ? -10.821 -19.390 31.110 1.00 63.69 104 THR B CA 1
ATOM 2608 C C . THR B 1 110 ? -9.910 -18.542 31.984 1.00 62.08 104 THR B C 1
ATOM 2609 O O . THR B 1 110 ? -9.761 -17.343 31.768 1.00 55.59 104 THR B O 1
ATOM 2613 N N . PHE B 1 111 ? -9.309 -19.167 32.987 1.00 61.91 105 PHE B N 1
ATOM 2614 C CA . PHE B 1 111 ? -8.404 -18.473 33.891 1.00 62.53 105 PHE B CA 1
ATOM 2615 C C . PHE B 1 111 ? -6.969 -18.898 33.616 1.00 62.83 105 PHE B C 1
ATOM 2616 O O . PHE B 1 111 ? -6.700 -20.083 33.403 1.00 71.33 105 PHE B O 1
ATOM 2624 N N . ARG B 1 112 ? -6.044 -17.940 33.625 1.00 60.05 106 ARG B N 1
ATOM 2625 C CA . ARG B 1 112 ? -4.631 -18.274 33.494 1.00 65.37 106 ARG B CA 1
ATOM 2626 C C . ARG B 1 112 ? -3.790 -17.395 34.410 1.00 69.59 106 ARG B C 1
ATOM 2627 O O . ARG B 1 112 ? -4.158 -16.258 34.732 1.00 64.67 106 ARG B O 1
ATOM 2635 N N . SER B 1 113 ? -2.646 -17.938 34.820 1.00 64.89 107 SER B N 1
ATOM 2636 C CA . SER B 1 113 ? -1.656 -17.171 35.560 1.00 70.68 107 SER B CA 1
ATOM 2637 C C . SER B 1 113 ? -0.796 -16.355 34.597 1.00 72.69 107 SER B C 1
ATOM 2638 O O . SER B 1 113 ? -0.421 -16.830 33.521 1.00 78.23 107 SER B O 1
ATOM 2641 N N . LYS B 1 114 ? -0.501 -15.114 34.984 1.00 74.07 108 LYS B N 1
ATOM 2642 C CA . LYS B 1 114 ? 0.270 -14.193 34.165 1.00 68.42 108 LYS B CA 1
ATOM 2643 C C . LYS B 1 114 ? 1.259 -13.437 35.040 1.00 70.59 108 LYS B C 1
ATOM 2644 O O . LYS B 1 114 ? 1.154 -13.419 36.273 1.00 73.66 108 LYS B O 1
ATOM 2650 N N . ASN B 1 115 ? 2.224 -12.810 34.371 1.00 107.72 109 ASN B N 1
ATOM 2651 C CA . ASN B 1 115 ? 3.308 -12.085 35.013 1.00 109.53 109 ASN B CA 1
ATOM 2652 C C . ASN B 1 115 ? 3.871 -11.102 33.997 1.00 116.67 109 ASN B C 1
ATOM 2653 O O . ASN B 1 115 ? 3.781 -11.331 32.789 1.00 118.93 109 ASN B O 1
ATOM 2658 N N . LYS B 1 116 ? 4.445 -10.006 34.491 1.00 121.16 110 LYS B N 1
ATOM 2659 C CA . LYS B 1 116 ? 4.931 -8.927 33.636 1.00 122.87 110 LYS B CA 1
ATOM 2660 C C . LYS B 1 116 ? 6.454 -8.860 33.663 1.00 125.68 110 LYS B C 1
ATOM 2661 O O . LYS B 1 116 ? 7.068 -8.963 34.730 1.00 126.75 110 LYS B O 1
ATOM 2667 N N . ALA B 1 117 ? 7.058 -8.683 32.484 1.00 128.34 111 ALA B N 1
ATOM 2668 C CA . ALA B 1 117 ? 8.509 -8.568 32.328 1.00 133.25 111 ALA B CA 1
ATOM 2669 C C . ALA B 1 117 ? 8.849 -8.273 30.869 1.00 131.06 111 ALA B C 1
ATOM 2670 O O . ALA B 1 117 ? 8.029 -8.475 29.967 1.00 129.24 111 ALA B O 1
ATOM 2672 N N . GLY B 1 118 ? 10.074 -7.786 30.655 1.00 130.17 112 GLY B N 1
ATOM 2673 C CA . GLY B 1 118 ? 10.696 -7.720 29.340 1.00 128.11 112 GLY B CA 1
ATOM 2674 C C . GLY B 1 118 ? 10.171 -6.722 28.322 1.00 128.64 112 GLY B C 1
ATOM 2675 O O . GLY B 1 118 ? 9.636 -7.127 27.285 1.00 126.07 112 GLY B O 1
ATOM 2676 N N . TRP B 1 119 ? 10.341 -5.424 28.580 1.00 129.87 113 TRP B N 1
ATOM 2677 C CA . TRP B 1 119 ? 9.938 -4.371 27.656 1.00 128.07 113 TRP B CA 1
ATOM 2678 C C . TRP B 1 119 ? 11.162 -3.580 27.210 1.00 131.49 113 TRP B C 1
ATOM 2679 O O . TRP B 1 119 ? 12.190 -3.555 27.892 1.00 133.24 113 TRP B O 1
ATOM 2681 N N . LYS B 1 120 ? 11.024 -2.916 26.057 1.00 134.03 114 LYS B N 1
ATOM 2682 C CA . LYS B 1 120 ? 12.176 -2.359 25.349 1.00 139.97 114 LYS B CA 1
ATOM 2683 C C . LYS B 1 120 ? 13.011 -1.446 26.243 1.00 146.49 114 LYS B C 1
ATOM 2684 O O . LYS B 1 120 ? 14.189 -1.716 26.497 1.00 151.74 114 LYS B O 1
ATOM 2686 N N . GLN B 1 121 ? 12.422 -0.355 26.732 1.00 145.22 115 GLN B N 1
ATOM 2687 C CA . GLN B 1 121 ? 13.187 0.572 27.558 1.00 147.98 115 GLN B CA 1
ATOM 2688 C C . GLN B 1 121 ? 12.380 1.058 28.756 1.00 149.54 115 GLN B C 1
ATOM 2689 O O . GLN B 1 121 ? 12.531 2.205 29.194 1.00 150.20 115 GLN B O 1
ATOM 2691 N N . ALA B 1 122 ? 11.520 0.201 29.302 1.00 148.68 116 ALA B N 1
ATOM 2692 C CA . ALA B 1 122 ? 10.846 0.548 30.550 1.00 149.22 116 ALA B CA 1
ATOM 2693 C C . ALA B 1 122 ? 11.748 0.261 31.746 1.00 154.99 116 ALA B C 1
ATOM 2694 O O . ALA B 1 122 ? 12.159 1.174 32.467 1.00 161.39 116 ALA B O 1
ATOM 2696 N N . GLY B 1 123 ? 12.081 -1.008 31.954 1.00 152.71 117 GLY B N 1
ATOM 2697 C CA . GLY B 1 123 ? 12.924 -1.399 33.065 1.00 156.15 117 GLY B CA 1
ATOM 2698 C C . GLY B 1 123 ? 12.857 -2.890 33.313 1.00 156.27 117 GLY B C 1
ATOM 2699 O O . GLY B 1 123 ? 11.773 -3.480 33.261 1.00 152.74 117 GLY B O 1
ATOM 2700 N N . ILE B 1 124 ? 14.011 -3.508 33.586 1.00 160.01 118 ILE B N 1
ATOM 2701 C CA . ILE B 1 124 ? 14.072 -4.962 33.732 1.00 158.59 118 ILE B CA 1
ATOM 2702 C C . ILE B 1 124 ? 13.163 -5.426 34.865 1.00 158.41 118 ILE B C 1
ATOM 2703 O O . ILE B 1 124 ? 12.361 -6.356 34.704 1.00 153.27 118 ILE B O 1
ATOM 2705 N N . LYS B 1 125 ? 13.267 -4.779 36.025 1.00 161.68 119 LYS B N 1
ATOM 2706 C CA . LYS B 1 125 ? 12.473 -5.143 37.199 1.00 159.32 119 LYS B CA 1
ATOM 2707 C C . LYS B 1 125 ? 11.053 -4.628 37.011 1.00 157.97 119 LYS B C 1
ATOM 2708 O O . LYS B 1 125 ? 10.691 -3.548 37.476 1.00 159.56 119 LYS B O 1
ATOM 2710 N N . GLU B 1 126 ? 10.234 -5.418 36.317 1.00 153.77 120 GLU B N 1
ATOM 2711 C CA . GLU B 1 126 ? 8.813 -5.112 36.169 1.00 150.45 120 GLU B CA 1
ATOM 2712 C C . GLU B 1 126 ? 8.051 -5.681 37.366 1.00 151.94 120 GLU B C 1
ATOM 2713 O O . GLU B 1 126 ? 7.280 -6.636 37.254 1.00 152.66 120 GLU B O 1
ATOM 2715 N N . MET B 1 127 ? 8.290 -5.064 38.545 1.00 152.49 121 MET B N 1
ATOM 2716 C CA . MET B 1 127 ? 7.613 -5.480 39.773 1.00 149.69 121 MET B CA 1
ATOM 2717 C C . MET B 1 127 ? 7.935 -6.940 40.073 1.00 146.76 121 MET B C 1
ATOM 2718 O O . MET B 1 127 ? 7.114 -7.822 39.788 1.00 144.25 121 MET B O 1
ATOM 2720 N N . PRO B 1 128 ? 9.096 -7.233 40.693 1.00 146.73 122 PRO B N 1
ATOM 2721 C CA . PRO B 1 128 ? 9.814 -8.490 40.420 1.00 143.33 122 PRO B CA 1
ATOM 2722 C C . PRO B 1 128 ? 9.006 -9.758 40.667 1.00 140.92 122 PRO B C 1
ATOM 2723 O O . PRO B 1 128 ? 9.045 -10.362 41.746 1.00 141.57 122 PRO B O 1
ATOM 2725 N N . ASP B 1 129 ? 8.233 -10.130 39.637 1.00 137.10 123 ASP B N 1
ATOM 2726 C CA . ASP B 1 129 ? 7.466 -11.375 39.556 1.00 132.54 123 ASP B CA 1
ATOM 2727 C C . ASP B 1 129 ? 6.340 -11.471 40.582 1.00 129.88 123 ASP B C 1
ATOM 2728 O O . ASP B 1 129 ? 6.312 -12.386 41.410 1.00 130.16 123 ASP B O 1
ATOM 2730 N N . ALA B 1 130 ? 5.392 -10.541 40.518 1.00 123.92 124 ALA B N 1
ATOM 2731 C CA . ALA B 1 130 ? 4.117 -10.675 41.218 1.00 115.52 124 ALA B CA 1
ATOM 2732 C C . ALA B 1 130 ? 3.121 -11.267 40.225 1.00 110.78 124 ALA B C 1
ATOM 2733 O O . ALA B 1 130 ? 2.648 -10.576 39.318 1.00 107.52 124 ALA B O 1
ATOM 2735 N N . SER B 1 131 ? 2.806 -12.550 40.393 1.00 108.42 125 SER B N 1
ATOM 2736 C CA . SER B 1 131 ? 1.905 -13.227 39.472 1.00 102.53 125 SER B CA 1
ATOM 2737 C C . SER B 1 131 ? 0.456 -12.861 39.767 1.00 101.35 125 SER B C 1
ATOM 2738 O O . SER B 1 131 ? 0.096 -12.486 40.886 1.00 100.32 125 SER B O 1
ATOM 2741 N N . TYR B 1 132 ? -0.385 -12.981 38.742 1.00 65.35 126 TYR B N 1
ATOM 2742 C CA . TYR B 1 132 ? -1.779 -12.575 38.872 1.00 66.23 126 TYR B CA 1
ATOM 2743 C C . TYR B 1 132 ? -2.648 -13.425 37.954 1.00 62.42 126 TYR B C 1
ATOM 2744 O O . TYR B 1 132 ? -2.162 -14.079 37.030 1.00 64.90 126 TYR B O 1
ATOM 2753 N N . CYS B 1 133 ? -3.943 -13.439 38.247 1.00 62.11 127 CYS B N 1
ATOM 2754 C CA . CYS B 1 133 ? -4.919 -14.202 37.482 1.00 58.78 127 CYS B CA 1
ATOM 2755 C C . CYS B 1 133 ? -5.569 -13.306 36.440 1.00 52.90 127 CYS B C 1
ATOM 2756 O O . CYS B 1 133 ? -5.888 -12.148 36.722 1.00 54.88 127 CYS B O 1
ATOM 2759 N N . GLU B 1 134 ? -5.762 -13.842 35.232 1.00 49.55 128 GLU B N 1
ATOM 2760 C CA . GLU B 1 134 ? -6.496 -13.149 34.183 1.00 51.95 128 GLU B CA 1
ATOM 2761 C C . GLU B 1 134 ? -7.530 -14.085 33.589 1.00 55.27 128 GLU B C 1
ATOM 2762 O O . GLU B 1 134 ? -7.220 -15.236 33.262 1.00 58.48 128 GLU B O 1
ATOM 2768 N N . GLN B 1 135 ? -8.753 -13.589 33.457 1.00 55.78 129 GLN B N 1
ATOM 2769 C CA . GLN B 1 135 ? -9.836 -14.333 32.834 1.00 59.78 129 GLN B CA 1
ATOM 2770 C C . GLN B 1 135 ? -9.985 -13.878 31.388 1.00 57.56 129 GLN B C 1
ATOM 2771 O O . GLN B 1 135 ? -10.152 -12.684 31.1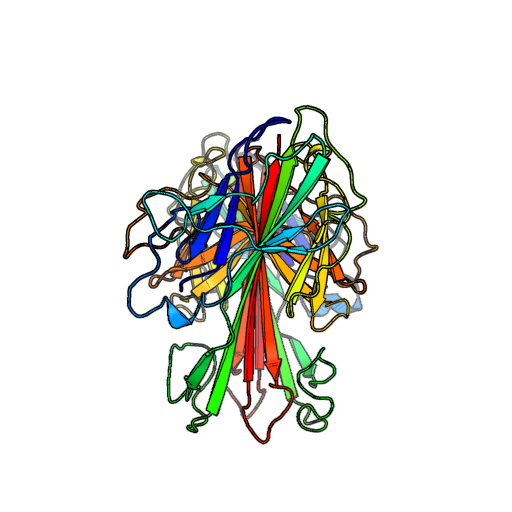22 1.00 54.74 129 GLN B O 1
ATOM 2777 N N . THR B 1 136 ? -9.924 -14.831 30.465 1.00 56.89 130 THR B N 1
ATOM 2778 C CA . THR B 1 136 ? -10.062 -14.565 29.041 1.00 55.47 130 THR B CA 1
ATOM 2779 C C . THR B 1 136 ? -11.461 -14.959 28.593 1.00 49.38 130 THR B C 1
ATOM 2780 O O . THR B 1 136 ? -11.939 -16.056 28.914 1.00 48.01 130 THR B O 1
ATOM 2784 N N . ARG B 1 137 ? -12.112 -14.047 27.864 1.00 55.92 131 ARG B N 1
ATOM 2785 C CA . ARG B 1 137 ? -13.396 -14.271 27.216 1.00 52.68 131 ARG B CA 1
ATOM 2786 C C . ARG B 1 137 ? -13.298 -13.761 25.788 1.00 48.62 131 ARG B C 1
ATOM 2787 O O . ARG B 1 137 ? -12.691 -12.719 25.548 1.00 46.12 131 ARG B O 1
ATOM 2795 N N . MET B 1 138 ? -13.878 -14.503 24.840 1.00 41.99 132 MET B N 1
ATOM 2796 C CA . MET B 1 138 ? -13.917 -14.084 23.446 1.00 52.72 132 MET B CA 1
ATOM 2797 C C . MET B 1 138 ? -15.314 -14.291 22.881 1.00 48.34 132 MET B C 1
ATOM 2798 O O . MET B 1 138 ? -16.026 -15.225 23.258 1.00 53.47 132 MET B O 1
ATOM 2803 N N . PHE B 1 139 ? -15.701 -13.399 21.975 1.00 52.40 133 PHE B N 1
ATOM 2804 C CA . PHE B 1 139 ? -17.050 -13.395 21.439 1.00 51.26 133 PHE B CA 1
ATOM 2805 C C . PHE B 1 139 ? -16.989 -13.195 19.937 1.00 54.73 133 PHE B C 1
ATOM 2806 O O . PHE B 1 139 ? -16.093 -12.523 19.423 1.00 47.25 133 PHE B O 1
ATOM 2814 N N . GLY B 1 140 ? -17.928 -13.814 19.238 1.00 54.87 134 GLY B N 1
ATOM 2815 C CA . GLY B 1 140 ? -18.066 -13.612 17.809 1.00 48.35 134 GLY B CA 1
ATOM 2816 C C . GLY B 1 140 ? -19.519 -13.361 17.469 1.00 54.47 134 GLY B C 1
ATOM 2817 O O . GLY B 1 140 ? -20.428 -13.843 18.148 1.00 53.52 134 GLY B O 1
ATOM 2818 N N . LYS B 1 141 ? -19.724 -12.600 16.393 1.00 58.67 135 LYS B N 1
ATOM 2819 C CA . LYS B 1 141 ? -21.061 -12.253 15.920 1.00 58.38 135 LYS B CA 1
ATOM 2820 C C . LYS B 1 141 ? -20.995 -11.994 14.420 1.00 56.23 135 LYS B C 1
ATOM 2821 O O . LYS B 1 141 ? -20.203 -11.164 13.963 1.00 57.27 135 LYS B O 1
ATOM 2827 N N . ASN B 1 142 ? -21.815 -12.705 13.655 1.00 54.75 136 ASN B N 1
ATOM 2828 C CA . ASN B 1 142 ? -21.896 -12.539 12.212 1.00 56.81 136 ASN B CA 1
ATOM 2829 C C . ASN B 1 142 ? -23.290 -12.066 11.825 1.00 66.16 136 ASN B C 1
ATOM 2830 O O . ASN B 1 142 ? -24.295 -12.560 12.354 1.00 62.03 136 ASN B O 1
ATOM 2835 N N . ILE B 1 143 ? -23.329 -11.100 10.907 1.00 62.48 137 ILE B N 1
ATOM 2836 C CA . ILE B 1 143 ? -24.566 -10.603 10.319 1.00 58.22 137 ILE B CA 1
ATOM 2837 C C . ILE B 1 143 ? -24.838 -11.409 9.059 1.00 66.83 137 ILE B C 1
ATOM 2838 O O . ILE B 1 143 ? -24.068 -11.346 8.096 1.00 65.39 137 ILE B O 1
ATOM 2843 N N . VAL B 1 144 ? -25.934 -12.158 9.045 1.00 65.06 138 VAL B N 1
ATOM 2844 C CA . VAL B 1 144 ? -26.248 -13.009 7.906 1.00 66.25 138 VAL B CA 1
ATOM 2845 C C . VAL B 1 144 ? -27.565 -12.540 7.309 1.00 75.47 138 VAL B C 1
ATOM 2846 O O . VAL B 1 144 ? -28.582 -12.443 8.011 1.00 76.80 138 VAL B O 1
ATOM 2850 N N . ASN B 1 145 ? -27.542 -12.236 6.018 1.00 74.34 139 ASN B N 1
ATOM 2851 C CA . ASN B 1 145 ? -28.725 -11.816 5.281 1.00 79.71 139 ASN B CA 1
ATOM 2852 C C . ASN B 1 145 ? -29.198 -12.994 4.440 1.00 85.28 139 ASN B C 1
ATOM 2853 O O . ASN B 1 145 ? -28.505 -13.420 3.509 1.00 86.72 139 ASN B O 1
ATOM 2858 N N . VAL B 1 146 ? -30.358 -13.536 4.797 1.00 83.81 140 VAL B N 1
ATOM 2859 C CA . VAL B 1 146 ? -30.962 -14.655 4.091 1.00 86.87 140 VAL B CA 1
ATOM 2860 C C . VAL B 1 146 ? -31.935 -14.074 3.081 1.00 96.03 140 VAL B C 1
ATOM 2861 O O . VAL B 1 146 ? -32.910 -13.415 3.461 1.00 99.98 140 VAL B O 1
ATOM 2865 N N . GLY B 1 147 ? -31.671 -14.303 1.807 1.00 98.67 141 GLY B N 1
ATOM 2866 C CA . GLY B 1 147 ? -32.490 -13.719 0.762 1.00 106.07 141 GLY B CA 1
ATOM 2867 C C . GLY B 1 147 ? -31.735 -12.584 0.091 1.00 105.82 141 GLY B C 1
ATOM 2868 O O . GLY B 1 147 ? -31.090 -11.763 0.755 1.00 100.42 141 GLY B O 1
ATOM 2869 N N . HIS B 1 148 ? -31.822 -12.528 -1.242 1.00 116.93 142 HIS B N 1
ATOM 2870 C CA . HIS B 1 148 ? -30.988 -11.602 -2.002 1.00 121.00 142 HIS B CA 1
ATOM 2871 C C . HIS B 1 148 ? -31.281 -10.146 -1.655 1.00 119.72 142 HIS B C 1
ATOM 2872 O O . HIS B 1 148 ? -30.386 -9.299 -1.746 1.00 115.85 142 HIS B O 1
ATOM 2879 N N . GLU B 1 149 ? -32.510 -9.828 -1.252 1.00 122.88 143 GLU B N 1
ATOM 2880 C CA . GLU B 1 149 ? -32.903 -8.446 -1.004 1.00 123.24 143 GLU B CA 1
ATOM 2881 C C . GLU B 1 149 ? -33.089 -8.124 0.476 1.00 120.09 143 GLU B C 1
ATOM 2882 O O . GLU B 1 149 ? -33.607 -7.051 0.801 1.00 120.37 143 GLU B O 1
ATOM 2888 N N . SER B 1 150 ? -32.671 -9.007 1.380 1.00 113.91 144 SER B N 1
ATOM 2889 C CA . SER B 1 150 ? -32.873 -8.788 2.809 1.00 103.98 144 SER B CA 1
ATOM 2890 C C . SER B 1 150 ? -31.852 -7.784 3.337 1.00 97.39 144 SER B C 1
ATOM 2891 O O . SER B 1 150 ? -30.640 -8.001 3.219 1.00 93.34 144 SER B O 1
ATOM 2894 N N . ALA B 1 151 ? -32.338 -6.683 3.910 1.00 93.63 145 ALA B N 1
ATOM 2895 C CA . ALA B 1 151 ? -31.472 -5.647 4.467 1.00 86.61 145 ALA B CA 1
ATOM 2896 C C . ALA B 1 151 ? -32.046 -5.097 5.767 1.00 84.22 145 ALA B C 1
ATOM 2897 O O . ALA B 1 151 ? -31.927 -3.903 6.057 1.00 80.18 145 ALA B O 1
ATOM 2899 N N . ASP B 1 152 ? -32.664 -5.955 6.573 1.00 87.48 146 ASP B N 1
ATOM 2900 C CA . ASP B 1 152 ? -33.377 -5.470 7.745 1.00 89.67 146 ASP B CA 1
ATOM 2901 C C . ASP B 1 152 ? -32.404 -5.057 8.844 1.00 80.17 146 ASP B C 1
ATOM 2902 O O . ASP B 1 152 ? -31.236 -5.453 8.861 1.00 78.61 146 ASP B O 1
ATOM 2907 N N . THR B 1 153 ? -32.907 -4.245 9.777 1.00 78.77 147 THR B N 1
ATOM 2908 C CA . THR B 1 153 ? -32.097 -3.747 10.878 1.00 82.43 147 THR B CA 1
ATOM 2909 C C . THR B 1 153 ? -32.660 -4.046 12.263 1.00 82.12 147 THR B C 1
ATOM 2910 O O . THR B 1 153 ? -31.935 -3.872 13.248 1.00 73.17 147 THR B O 1
ATOM 2914 N N . ALA B 1 154 ? -33.908 -4.514 12.369 1.00 83.41 148 ALA B N 1
ATOM 2915 C CA . ALA B 1 154 ? -34.544 -4.653 13.679 1.00 83.59 148 ALA B CA 1
ATOM 2916 C C . ALA B 1 154 ? -33.825 -5.676 14.552 1.00 82.89 148 ALA B C 1
ATOM 2917 O O . ALA B 1 154 ? -33.618 -5.445 15.750 1.00 82.11 148 ALA B O 1
ATOM 2919 N N . ILE B 1 155 ? -33.423 -6.806 13.974 1.00 80.76 149 ILE B N 1
ATOM 2920 C CA . ILE B 1 155 ? -32.775 -7.844 14.768 1.00 74.79 149 ILE B CA 1
ATOM 2921 C C . ILE B 1 155 ? -31.305 -7.516 15.006 1.00 73.61 149 ILE B C 1
ATOM 2922 O O . ILE B 1 155 ? -30.820 -7.556 16.144 1.00 72.04 149 ILE B O 1
ATOM 2927 N N . ILE B 1 156 ? -30.572 -7.184 13.940 1.00 71.69 150 ILE B N 1
ATOM 2928 C CA . ILE B 1 156 ? -29.114 -7.094 14.040 1.00 69.78 150 ILE B CA 1
ATOM 2929 C C . ILE B 1 156 ? -28.648 -5.889 14.845 1.00 68.58 150 ILE B C 1
ATOM 2930 O O . ILE B 1 156 ? -27.513 -5.880 15.330 1.00 69.25 150 ILE B O 1
ATOM 2935 N N . THR B 1 157 ? -29.467 -4.852 14.974 1.00 72.09 151 THR B N 1
ATOM 2936 C CA . THR B 1 157 ? -29.050 -3.667 15.715 1.00 77.40 151 THR B CA 1
ATOM 2937 C C . THR B 1 157 ? -29.372 -3.759 17.200 1.00 79.68 151 THR B C 1
ATOM 2938 O O . THR B 1 157 ? -29.148 -2.789 17.931 1.00 74.74 151 THR B O 1
ATOM 2942 N N . LYS B 1 158 ? -29.888 -4.891 17.658 1.00 79.76 152 LYS B N 1
ATOM 2943 C CA . LYS B 1 158 ? -30.247 -5.049 19.058 1.00 80.06 152 LYS B CA 1
ATOM 2944 C C . LYS B 1 158 ? -29.165 -5.840 19.777 1.00 77.05 152 LYS B C 1
ATOM 2945 O O . LYS B 1 158 ? -28.772 -6.913 19.296 1.00 75.21 152 LYS B O 1
ATOM 2951 N N . PRO B 1 159 ? -28.652 -5.350 20.906 1.00 77.22 153 PRO B N 1
ATOM 2952 C CA . PRO B 1 159 ? -27.586 -6.077 21.608 1.00 71.54 153 PRO B CA 1
ATOM 2953 C C . PRO B 1 159 ? -28.066 -7.428 22.117 1.00 75.24 153 PRO B C 1
ATOM 2954 O O . PRO B 1 159 ? -29.231 -7.601 22.487 1.00 74.20 153 PRO B O 1
ATOM 2958 N N . VAL B 1 160 ? -27.145 -8.393 22.132 1.00 69.24 154 VAL B N 1
ATOM 2959 C CA . VAL B 1 160 ? -27.442 -9.762 22.544 1.00 73.33 154 VAL B CA 1
ATOM 2960 C C . VAL B 1 160 ? -26.836 -10.108 23.895 1.00 75.97 154 VAL B C 1
ATOM 2961 O O . VAL B 1 160 ? -27.008 -11.243 24.364 1.00 77.44 154 VAL B O 1
ATOM 2965 N N . GLY B 1 161 ? -26.117 -9.186 24.526 1.00 76.32 155 GLY B N 1
ATOM 2966 C CA . GLY B 1 161 ? -25.627 -9.376 25.873 1.00 67.49 155 GLY B CA 1
ATOM 2967 C C . GLY B 1 161 ? -24.212 -9.887 26.023 1.00 62.75 155 GLY B C 1
ATOM 2968 O O . GLY B 1 161 ? -23.907 -10.514 27.041 1.00 67.75 155 GLY B O 1
ATOM 2969 N N . GLN B 1 162 ? -23.335 -9.634 25.060 1.00 59.09 156 GLN B N 1
ATOM 2970 C CA . GLN B 1 162 ? -21.957 -10.089 25.179 1.00 61.15 156 GLN B CA 1
ATOM 2971 C C . GLN B 1 162 ? -21.140 -9.116 26.027 1.00 62.16 156 GLN B C 1
ATOM 2972 O O . GLN B 1 162 ? -21.258 -7.895 25.885 1.00 57.73 156 GLN B O 1
ATOM 2978 N N . ASN B 1 163 ? -20.321 -9.675 26.926 1.00 58.27 157 ASN B N 1
ATOM 2979 C CA . ASN B 1 163 ? -19.541 -8.860 27.857 1.00 59.18 157 ASN B CA 1
ATOM 2980 C C . ASN B 1 163 ? -18.861 -7.694 27.144 1.00 57.78 157 ASN B C 1
ATOM 2981 O O . ASN B 1 163 ? -18.897 -6.550 27.613 1.00 59.02 157 ASN B O 1
ATOM 2986 N N . LEU B 1 164 ? -18.236 -7.969 26.007 1.00 54.73 158 LEU B N 1
ATOM 2987 C CA . LEU B 1 164 ? -17.763 -6.948 25.086 1.00 50.74 158 LEU B CA 1
ATOM 2988 C C . LEU B 1 164 ? -18.426 -7.224 23.745 1.00 51.76 158 LEU B C 1
ATOM 2989 O O . LEU B 1 164 ? -18.336 -8.344 23.233 1.00 50.91 158 LEU B O 1
ATOM 2994 N N . GLU B 1 165 ? -19.103 -6.220 23.188 1.00 52.04 159 GLU B N 1
ATOM 2995 C CA . GLU B 1 165 ? -19.978 -6.441 22.045 1.00 49.07 159 GLU B CA 1
ATOM 2996 C C . GLU B 1 165 ? -19.776 -5.352 20.997 1.00 54.83 159 GLU B C 1
ATOM 2997 O O . GLU B 1 165 ? -19.637 -4.171 21.331 1.00 57.08 159 GLU B O 1
ATOM 3003 N N . ILE B 1 166 ? -19.748 -5.757 19.729 1.00 44.64 160 ILE B N 1
ATOM 3004 C CA . ILE B 1 166 ? -19.895 -4.833 18.612 1.00 48.07 160 ILE B CA 1
ATOM 3005 C C . ILE B 1 166 ? -21.326 -4.958 18.110 1.00 55.31 160 ILE B C 1
ATOM 3006 O O . ILE B 1 166 ? -21.797 -6.064 17.827 1.00 61.62 160 ILE B O 1
ATOM 3011 N N . VAL B 1 167 ? -22.024 -3.829 18.036 1.00 57.20 161 VAL B N 1
ATOM 3012 C CA . VAL B 1 167 ? -23.428 -3.756 17.648 1.00 55.21 161 VAL B CA 1
ATOM 3013 C C . VAL B 1 167 ? -23.507 -2.936 16.368 1.00 62.39 161 VAL B C 1
ATOM 3014 O O . VAL B 1 167 ? -23.231 -1.726 16.389 1.00 57.47 161 VAL B O 1
ATOM 3018 N N . PRO B 1 168 ? -23.858 -3.540 15.240 1.00 55.08 162 PRO B N 1
ATOM 3019 C CA . PRO B 1 168 ? -24.012 -2.754 14.014 1.00 57.35 162 PRO B CA 1
ATOM 3020 C C . PRO B 1 168 ? -25.213 -1.828 14.139 1.00 62.31 162 PRO B C 1
ATOM 3021 O O . PRO B 1 168 ? -26.233 -2.195 14.722 1.00 60.88 162 PRO B O 1
ATOM 3025 N N . LEU B 1 169 ? -25.078 -0.606 13.620 1.00 57.69 163 LEU B N 1
ATOM 3026 C CA . LEU B 1 169 ? -26.177 0.355 13.631 1.00 65.42 163 LEU B CA 1
ATOM 3027 C C . LEU B 1 169 ? -26.819 0.511 12.262 1.00 62.39 163 LEU B C 1
ATOM 3028 O O . LEU B 1 169 ? -27.727 1.334 12.093 1.00 67.84 163 LEU B O 1
ATOM 3033 N N . ASP B 1 170 ? -26.359 -0.259 11.281 1.00 64.74 164 ASP B N 1
ATOM 3034 C CA . ASP B 1 170 ? -26.973 -0.326 9.966 1.00 65.95 164 ASP B CA 1
ATOM 3035 C C . ASP B 1 170 ? -26.756 -1.739 9.459 1.00 65.74 164 ASP B C 1
ATOM 3036 O O . ASP B 1 170 ? -25.937 -2.485 10.003 1.00 64.41 164 ASP B O 1
ATOM 3041 N N . ASN B 1 171 ? -27.500 -2.111 8.436 1.00 66.56 165 ASN B N 1
ATOM 3042 C CA . ASN B 1 171 ? -27.222 -3.393 7.796 1.00 70.40 165 ASN B CA 1
ATOM 3043 C C . ASN B 1 171 ? -26.097 -3.219 6.779 1.00 72.45 165 ASN B C 1
ATOM 3044 O O . ASN B 1 171 ? -26.183 -2.335 5.918 1.00 74.04 165 ASN B O 1
ATOM 3049 N N . PRO B 1 172 ? -25.035 -4.028 6.845 1.00 68.79 166 PRO B N 1
ATOM 3050 C CA . PRO B 1 172 ? -23.909 -3.848 5.911 1.00 66.25 166 PRO B CA 1
ATOM 3051 C C . PRO B 1 172 ? -24.283 -4.039 4.455 1.00 65.14 166 PRO B C 1
ATOM 3052 O O . PRO B 1 172 ? -23.472 -3.721 3.575 1.00 64.47 166 PRO B O 1
ATOM 3056 N N . ALA B 1 173 ? -25.475 -4.546 4.165 1.00 59.94 167 ALA B N 1
ATOM 3057 C CA . ALA B 1 173 ? -25.889 -4.669 2.778 1.00 58.42 167 ALA B CA 1
ATOM 3058 C C . ALA B 1 173 ? -26.134 -3.317 2.128 1.00 67.01 167 ALA B C 1
ATOM 3059 O O . ALA B 1 173 ? -26.175 -3.238 0.894 1.00 67.83 167 ALA B O 1
ATOM 3061 N N . ASN B 1 174 ? -26.295 -2.260 2.927 1.00 69.26 168 ASN B N 1
ATOM 3062 C CA . ASN B 1 174 ? -26.500 -0.902 2.439 1.00 66.35 168 ASN B CA 1
ATOM 3063 C C . ASN B 1 174 ? -25.200 -0.125 2.268 1.00 69.49 168 ASN B C 1
ATOM 3064 O O . ASN B 1 174 ? -25.243 1.039 1.859 1.00 70.43 168 ASN B O 1
ATOM 3069 N N . ILE B 1 175 ? -24.052 -0.733 2.559 1.00 67.78 169 ILE B N 1
ATOM 3070 C CA . ILE B 1 175 ? -22.773 -0.027 2.603 1.00 71.16 169 ILE B CA 1
ATOM 3071 C C . ILE B 1 175 ? -21.958 -0.400 1.373 1.00 68.92 169 ILE B C 1
ATOM 3072 O O . ILE B 1 175 ? -21.549 -1.557 1.214 1.00 72.14 169 ILE B O 1
ATOM 3077 N N . HIS B 1 176 ? -21.702 0.579 0.518 1.00 69.06 170 HIS B N 1
ATOM 3078 C CA . HIS B 1 176 ? -20.808 0.394 -0.611 1.00 70.27 170 HIS B CA 1
ATOM 3079 C C . HIS B 1 176 ? -19.393 0.777 -0.207 1.00 67.55 170 HIS B C 1
ATOM 3080 O O . HIS B 1 176 ? -19.179 1.488 0.780 1.00 63.77 170 HIS B O 1
ATOM 3087 N N . VAL B 1 177 ? -18.420 0.281 -0.979 1.00 61.62 171 VAL B N 1
ATOM 3088 C CA . VAL B 1 177 ? -17.021 0.611 -0.729 1.00 61.05 171 VAL B CA 1
ATOM 3089 C C . VAL B 1 177 ? -16.871 2.112 -0.571 1.00 61.86 171 VAL B C 1
ATOM 3090 O O . VAL B 1 177 ? -17.383 2.893 -1.379 1.00 65.62 171 VAL B O 1
ATOM 3094 N N . GLY B 1 178 ? -16.184 2.525 0.488 1.00 54.30 172 GLY B N 1
ATOM 3095 C CA . GLY B 1 178 ? -15.939 3.926 0.725 1.00 57.04 172 GLY B CA 1
ATOM 3096 C C . GLY B 1 178 ? -16.971 4.630 1.576 1.00 63.38 172 GLY B C 1
ATOM 3097 O O . GLY B 1 178 ? -16.733 5.778 1.975 1.00 64.54 172 GLY B O 1
ATOM 3098 N N . GLU B 1 179 ? -18.099 3.985 1.872 1.00 66.61 173 GLU B N 1
ATOM 3099 C CA . GLU B 1 179 ? -19.130 4.560 2.721 1.00 63.97 173 GLU B CA 1
ATOM 3100 C C . GLU B 1 179 ? -18.902 4.151 4.174 1.00 58.48 173 GLU B C 1
ATOM 3101 O O . GLU B 1 179 ? -18.082 3.287 4.485 1.00 57.81 173 GLU B O 1
ATOM 3107 N N . ARG B 1 180 ? -19.643 4.784 5.074 1.00 58.37 174 ARG B N 1
ATOM 3108 C CA . ARG B 1 180 ? -19.463 4.585 6.506 1.00 58.09 174 ARG B CA 1
ATOM 3109 C C . ARG B 1 180 ? -20.451 3.546 7.023 1.00 59.49 174 ARG B C 1
ATOM 3110 O O . ARG B 1 180 ? -21.643 3.594 6.699 1.00 61.66 174 ARG B O 1
ATOM 3118 N N . PHE B 1 181 ? -19.943 2.599 7.809 1.00 52.48 175 PHE B N 1
ATOM 3119 C CA . PHE B 1 181 ? -20.726 1.541 8.442 1.00 57.65 175 PHE B CA 1
ATOM 3120 C C . PHE B 1 181 ? -20.598 1.772 9.944 1.00 61.29 175 PHE B C 1
ATOM 3121 O O . PHE B 1 181 ? -19.543 1.506 10.522 1.00 52.19 175 PHE B O 1
ATOM 3129 N N . LYS B 1 182 ? -21.642 2.314 10.562 1.00 53.29 176 LYS B N 1
ATOM 3130 C CA . LYS B 1 182 ? -21.566 2.737 11.954 1.00 54.95 176 LYS B CA 1
ATOM 3131 C C . LYS B 1 182 ? -21.809 1.554 12.878 1.00 57.02 176 LYS B C 1
ATOM 3132 O O . LYS B 1 182 ? -22.757 0.788 12.676 1.00 60.82 176 LYS B O 1
ATOM 3138 N N . VAL B 1 183 ? -20.940 1.391 13.883 1.00 49.42 177 VAL B N 1
ATOM 3139 C CA . VAL B 1 183 ? -21.108 0.366 14.907 1.00 51.82 177 VAL B CA 1
ATOM 3140 C C . VAL B 1 183 ? -20.902 0.997 16.280 1.00 51.01 177 VAL B C 1
ATOM 3141 O O . VAL B 1 183 ? -20.348 2.090 16.419 1.00 56.77 177 VAL B O 1
ATOM 3145 N N . ARG B 1 184 ? -21.385 0.298 17.299 1.00 52.58 178 ARG B N 1
ATOM 3146 C CA . ARG B 1 184 ? -21.254 0.718 18.685 1.00 51.48 178 ARG B CA 1
ATOM 3147 C C . ARG B 1 184 ? -20.585 -0.388 19.484 1.00 58.70 178 ARG B C 1
ATOM 3148 O O . ARG B 1 184 ? -20.897 -1.567 19.317 1.00 58.58 178 ARG B O 1
ATOM 3156 N N . VAL B 1 185 ? -19.665 -0.009 20.352 1.00 53.59 179 VAL B N 1
ATOM 3157 C CA . VAL B 1 185 ? -19.019 -0.955 21.243 1.00 50.73 179 VAL B CA 1
ATOM 3158 C C . VAL B 1 185 ? -19.651 -0.820 22.617 1.00 53.93 179 VAL B C 1
ATOM 3159 O O . VAL B 1 185 ? -19.742 0.289 23.162 1.00 51.06 179 VAL B O 1
ATOM 3163 N N . LEU B 1 186 ? -20.100 -1.944 23.169 1.00 60.33 180 LEU B N 1
ATOM 3164 C CA . LEU B 1 186 ? -20.640 -2.008 24.521 1.00 60.07 180 LEU B CA 1
ATOM 3165 C C . LEU B 1 186 ? -19.734 -2.863 25.396 1.00 60.22 180 LEU B C 1
ATOM 3166 O O . LEU B 1 186 ? -19.329 -3.960 24.997 1.00 52.56 180 LEU B O 1
ATOM 3171 N N . PHE B 1 187 ? -19.423 -2.369 26.589 1.00 57.95 181 PHE B N 1
ATOM 3172 C CA . PHE B 1 187 ? -18.738 -3.171 27.592 1.00 58.04 181 PHE B CA 1
ATOM 3173 C C . PHE B 1 187 ? -19.618 -3.240 28.830 1.00 60.57 181 PHE B C 1
ATOM 3174 O O . PHE B 1 187 ? -19.947 -2.204 29.422 1.00 59.55 181 PHE B O 1
ATOM 3182 N N . ARG B 1 188 ? -20.012 -4.460 29.201 1.00 62.71 182 ARG B N 1
ATOM 3183 C CA . ARG B 1 188 ? -20.890 -4.691 30.347 1.00 67.67 182 ARG B CA 1
ATOM 3184 C C . ARG B 1 188 ? -22.181 -3.889 30.215 1.00 70.96 182 ARG B C 1
ATOM 3185 O O . ARG B 1 188 ? -22.658 -3.275 31.174 1.00 74.65 182 ARG B O 1
ATOM 3193 N N . GLY B 1 189 ? -22.747 -3.891 29.007 1.00 69.07 183 GLY B N 1
ATOM 3194 C CA . GLY B 1 189 ? -24.006 -3.230 28.746 1.00 73.41 183 GLY B CA 1
ATOM 3195 C C . GLY B 1 189 ? -23.934 -1.727 28.573 1.00 72.50 183 GLY B C 1
ATOM 3196 O O . GLY B 1 189 ? -24.976 -1.098 28.354 1.00 78.11 183 GLY B O 1
ATOM 3197 N N . GLU B 1 190 ? -22.754 -1.125 28.663 1.00 69.20 184 GLU B N 1
ATOM 3198 C CA . GLU B 1 190 ? -22.681 0.317 28.528 1.00 70.26 184 GLU B CA 1
ATOM 3199 C C . GLU B 1 190 ? -21.734 0.686 27.397 1.00 70.87 184 GLU B C 1
ATOM 3200 O O . GLU B 1 190 ? -20.749 -0.021 27.153 1.00 64.43 184 GLU B O 1
ATOM 3206 N N . PRO B 1 191 ? -22.010 1.781 26.687 1.00 66.11 185 PRO B N 1
ATOM 3207 C CA . PRO B 1 191 ? -21.108 2.209 25.614 1.00 61.45 185 PRO B CA 1
ATOM 3208 C C . PRO B 1 191 ? -19.695 2.389 26.138 1.00 59.20 185 PRO B C 1
ATOM 3209 O O . PRO B 1 191 ? -19.480 2.886 27.245 1.00 63.53 185 PRO B O 1
ATOM 3213 N N . LEU B 1 192 ? -18.728 1.963 25.333 1.00 57.69 186 LEU B N 1
ATOM 3214 C CA . LEU B 1 192 ? -17.323 2.025 25.711 1.00 58.98 186 LEU B CA 1
ATOM 3215 C C . LEU B 1 192 ? -16.610 3.094 24.896 1.00 52.84 186 LEU B C 1
ATOM 3216 O O . LEU B 1 192 ? -16.292 2.867 23.717 1.00 50.54 186 LEU B O 1
ATOM 3221 N N . PRO B 1 193 ? -16.313 4.254 25.466 1.00 56.39 187 PRO B N 1
ATOM 3222 C CA . PRO B 1 193 ? -15.589 5.280 24.710 1.00 56.11 187 PRO B CA 1
ATOM 3223 C C . PRO B 1 193 ? -14.104 4.961 24.586 1.00 59.46 187 PRO B C 1
ATOM 3224 O O . PRO B 1 193 ? -13.518 4.247 25.403 1.00 55.82 187 PRO B O 1
ATOM 3228 N N . ASN B 1 194 ? -13.504 5.508 23.525 1.00 57.58 188 ASN B N 1
ATOM 3229 C CA . ASN B 1 194 ? -12.059 5.468 23.299 1.00 59.67 188 ASN B CA 1
ATOM 3230 C C . ASN B 1 194 ? -11.531 4.043 23.144 1.00 57.51 188 ASN B C 1
ATOM 3231 O O . ASN B 1 194 ? -10.371 3.769 23.458 1.00 56.23 188 ASN B O 1
ATOM 3236 N N . ALA B 1 195 ? -12.363 3.137 22.640 1.00 45.58 189 ALA B N 1
ATOM 3237 C CA . ALA B 1 195 ? -11.936 1.786 22.321 1.00 45.09 189 ALA B CA 1
ATOM 3238 C C . ALA B 1 195 ? -11.455 1.723 20.880 1.00 45.48 189 ALA B C 1
ATOM 3239 O O . ALA B 1 195 ? -11.999 2.401 20.002 1.00 46.59 189 ALA B O 1
ATOM 3241 N N . THR B 1 196 ? -10.437 0.904 20.631 1.00 44.94 190 THR B N 1
ATOM 3242 C CA . THR B 1 196 ? -9.886 0.772 19.281 1.00 45.88 190 THR B CA 1
ATOM 3243 C C . THR B 1 196 ? -10.626 -0.333 18.547 1.00 45.84 190 THR B C 1
ATOM 3244 O O . THR B 1 196 ? -10.623 -1.487 18.989 1.00 45.65 190 THR B O 1
ATOM 3248 N N . VAL B 1 197 ? -11.239 0.018 17.428 1.00 40.08 191 VAL B N 1
ATOM 3249 C CA . VAL B 1 197 ? -11.883 -0.930 16.537 1.00 43.33 191 VAL B CA 1
ATOM 3250 C C . VAL B 1 197 ? -11.051 -1.000 15.264 1.00 46.33 191 VAL B C 1
ATOM 3251 O O . VAL B 1 197 ? -10.793 0.028 14.625 1.00 42.56 191 VAL B O 1
ATOM 3255 N N . THR B 1 198 ? -10.587 -2.199 14.923 1.00 42.16 192 THR B N 1
ATOM 3256 C CA . THR B 1 198 ? -9.877 -2.411 13.669 1.00 45.83 192 THR B CA 1
ATOM 3257 C C . THR B 1 198 ? -10.721 -3.296 12.768 1.00 50.91 192 THR B C 1
ATOM 3258 O O . THR B 1 198 ? -11.671 -3.939 13.212 1.00 43.88 192 THR B O 1
ATOM 3262 N N . ALA B 1 199 ? -10.370 -3.329 11.487 1.00 38.99 193 ALA B N 1
ATOM 3263 C CA . ALA B 1 199 ? -11.109 -4.201 10.586 1.00 45.73 193 ALA B CA 1
ATOM 3264 C C . ALA B 1 199 ? -10.222 -4.610 9.425 1.00 47.21 193 ALA B C 1
ATOM 3265 O O . ALA B 1 199 ? -9.340 -3.857 8.987 1.00 48.34 193 ALA B O 1
ATOM 3267 N N . THR B 1 200 ? -10.470 -5.826 8.943 1.00 43.86 194 THR B N 1
ATOM 3268 C CA . THR B 1 200 ? -9.699 -6.434 7.870 1.00 41.51 194 THR B CA 1
ATOM 3269 C C . THR B 1 200 ? -10.663 -7.267 7.034 1.00 47.13 194 THR B C 1
ATOM 3270 O O . THR B 1 200 ? -11.829 -7.437 7.393 1.00 51.54 194 THR B O 1
ATOM 3274 N N . PHE B 1 201 ? -10.199 -7.759 5.892 1.00 45.94 195 PHE B N 1
ATOM 3275 C CA . PHE B 1 201 ? -11.048 -8.624 5.083 1.00 52.89 195 PHE B CA 1
ATOM 3276 C C . PHE B 1 201 ? -10.255 -9.831 4.611 1.00 53.88 195 PHE B C 1
ATOM 3277 O O . PHE B 1 201 ? -9.027 -9.791 4.514 1.00 45.90 195 PHE B O 1
ATOM 3285 N N . ASP B 1 202 ? -10.985 -10.913 4.324 1.00 49.26 196 ASP B N 1
ATOM 3286 C CA . ASP B 1 202 ? -10.399 -12.120 3.756 1.00 54.41 196 ASP B CA 1
ATOM 3287 C C . ASP B 1 202 ? -9.729 -11.768 2.435 1.00 55.85 196 ASP B C 1
ATOM 3288 O O . ASP B 1 202 ? -10.407 -11.428 1.459 1.00 54.56 196 ASP B O 1
ATOM 3293 N N . GLY B 1 203 ? -8.404 -11.846 2.393 1.00 57.22 197 GLY B N 1
ATOM 3294 C CA . GLY B 1 203 ? -7.639 -11.533 1.197 1.00 51.01 197 GLY B CA 1
ATOM 3295 C C . GLY B 1 203 ? -6.706 -10.346 1.338 1.00 59.49 197 GLY B C 1
ATOM 3296 O O . GLY B 1 203 ? -5.814 -10.181 0.496 1.00 58.67 197 GLY B O 1
ATOM 3297 N N . PHE B 1 204 ? -6.869 -9.515 2.375 1.00 55.85 198 PHE B N 1
ATOM 3298 C CA . PHE B 1 204 ? -6.019 -8.340 2.543 1.00 53.61 198 PHE B CA 1
ATOM 3299 C C . PHE B 1 204 ? -4.579 -8.739 2.849 1.00 54.81 198 PHE B C 1
ATOM 3300 O O . PHE B 1 204 ? -3.637 -8.219 2.240 1.00 51.34 198 PHE B O 1
ATOM 3308 N N . ASP B 1 205 ? -4.397 -9.671 3.777 1.00 51.18 199 ASP B N 1
ATOM 3309 C CA . ASP B 1 205 ? -3.091 -10.106 4.266 1.00 58.55 199 ASP B CA 1
ATOM 3310 C C . ASP B 1 205 ? -2.917 -11.580 3.914 1.00 64.76 199 ASP B C 1
ATOM 3311 O O . ASP B 1 205 ? -3.603 -12.443 4.473 1.00 68.53 199 ASP B O 1
ATOM 3316 N N . THR B 1 206 ? -1.995 -11.874 3.003 1.00 74.74 200 THR B N 1
ATOM 3317 C CA . THR B 1 206 ? -1.764 -13.240 2.550 1.00 81.76 200 THR B CA 1
ATOM 3318 C C . THR B 1 206 ? -0.435 -13.817 3.029 1.00 87.31 200 THR B C 1
ATOM 3319 O O . THR B 1 206 ? 0.003 -14.845 2.507 1.00 91.88 200 THR B O 1
ATOM 3323 N N . SER B 1 207 ? 0.219 -13.185 3.998 1.00 89.83 201 SER B N 1
ATOM 3324 C CA . SER B 1 207 ? 1.406 -13.778 4.596 1.00 94.85 201 SER B CA 1
ATOM 3325 C C . SER B 1 207 ? 1.028 -15.036 5.374 1.00 100.26 201 SER B C 1
ATOM 3326 O O . SER B 1 207 ? -0.113 -15.200 5.818 1.00 98.90 201 SER B O 1
ATOM 3329 N N . ASP B 1 208 ? 2.001 -15.930 5.540 1.00 106.20 202 ASP B N 1
ATOM 3330 C CA . ASP B 1 208 ? 1.737 -17.275 6.032 1.00 114.62 202 ASP B CA 1
ATOM 3331 C C . ASP B 1 208 ? 1.809 -17.334 7.560 1.00 112.52 202 ASP B C 1
ATOM 3332 O O . ASP B 1 208 ? 1.866 -16.312 8.251 1.00 105.27 202 ASP B O 1
ATOM 3337 N N . ARG B 1 209 ? 1.808 -18.559 8.103 1.00 119.60 203 ARG B N 1
ATOM 3338 C CA . ARG B 1 209 ? 1.889 -18.852 9.536 1.00 123.91 203 ARG B CA 1
ATOM 3339 C C . ARG B 1 209 ? 3.263 -18.552 10.131 1.00 133.35 203 ARG B C 1
ATOM 3340 O O . ARG B 1 209 ? 3.501 -18.906 11.300 1.00 135.98 203 ARG B O 1
ATOM 3342 N N . SER B 1 210 ? 4.158 -17.937 9.350 1.00 136.07 204 SER B N 1
ATOM 3343 C CA . SER B 1 210 ? 5.467 -17.540 9.858 1.00 135.40 204 SER B CA 1
ATOM 3344 C C . SER B 1 210 ? 5.374 -16.435 10.904 1.00 133.17 204 SER B C 1
ATOM 3345 O O . SER B 1 210 ? 6.336 -16.231 11.653 1.00 134.09 204 SER B O 1
ATOM 3347 N N . LYS B 1 211 ? 4.250 -15.716 10.966 1.00 129.27 205 LYS B N 1
ATOM 3348 C CA . LYS B 1 211 ? 4.037 -14.743 12.030 1.00 125.31 205 LYS B CA 1
ATOM 3349 C C . LYS B 1 211 ? 4.084 -15.442 13.383 1.00 128.73 205 LYS B C 1
ATOM 3350 O O . LYS B 1 211 ? 4.976 -15.179 14.198 1.00 132.58 205 LYS B O 1
ATOM 3352 N N . THR B 1 212 ? 3.107 -16.317 13.635 1.00 126.56 206 THR B N 1
ATOM 3353 C CA . THR B 1 212 ? 3.110 -17.250 14.761 1.00 129.39 206 THR B CA 1
ATOM 3354 C C . THR B 1 212 ? 3.024 -16.525 16.101 1.00 129.98 206 THR B C 1
ATOM 3355 O O . THR B 1 212 ? 2.899 -17.160 17.154 1.00 132.90 206 THR B O 1
ATOM 3357 N N . HIS B 1 213 ? 3.093 -15.195 16.063 1.00 123.76 207 HIS B N 1
ATOM 3358 C CA . HIS B 1 213 ? 2.866 -14.335 17.215 1.00 116.28 207 HIS B CA 1
ATOM 3359 C C . HIS B 1 213 ? 2.061 -13.102 16.851 1.00 110.00 207 HIS B C 1
ATOM 3360 O O . HIS B 1 213 ? 1.750 -12.303 17.741 1.00 108.04 207 HIS B O 1
ATOM 3362 N N . LYS B 1 214 ? 1.741 -12.907 15.575 1.00 104.51 208 LYS B N 1
ATOM 3363 C CA . LYS B 1 214 ? 1.138 -11.688 15.064 1.00 93.05 208 LYS B CA 1
ATOM 3364 C C . LYS B 1 214 ? -0.257 -11.977 14.525 1.00 86.43 208 LYS B C 1
ATOM 3365 O O . LYS B 1 214 ? -0.475 -12.972 13.824 1.00 83.65 208 LYS B O 1
ATOM 3371 N N . THR B 1 215 ? -1.202 -11.102 14.848 1.00 78.18 209 THR B N 1
ATOM 3372 C CA . THR B 1 215 ? -2.478 -11.161 14.161 1.00 68.51 209 THR B CA 1
ATOM 3373 C C . THR B 1 215 ? -2.321 -10.584 12.753 1.00 62.63 209 THR B C 1
ATOM 3374 O O . THR B 1 215 ? -1.309 -9.968 12.410 1.00 65.09 209 THR B O 1
ATOM 3378 N N . GLU B 1 216 ? -3.325 -10.819 11.919 1.00 58.05 210 GLU B N 1
ATOM 3379 C CA . GLU B 1 216 ? -3.257 -10.359 10.544 1.00 54.61 210 GLU B CA 1
ATOM 3380 C C . GLU B 1 216 ? -3.278 -8.832 10.495 1.00 51.51 210 GLU B C 1
ATOM 3381 O O . GLU B 1 216 ? -3.712 -8.153 11.434 1.00 43.49 210 GLU B O 1
ATOM 3387 N N . ALA B 1 217 ? -2.769 -8.292 9.390 1.00 52.92 211 ALA B N 1
ATOM 3388 C CA . ALA B 1 217 ? -2.804 -6.854 9.181 1.00 48.23 211 ALA B CA 1
ATOM 3389 C C . ALA B 1 217 ? -4.244 -6.375 9.015 1.00 44.82 211 ALA B C 1
ATOM 3390 O O . ALA B 1 217 ? -5.118 -7.101 8.531 1.00 41.94 211 ALA B O 1
ATOM 3392 N N . GLN B 1 218 ? -4.492 -5.137 9.422 1.00 43.27 212 GLN B N 1
ATOM 3393 C CA . GLN B 1 218 ? -5.821 -4.551 9.349 1.00 42.58 212 GLN B CA 1
ATOM 3394 C C . GLN B 1 218 ? -5.858 -3.498 8.256 1.00 48.36 212 GLN B C 1
ATOM 3395 O O . GLN B 1 218 ? -4.860 -2.811 8.003 1.00 43.78 212 GLN B O 1
ATOM 3401 N N . ALA B 1 219 ? -7.015 -3.381 7.608 1.00 39.36 213 ALA B N 1
ATOM 3402 C CA . ALA B 1 219 ? -7.238 -2.356 6.594 1.00 46.43 213 ALA B CA 1
ATOM 3403 C C . ALA B 1 219 ? -8.061 -1.192 7.124 1.00 45.01 213 ALA B C 1
ATOM 3404 O O . ALA B 1 219 ? -8.513 -0.353 6.338 1.00 44.70 213 ALA B O 1
ATOM 3406 N N . PHE B 1 220 ? -8.270 -1.132 8.434 1.00 42.96 214 PHE B N 1
ATOM 3407 C CA . PHE B 1 220 ? -9.011 -0.044 9.053 1.00 43.34 214 PHE B CA 1
ATOM 3408 C C . PHE B 1 220 ? -8.679 -0.003 10.535 1.00 42.33 214 PHE B C 1
ATOM 3409 O O . PHE B 1 220 ? -8.533 -1.050 11.177 1.00 41.83 214 PHE B O 1
ATOM 3417 N N . SER B 1 221 ? -8.643 1.206 11.088 1.00 44.00 215 SER B N 1
ATOM 3418 C CA . SER B 1 221 ? -8.546 1.356 12.533 1.00 43.28 215 SER B CA 1
ATOM 3419 C C . SER B 1 221 ? -9.034 2.743 12.921 1.00 47.18 215 SER B C 1
ATOM 3420 O O . SER B 1 221 ? -8.710 3.726 12.247 1.00 42.69 215 SER B O 1
ATOM 3423 N N . ASP B 1 222 ? -9.830 2.807 13.991 1.00 40.19 216 ASP B N 1
ATOM 3424 C CA . ASP B 1 222 ? -10.229 4.085 14.585 1.00 50.40 216 ASP B CA 1
ATOM 3425 C C . ASP B 1 222 ? -10.696 3.816 16.014 1.00 45.14 216 ASP B C 1
ATOM 3426 O O . ASP B 1 222 ? -10.802 2.668 16.435 1.00 46.11 216 ASP B O 1
ATOM 3431 N N . THR B 1 223 ? -10.948 4.880 16.767 1.00 43.69 217 THR B N 1
ATOM 3432 C CA . THR B 1 223 ? -11.406 4.749 18.145 1.00 42.91 217 THR B CA 1
ATOM 3433 C C . THR B 1 223 ? -12.846 5.239 18.276 1.00 52.81 217 THR B C 1
ATOM 3434 O O . THR B 1 223 ? -13.281 6.124 17.536 1.00 51.28 217 THR B O 1
ATOM 3438 N N . THR B 1 224 ? -13.580 4.661 19.233 1.00 44.31 218 THR B N 1
ATOM 3439 C CA . THR B 1 224 ? -14.985 5.006 19.429 1.00 45.87 218 THR B CA 1
ATOM 3440 C C . THR B 1 224 ? -15.118 6.382 20.069 1.00 47.68 218 THR B C 1
ATOM 3441 O O . THR B 1 224 ? -14.232 6.843 20.788 1.00 55.98 218 THR B O 1
ATOM 3445 N N . ASP B 1 225 ? -16.248 7.035 19.812 1.00 54.36 219 ASP B N 1
ATOM 3446 C CA . ASP B 1 225 ? -16.528 8.353 20.367 1.00 60.43 219 ASP B CA 1
ATOM 3447 C C . ASP B 1 225 ? -17.204 8.204 21.733 1.00 55.33 219 ASP B C 1
ATOM 3448 O O . ASP B 1 225 ? -17.290 7.108 22.293 1.00 59.29 219 ASP B O 1
ATOM 3453 N N . GLY B 1 226 ? -17.709 9.313 22.274 1.00 64.66 220 GLY B N 1
ATOM 3454 C CA . GLY B 1 226 ? -18.306 9.287 23.601 1.00 68.96 220 GLY B CA 1
ATOM 3455 C C . GLY B 1 226 ? -19.551 8.433 23.703 1.00 71.96 220 GLY B C 1
ATOM 3456 O O . GLY B 1 226 ? -19.904 7.990 24.802 1.00 72.39 220 GLY B O 1
ATOM 3457 N N . LYS B 1 227 ? -20.237 8.202 22.589 1.00 70.25 221 LYS B N 1
ATOM 3458 C CA . LYS B 1 227 ? -21.385 7.304 22.565 1.00 72.26 221 LYS B CA 1
ATOM 3459 C C . LYS B 1 227 ? -20.980 5.861 22.312 1.00 66.64 221 LYS B C 1
ATOM 3460 O O . LYS B 1 227 ? -21.851 5.002 22.152 1.00 59.57 221 LYS B O 1
ATOM 3466 N N . GLY B 1 228 ? -19.677 5.580 22.281 1.00 64.38 222 GLY B N 1
ATOM 3467 C CA . GLY B 1 228 ? -19.194 4.250 21.970 1.00 61.05 222 GLY B CA 1
ATOM 3468 C C . GLY B 1 228 ? -19.254 3.890 20.506 1.00 58.93 222 GLY B C 1
ATOM 3469 O O . GLY B 1 228 ? -19.165 2.706 20.166 1.00 55.27 222 GLY B O 1
ATOM 3470 N N . GLU B 1 229 ? -19.381 4.877 19.622 1.00 57.28 223 GLU B N 1
ATOM 3471 C CA . GLU B 1 229 ? -19.667 4.640 18.216 1.00 65.72 223 GLU B CA 1
ATOM 3472 C C . GLU B 1 229 ? -18.455 4.949 17.345 1.00 57.90 223 GLU B C 1
ATOM 3473 O O . GLU B 1 229 ? -17.638 5.819 17.664 1.00 58.66 223 GLU B O 1
ATOM 3479 N N . VAL B 1 230 ? -18.355 4.220 16.238 1.00 50.60 224 VAL B N 1
ATOM 3480 C CA . VAL B 1 230 ? -17.293 4.439 15.258 1.00 46.31 224 VAL B CA 1
ATOM 3481 C C . VAL B 1 230 ? -17.821 4.040 13.883 1.00 57.70 224 VAL B C 1
ATOM 3482 O O . VAL B 1 230 ? -18.602 3.090 13.753 1.00 56.56 224 VAL B O 1
ATOM 3486 N N . ASP B 1 231 ? -17.403 4.785 12.860 1.00 55.75 225 ASP B N 1
ATOM 3487 C CA . ASP B 1 231 ? -17.697 4.474 11.462 1.00 58.50 225 ASP B CA 1
ATOM 3488 C C . ASP B 1 231 ? -16.546 3.678 10.861 1.00 60.41 225 ASP B C 1
ATOM 3489 O O . ASP B 1 231 ? -15.424 4.192 10.742 1.00 57.96 225 ASP B O 1
ATOM 3494 N N . ILE B 1 232 ? -16.824 2.440 10.464 1.00 59.54 226 ILE B N 1
ATOM 3495 C CA . ILE B 1 232 ? -15.863 1.643 9.708 1.00 53.41 226 ILE B CA 1
ATOM 3496 C C . ILE B 1 232 ? -15.989 2.000 8.230 1.00 61.90 226 ILE B C 1
ATOM 3497 O O . ILE B 1 232 ? -17.096 2.007 7.677 1.00 61.26 226 ILE B O 1
ATOM 3502 N N . ILE B 1 233 ? -14.864 2.308 7.591 1.00 54.30 227 ILE B N 1
ATOM 3503 C CA . ILE B 1 233 ? -14.854 2.688 6.177 1.00 51.08 227 ILE B CA 1
ATOM 3504 C C . ILE B 1 233 ? -14.157 1.585 5.390 1.00 55.13 227 ILE B C 1
ATOM 3505 O O . ILE B 1 233 ? -12.919 1.508 5.397 1.00 57.06 227 ILE B O 1
ATOM 3510 N N . PRO B 1 234 ? -14.903 0.695 4.731 1.00 57.62 228 PRO B N 1
ATOM 3511 C CA . PRO B 1 234 ? -14.275 -0.425 4.014 1.00 53.81 228 PRO B CA 1
ATOM 3512 C C . PRO B 1 234 ? -13.775 0.029 2.652 1.00 58.26 228 PRO B C 1
ATOM 3513 O O . PRO B 1 234 ? -14.499 0.675 1.892 1.00 56.74 228 PRO B O 1
ATOM 3517 N N . LEU B 1 235 ? -12.517 -0.285 2.352 1.00 51.31 229 LEU B N 1
ATOM 3518 C CA . LEU B 1 235 ? -11.938 0.159 1.093 1.00 56.95 229 LEU B CA 1
ATOM 3519 C C . LEU B 1 235 ? -12.007 -0.899 0.003 1.00 52.68 229 LEU B C 1
ATOM 3520 O O . LEU B 1 235 ? -11.662 -0.603 -1.143 1.00 52.21 229 LEU B O 1
ATOM 3525 N N . ARG B 1 236 ? -12.455 -2.107 0.329 1.00 56.34 230 ARG B N 1
ATOM 3526 C CA . ARG B 1 236 ? -12.631 -3.181 -0.640 1.00 58.65 230 ARG B CA 1
ATOM 3527 C C . ARG B 1 236 ? -13.908 -3.930 -0.304 1.00 64.29 230 ARG B C 1
ATOM 3528 O O . ARG B 1 236 ? -14.298 -4.021 0.865 1.00 54.95 230 ARG B O 1
ATOM 3536 N N . GLN B 1 237 ? -14.548 -4.473 -1.335 1.00 63.15 231 GLN B N 1
ATOM 3537 C CA . GLN B 1 237 ? -15.595 -5.453 -1.108 1.00 69.11 231 GLN B CA 1
ATOM 3538 C C . GLN B 1 237 ? -14.983 -6.731 -0.545 1.00 66.79 231 GLN B C 1
ATOM 3539 O O . GLN B 1 237 ? -13.804 -7.021 -0.745 1.00 78.41 231 GLN B O 1
ATOM 3545 N N . GLY B 1 238 ? -15.794 -7.495 0.170 1.00 56.00 232 GLY B N 1
ATOM 3546 C CA . GLY B 1 238 ? -15.401 -8.840 0.541 1.00 54.99 232 GLY B CA 1
ATOM 3547 C C . GLY B 1 238 ? -16.021 -9.257 1.861 1.00 50.00 232 GLY B C 1
ATOM 3548 O O . GLY B 1 238 ? -17.035 -8.713 2.295 1.00 53.33 232 GLY B O 1
ATOM 3549 N N . PHE B 1 239 ? -15.393 -10.258 2.468 1.00 53.80 233 PHE B N 1
ATOM 3550 C CA . PHE B 1 239 ? -15.807 -10.787 3.765 1.00 49.38 233 PHE B CA 1
ATOM 3551 C C . PHE B 1 239 ? -14.957 -10.127 4.849 1.00 46.56 233 PHE B C 1
ATOM 3552 O O . PHE B 1 239 ? -13.764 -10.424 4.988 1.00 55.82 233 PHE B O 1
ATOM 3560 N N . TRP B 1 240 ? -15.574 -9.241 5.622 1.00 49.85 234 TRP B N 1
ATOM 3561 C CA . TRP B 1 240 ? -14.888 -8.394 6.582 1.00 46.82 234 TRP B CA 1
ATOM 3562 C C . TRP B 1 240 ? -15.048 -8.898 8.013 1.00 50.52 234 TRP B C 1
ATOM 3563 O O . TRP B 1 240 ? -16.068 -9.484 8.381 1.00 49.98 234 TRP B O 1
ATOM 3574 N N . LYS B 1 241 ? -14.021 -8.630 8.819 1.00 52.39 235 LYS B N 1
ATOM 3575 C CA . LYS B 1 241 ? -14.020 -8.874 10.255 1.00 45.04 235 LYS B CA 1
ATOM 3576 C C . LYS B 1 241 ? -13.566 -7.599 10.942 1.00 45.03 235 LYS B C 1
ATOM 3577 O O . LYS B 1 241 ? -12.467 -7.101 10.670 1.00 44.33 235 LYS B O 1
ATOM 3583 N N . ALA B 1 242 ? -14.408 -7.068 11.817 1.00 46.52 236 ALA B N 1
ATOM 3584 C CA . ALA B 1 242 ? -14.028 -6.004 12.730 1.00 42.26 236 ALA B CA 1
ATOM 3585 C C . ALA B 1 242 ? -13.720 -6.607 14.096 1.00 51.02 236 ALA B C 1
ATOM 3586 O O . ALA B 1 242 ? -14.343 -7.586 14.514 1.00 47.24 236 ALA B O 1
ATOM 3588 N N . SER B 1 243 ? -12.756 -6.001 14.788 1.00 46.96 237 SER B N 1
ATOM 3589 C CA . SER B 1 243 ? -12.224 -6.504 16.043 1.00 46.93 237 SER B CA 1
ATOM 3590 C C . SER B 1 243 ? -12.102 -5.372 17.046 1.00 50.97 237 SER B C 1
ATOM 3591 O O . SER B 1 243 ? -11.671 -4.268 16.704 1.00 42.30 237 SER B O 1
ATOM 3594 N N . VAL B 1 244 ? -12.449 -5.665 18.291 1.00 40.00 238 VAL B N 1
ATOM 3595 C CA . VAL B 1 244 ? -12.171 -4.771 19.412 1.00 43.05 238 VAL B CA 1
ATOM 3596 C C . VAL B 1 244 ? -11.770 -5.638 20.599 1.00 45.47 238 VAL B C 1
ATOM 3597 O O . VAL B 1 244 ? -12.299 -6.742 20.789 1.00 47.63 238 VAL B O 1
ATOM 3601 N N . GLU B 1 245 ? -10.801 -5.172 21.374 1.00 51.71 239 GLU B N 1
ATOM 3602 C CA . GLU B 1 245 ? -10.420 -5.894 22.580 1.00 50.93 239 GLU B CA 1
ATOM 3603 C C . GLU B 1 245 ? -10.363 -4.929 23.747 1.00 55.76 239 GLU B C 1
ATOM 3604 O O . GLU B 1 245 ? -10.093 -3.739 23.573 1.00 52.20 239 GLU B O 1
ATOM 3610 N N . TYR B 1 246 ? -10.638 -5.453 24.940 1.00 55.71 240 TYR B N 1
ATOM 3611 C CA . TYR B 1 246 ? -10.679 -4.609 26.126 1.00 51.10 240 TYR B CA 1
ATOM 3612 C C . TYR B 1 246 ? -10.226 -5.392 27.351 1.00 51.53 240 TYR B C 1
ATOM 3613 O O . TYR B 1 246 ? -10.767 -6.462 27.642 1.00 48.62 240 TYR B O 1
ATOM 3622 N N . LYS B 1 247 ? -9.229 -4.857 28.054 1.00 53.27 241 LYS B N 1
ATOM 3623 C CA . LYS B 1 247 ? -8.703 -5.447 29.278 1.00 56.65 241 LYS B CA 1
ATOM 3624 C C . LYS B 1 247 ? -9.084 -4.559 30.448 1.00 54.13 241 LYS B C 1
ATOM 3625 O O . LYS B 1 247 ? -8.907 -3.339 30.393 1.00 58.07 241 LYS B O 1
ATOM 3631 N N . ALA B 1 248 ? -9.589 -5.178 31.505 1.00 52.96 242 ALA B N 1
ATOM 3632 C CA . ALA B 1 248 ? -10.171 -4.452 32.615 1.00 52.85 242 ALA B CA 1
ATOM 3633 C C . ALA B 1 248 ? -9.923 -5.235 33.896 1.00 55.67 242 ALA B C 1
ATOM 3634 O O . ALA B 1 248 ? -9.453 -6.372 33.872 1.00 58.24 242 ALA B O 1
ATOM 3636 N N . ASP B 1 249 ? -10.226 -4.607 35.024 1.00 60.08 243 ASP B N 1
ATOM 3637 C CA . ASP B 1 249 ? -10.227 -5.338 36.277 1.00 65.69 243 ASP B CA 1
ATOM 3638 C C . ASP B 1 249 ? -11.338 -6.376 36.262 1.00 64.73 243 ASP B C 1
ATOM 3639 O O . ASP B 1 249 ? -12.451 -6.115 35.795 1.00 59.33 243 ASP B O 1
ATOM 3644 N N . PHE B 1 250 ? -11.016 -7.564 36.755 1.00 60.36 244 PHE B N 1
ATOM 3645 C CA . PHE B 1 250 ? -12.037 -8.565 36.997 1.00 62.05 244 PHE B CA 1
ATOM 3646 C C . PHE B 1 250 ? -13.018 -8.042 38.044 1.00 63.95 244 PHE B C 1
ATOM 3647 O O . PHE B 1 250 ? -12.609 -7.363 38.991 1.00 62.38 244 PHE B O 1
ATOM 3655 N N . PRO B 1 251 ? -14.316 -8.316 37.898 1.00 67.92 245 PRO B N 1
ATOM 3656 C CA . PRO B 1 251 ? -15.290 -7.723 38.836 1.00 73.85 245 PRO B CA 1
ATOM 3657 C C . PRO B 1 251 ? -15.061 -8.107 40.293 1.00 72.81 245 PRO B C 1
ATOM 3658 O O . PRO B 1 251 ? -15.063 -7.230 41.165 1.00 79.49 245 PRO B O 1
ATOM 3662 N N . ASP B 1 252 ? -14.851 -9.389 40.584 1.00 71.25 246 ASP B N 1
ATOM 3663 C CA . ASP B 1 252 ? -14.676 -9.878 41.954 1.00 71.19 246 ASP B CA 1
ATOM 3664 C C . ASP B 1 252 ? -13.190 -10.109 42.216 1.00 64.62 246 ASP B C 1
ATOM 3665 O O . ASP B 1 252 ? -12.642 -11.158 41.867 1.00 65.89 246 ASP B O 1
ATOM 3670 N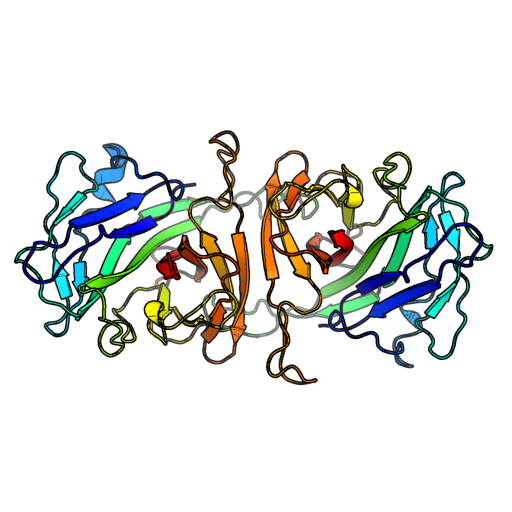 N . GLN B 1 253 ? -12.552 -9.144 42.880 1.00 65.01 247 GLN B N 1
ATOM 3671 C CA . GLN B 1 253 ? -11.106 -9.182 43.067 1.00 62.30 247 GLN B CA 1
ATOM 3672 C C . GLN B 1 253 ? -10.652 -10.265 44.045 1.00 62.15 247 GLN B C 1
ATOM 3673 O O . GLN B 1 253 ? -9.458 -10.588 44.075 1.00 65.16 247 GLN B O 1
ATOM 3679 N N . SER B 1 254 ? -11.560 -10.837 44.843 1.00 67.14 248 SER B N 1
ATOM 3680 C CA . SER B 1 254 ? -11.173 -11.956 45.698 1.00 68.73 248 SER B CA 1
ATOM 3681 C C . SER B 1 254 ? -11.010 -13.263 44.924 1.00 70.86 248 SER B C 1
ATOM 3682 O O . SER B 1 254 ? -10.470 -14.231 45.477 1.00 69.24 248 SER B O 1
ATOM 3685 N N . LEU B 1 255 ? -11.442 -13.314 43.667 1.00 66.67 249 LEU B N 1
ATOM 3686 C CA . LEU B 1 255 ? -11.322 -14.506 42.831 1.00 65.26 249 LEU B CA 1
ATOM 3687 C C . LEU B 1 255 ? -10.266 -14.378 41.751 1.00 62.98 249 LEU B C 1
ATOM 3688 O O . LEU B 1 255 ? -9.489 -15.313 41.544 1.00 62.31 249 LEU B O 1
ATOM 3693 N N . CYS B 1 256 ? -10.218 -13.235 41.066 1.00 60.53 250 CYS B N 1
ATOM 3694 C CA . CYS B 1 256 ? -9.302 -13.024 39.954 1.00 57.32 250 CYS B CA 1
ATOM 3695 C C . CYS B 1 256 ? -9.083 -11.522 39.813 1.00 58.20 250 CYS B C 1
ATOM 3696 O O . CYS B 1 256 ? -9.880 -10.719 40.301 1.00 56.25 250 CYS B O 1
ATOM 3699 N N . GLN B 1 257 ? -7.984 -11.142 39.162 1.00 61.77 251 GLN B N 1
ATOM 3700 C CA . GLN B 1 257 ? -7.609 -9.729 39.113 1.00 60.40 251 GLN B CA 1
ATOM 3701 C C . GLN B 1 257 ? -7.931 -9.056 37.783 1.00 62.54 251 GLN B C 1
ATOM 3702 O O . GLN B 1 257 ? -8.468 -7.945 37.776 1.00 64.69 251 GLN B O 1
ATOM 3708 N N . LYS B 1 258 ? -7.601 -9.685 36.659 1.00 55.85 252 LYS B N 1
ATOM 3709 C CA . LYS B 1 258 ? -7.752 -9.055 35.358 1.00 54.85 252 LYS B CA 1
ATOM 3710 C C . LYS B 1 258 ? -8.684 -9.858 34.458 1.00 53.89 252 LYS B C 1
ATOM 3711 O O . LYS B 1 258 ? -8.917 -11.053 34.655 1.00 55.36 252 LYS B O 1
ATOM 3717 N N . GLN B 1 259 ? -9.199 -9.173 33.446 1.00 53.57 253 GLN B N 1
ATOM 3718 C CA . GLN B 1 259 ? -10.095 -9.748 32.458 1.00 50.42 253 GLN B CA 1
ATOM 3719 C C . GLN B 1 259 ? -9.687 -9.216 31.095 1.00 57.62 253 GLN B C 1
ATOM 3720 O O . GLN B 1 259 ? -9.520 -8.006 30.932 1.00 52.29 253 GLN B O 1
ATOM 3726 N N . ALA B 1 260 ? -9.502 -10.116 30.133 1.00 47.31 254 ALA B N 1
ATOM 3727 C CA . ALA B 1 260 ? -9.192 -9.758 28.755 1.00 51.20 254 ALA B CA 1
ATOM 3728 C C . ALA B 1 260 ? -10.344 -10.222 27.872 1.00 52.01 254 ALA B C 1
ATOM 3729 O O . ALA B 1 260 ? -10.715 -11.399 27.900 1.00 53.18 254 ALA B O 1
ATOM 3731 N N . ASN B 1 261 ? -10.922 -9.302 27.108 1.00 45.10 255 ASN B N 1
ATOM 3732 C CA . ASN B 1 261 ? -12.049 -9.608 26.241 1.00 50.36 255 ASN B CA 1
ATOM 3733 C C . ASN B 1 261 ? -11.636 -9.346 24.799 1.00 49.58 255 ASN B C 1
ATOM 3734 O O . ASN B 1 261 ? -11.020 -8.316 24.513 1.00 46.56 255 ASN B O 1
ATOM 3739 N N . TYR B 1 262 ? -11.951 -10.288 23.905 1.00 45.77 256 TYR B N 1
ATOM 3740 C CA . TYR B 1 262 ? -11.672 -10.163 22.477 1.00 49.71 256 TYR B CA 1
ATOM 3741 C C . TYR B 1 262 ? -12.957 -10.433 21.714 1.00 49.34 256 TYR B C 1
ATOM 3742 O O . TYR B 1 262 ? -13.506 -11.533 21.815 1.00 47.12 256 TYR B O 1
ATOM 3751 N N . THR B 1 263 ? -13.420 -9.459 20.919 1.00 45.69 257 THR B N 1
ATOM 3752 C CA . THR B 1 263 ? -14.711 -9.580 20.251 1.00 50.90 257 THR B CA 1
ATOM 3753 C C . THR B 1 263 ? -14.576 -9.213 18.779 1.00 43.38 257 THR B C 1
ATOM 3754 O O . THR B 1 263 ? -13.833 -8.294 18.422 1.00 47.45 257 THR B O 1
ATOM 3758 N N . THR B 1 264 ? -15.291 -9.949 17.926 1.00 46.16 258 THR B N 1
ATOM 3759 C CA . THR B 1 264 ? -15.329 -9.658 16.502 1.00 48.37 258 THR B CA 1
ATOM 3760 C C . THR B 1 264 ? -16.766 -9.570 16.002 1.00 56.01 258 THR B C 1
ATOM 3761 O O . THR B 1 264 ? -17.692 -10.143 16.582 1.00 60.01 258 THR B O 1
ATOM 3765 N N . LEU B 1 265 ? -16.922 -8.836 14.901 1.00 55.41 259 LEU B N 1
ATOM 3766 C CA . LEU B 1 265 ? -18.151 -8.779 14.115 1.00 53.34 259 LEU B CA 1
ATOM 3767 C C . LEU B 1 265 ? -17.778 -9.012 12.658 1.00 47.52 259 LEU B C 1
ATOM 3768 O O . LEU B 1 265 ? -16.943 -8.288 12.111 1.00 49.14 259 LEU B O 1
ATOM 3773 N N . THR B 1 266 ? -18.358 -10.030 12.042 1.00 52.56 260 THR B N 1
ATOM 3774 C CA . THR B 1 266 ? -18.063 -10.354 10.655 1.00 54.42 260 THR B CA 1
ATOM 3775 C C . THR B 1 266 ? -19.275 -10.038 9.793 1.00 53.42 260 THR B C 1
ATOM 3776 O O . THR B 1 266 ? -20.420 -10.165 10.234 1.00 54.44 260 THR B O 1
ATOM 3780 N N . PHE B 1 267 ? -19.011 -9.617 8.563 1.00 54.36 261 PHE B N 1
ATOM 3781 C CA . PHE B 1 267 ? -20.091 -9.163 7.693 1.00 53.60 261 PHE B CA 1
ATOM 3782 C C . PHE B 1 267 ? -19.580 -9.079 6.267 1.00 55.66 261 PHE B C 1
ATOM 3783 O O . PHE B 1 267 ? -18.376 -8.995 6.029 1.00 55.99 261 PHE B O 1
ATOM 3791 N N . GLN B 1 268 ? -20.513 -9.042 5.323 1.00 58.38 262 GLN B N 1
ATOM 3792 C CA . GLN B 1 268 ? -20.180 -8.896 3.915 1.00 58.50 262 GLN B CA 1
ATOM 3793 C C . GLN B 1 268 ? -20.310 -7.440 3.483 1.00 57.95 262 GLN B C 1
ATOM 3794 O O . GLN B 1 268 ? -21.229 -6.731 3.906 1.00 54.22 262 GLN B O 1
ATOM 3800 N N . ILE B 1 269 ? -19.368 -6.991 2.659 1.00 53.00 263 ILE B N 1
ATOM 3801 C CA . ILE B 1 269 ? -19.476 -5.724 1.946 1.00 58.63 263 ILE B CA 1
ATOM 3802 C C . ILE B 1 269 ? -19.488 -6.050 0.463 1.00 65.99 263 ILE B C 1
ATOM 3803 O O . ILE B 1 269 ? -18.526 -6.631 -0.050 1.00 62.03 263 ILE B O 1
ATOM 3808 N N . GLY B 1 270 ? -20.585 -5.707 -0.215 1.00 79.50 264 GLY B N 1
ATOM 3809 C CA . GLY B 1 270 ? -20.655 -5.868 -1.661 1.00 93.13 264 GLY B CA 1
ATOM 3810 C C . GLY B 1 270 ? -20.545 -7.316 -2.101 1.00 200.90 264 GLY B C 1
ATOM 3811 O O . GLY B 1 270 ? -21.248 -8.198 -1.596 1.00 116.09 264 GLY B O 1
ATOM 3812 N N . HIS B 1 271 ? -19.667 -7.556 -3.073 1.00 148.29 265 HIS B N 1
ATOM 3813 C CA . HIS B 1 271 ? -19.404 -8.890 -3.619 1.00 144.53 265 HIS B CA 1
ATOM 3814 C C . HIS B 1 271 ? -20.663 -9.567 -4.158 1.00 142.29 265 HIS B C 1
ATOM 3815 O O . HIS B 1 271 ? -20.661 -10.106 -5.266 1.00 140.88 265 HIS B O 1
#

Radius of gyration: 24.6 Å; Cα contacts (8 Å, |Δi|>4): 1318; chains: 2; bounding box: 64×66×58 Å